Protein AF-A0A2E8Y7S7-F1 (afdb_monomer)

Secondary structure (DSSP, 8-state):
---------SSHHHHHHHHHHHH---PPPTT--S-S-S-SSSS-B-----STT-EEEEEETTEEEEE-SEEEEEESSS-HHHHTTHHHHHHTTPPEEEE-SSSS--HHHHHHHHHTT--EEEEES-TTTS-HHHHHHHHHHH--EEEEE--SSHHHHHHHHHHHHH-----S-GGGGTT-EEEEEEE--SSSTTTTHHHHHHHHHHHHHHHHHGGGS-PPP-BPSPTT-SS--BPP--SS-SB---PEEEEETT-SS--HHHHHHHHHHS-TTS-B--SS---TTPBPPPEEEEES-TTTS-HHHHHHHHHHTTTT---TT-SPPP---S-EEE-S--TTTSEEEESSSEEEEE-TTSSTT-SEEEEEETT-SSEEEEEETTTTTTTT--TTS---STTS---EEEEEPPPTT--EEEEEE-TTS-BPPEEEE--SGGG-EEESS-EEEES-SEEEES-TTTTTTSSEEEEEEEEESS-S-EEEETTEEEE-SEEEEEEEEEE---TT--S-EEEEEEEEEEETTEEEEEEEEEEEEEETTEEEEEEEEEEEETTS----EEEEEEEEEE--STTSTT-EEEEEEEEE-EEEE-

Nearest PDB structures (foldseek):
  5j72-assembly1_A  TM=7.716E-01  e=2.969E-08  Clostridioides difficile 630
  6le0-assembly2_C  TM=4.510E-01  e=4.842E-02  Streptomyces koyangensis
  5g26-assembly1_A  TM=2.553E-01  e=3.089E-01  Escherichia coli O157
  7lhh-assembly1_C  TM=8.705E-02  e=1.028E-01  Escherichia coli

pLDDT: mean 89.13, std 9.41, range [45.38, 98.5]

Mean predicted aligned error: 8.01 Å

Solvent-accessible surface area (backbone atoms only — not comparable to full-atom values): 29574 Å² total; per-residue (Å²): 137,95,79,88,83,86,79,66,46,98,44,74,41,35,21,27,27,44,45,32,64,73,68,45,61,30,62,64,55,91,92,57,92,67,58,91,46,48,46,34,78,84,40,62,25,56,76,78,86,79,43,47,8,28,38,65,42,31,88,50,40,73,39,58,44,74,40,24,18,29,33,34,42,28,38,58,76,76,36,60,48,52,40,46,40,29,16,54,33,56,56,32,42,32,35,56,34,37,30,71,68,60,94,53,71,41,68,42,35,52,51,36,40,53,72,61,60,28,46,26,35,43,31,41,43,38,57,93,52,52,38,67,70,45,52,54,48,51,27,71,63,35,72,22,51,74,49,76,51,55,38,98,46,56,37,36,26,17,50,50,44,26,25,31,64,45,42,60,54,64,79,70,52,32,66,35,39,16,36,16,42,37,32,38,23,23,29,29,46,96,90,47,61,69,44,53,48,68,34,26,60,61,41,9,57,53,30,20,49,44,24,54,60,29,54,79,30,29,55,80,72,38,78,29,52,32,73,44,29,92,43,62,44,64,47,75,70,39,73,44,27,12,32,25,46,26,39,36,39,45,30,42,44,54,36,68,52,62,44,67,59,46,50,50,49,43,38,40,34,22,25,56,88,48,60,40,43,26,1,69,45,75,56,96,84,38,32,49,39,34,45,76,49,75,38,64,54,60,72,32,47,20,67,54,28,58,41,48,52,55,21,28,35,30,23,56,55,70,39,101,74,47,84,42,76,16,35,70,51,78,65,28,44,25,61,72,80,49,66,65,60,27,32,81,46,79,49,61,63,35,28,47,32,28,53,64,48,17,50,43,46,32,34,29,44,38,32,30,42,66,98,54,96,57,74,77,41,73,48,49,38,35,86,72,31,30,26,52,26,35,53,79,65,48,59,40,51,65,46,44,29,41,28,32,28,48,26,36,67,86,56,89,97,44,38,40,33,40,30,20,25,18,90,87,69,49,62,26,70,38,42,32,38,50,75,51,58,53,53,26,41,34,45,78,45,58,47,66,30,82,39,54,77,44,77,48,75,50,48,68,78,48,31,88,78,35,62,41,42,31,37,43,31,35,69,32,80,64,39,97,30,29,37,28,49,66,60,39,80,40,57,32,50,28,39,40,38,40,40,38,41,41,29,46,47,49,103,75,48,49,47,72,22,34,36,43,33,41,40,38,39,37,32,96,89,44,46,36,37,37,43,34,40,39,43,40,40,80,56,87,59,28,39,41,33,32,32,44,24,45,39,41,42,62,96,68,78,77,54,70,25,34,7,32,30,40,34,41,37,38,42,56,63,94,72,47,61,64,18,29,38,39,33,44,48,26,25,18,41,69,45,80,52,131

Sequence (594 aa):
MTEVFRVAGNNRFETAANIAQAMGLAPVPDSISSCTDPFADDGDATQAFYANSVVEWRDNADQCSLLGATVVLADGVVGADALAASWWTSYWQVPVLLHDGTRRLPTATVNALRRLQVSNIIVLGGESRIPTFVVRSAERLSGAHSQRIAGRDRYETSVLMAKHLGGWFPTGRGDEFRGSTVCLVASGSVEDEVAAWSDALAAGPWCGKASVALQDGGNPTRALLPLNGAAPRLSNLDSRPGHSAVPILLSEAGSERLPESVATFLRNTFQPADLWCSSVAAFASCVNPGFVVAFGEAQHLPDSVISHTASIVSGGVESPYGTGFPQLNQPFLTSLDMSPVFHQSGSGNMKFCLERGGSPASRWLAVGFQGETGVDGSVDLMTDGWYLRDADGSARSGQIGAPGCIQFAPRLQVDPWIKAVGISGRTSDAVGAATRLKDRISMTGSVAVQGISEVSGDDSTLLDETEGEYVGVFLSTRPQTGVIVDGFVSLIDSAGLTLQLESNFQSNRIYPSVFNATWTLNTPRGILYGEAAGEALKQGDYWRLRGRSRVAVGPLNSLEATGGFIADLYVGSLGSGDDSISWQLDAVPTYSQK

Structure (mmCIF, N/CA/C/O backbone):
data_AF-A0A2E8Y7S7-F1
#
_entry.id   AF-A0A2E8Y7S7-F1
#
loop_
_atom_site.group_PDB
_atom_site.id
_atom_site.type_symbol
_atom_site.label_atom_id
_atom_site.label_alt_id
_atom_site.label_comp_id
_atom_site.label_asym_id
_atom_site.label_entity_id
_atom_site.label_seq_id
_atom_site.pdbx_PDB_ins_code
_atom_site.Cartn_x
_atom_site.Cartn_y
_atom_site.Cartn_z
_atom_site.occupancy
_atom_site.B_iso_or_equiv
_atom_site.auth_seq_id
_atom_site.auth_comp_id
_atom_site.auth_asym_id
_atom_site.auth_atom_id
_atom_site.pdbx_PDB_model_num
ATOM 1 N N . MET A 1 1 ? -26.961 -25.750 9.223 1.00 47.06 1 MET A N 1
ATOM 2 C CA . MET A 1 1 ? -28.168 -25.316 9.961 1.00 47.06 1 MET A CA 1
ATOM 3 C C . MET A 1 1 ? -28.965 -24.396 9.045 1.00 47.06 1 MET A C 1
ATOM 5 O O . MET A 1 1 ? -28.349 -23.550 8.412 1.00 47.06 1 MET A O 1
ATOM 9 N N . THR A 1 2 ? -30.275 -24.624 8.894 1.00 57.34 2 THR A N 1
ATOM 10 C CA . THR A 1 2 ? -31.161 -24.027 7.864 1.00 57.34 2 THR A CA 1
ATOM 11 C C . THR A 1 2 ? -32.319 -23.229 8.479 1.00 57.34 2 THR A C 1
ATOM 13 O O . THR A 1 2 ? -33.452 -23.325 8.015 1.00 57.34 2 THR A O 1
ATOM 16 N N . GLU A 1 3 ? -32.073 -22.479 9.550 1.00 83.88 3 GLU A N 1
ATOM 17 C CA . GLU A 1 3 ? -33.115 -21.693 10.222 1.00 83.88 3 GLU A CA 1
ATOM 18 C C . GLU A 1 3 ? -32.824 -20.196 10.096 1.00 83.88 3 GLU A C 1
ATOM 20 O O . GLU A 1 3 ? -31.684 -19.756 10.244 1.00 83.88 3 GLU A O 1
ATOM 25 N N . VAL A 1 4 ? -33.865 -19.419 9.786 1.00 86.25 4 VAL A N 1
ATOM 26 C CA . VAL A 1 4 ? -33.810 -17.959 9.660 1.00 86.25 4 VAL A CA 1
ATOM 27 C C . VAL A 1 4 ? -34.530 -17.353 10.857 1.00 86.25 4 VAL A C 1
ATOM 29 O O . VAL A 1 4 ? -35.737 -17.534 11.014 1.00 86.25 4 VAL A O 1
ATOM 32 N N . PHE A 1 5 ? -33.801 -16.597 11.674 1.00 87.50 5 PHE A N 1
ATOM 33 C CA . PHE A 1 5 ? -34.352 -15.881 12.823 1.00 87.50 5 PHE A CA 1
ATOM 34 C C . PHE A 1 5 ? -34.477 -14.389 12.510 1.00 87.50 5 PHE A C 1
ATOM 36 O O . PHE A 1 5 ? -33.572 -13.783 11.938 1.00 87.50 5 PHE A O 1
ATOM 43 N N . ARG A 1 6 ? -35.599 -13.777 12.907 1.00 90.88 6 ARG A N 1
ATOM 44 C CA . ARG A 1 6 ? -35.795 -12.323 12.857 1.00 90.88 6 ARG A CA 1
ATOM 45 C C . ARG A 1 6 ? -35.773 -11.767 14.274 1.00 90.88 6 ARG A C 1
ATOM 47 O O . ARG A 1 6 ? -36.652 -12.090 15.065 1.00 90.88 6 ARG A O 1
ATOM 54 N N . VAL A 1 7 ? -34.833 -10.868 14.546 1.00 94.12 7 VAL A N 1
ATOM 55 C CA . VAL A 1 7 ? -34.829 -10.031 15.752 1.00 94.12 7 VAL A CA 1
ATOM 56 C C . VAL A 1 7 ? -35.135 -8.600 15.322 1.00 94.12 7 VAL A C 1
ATOM 58 O O . VAL A 1 7 ? -34.340 -7.971 14.630 1.00 94.12 7 VAL A O 1
ATOM 61 N N . ALA A 1 8 ? -36.329 -8.110 15.651 1.00 95.69 8 ALA A N 1
ATOM 62 C CA . ALA A 1 8 ? -36.799 -6.783 15.259 1.00 95.69 8 ALA A CA 1
ATOM 63 C C . ALA A 1 8 ? -37.842 -6.259 16.253 1.00 95.69 8 ALA A C 1
ATOM 65 O O . ALA A 1 8 ? -38.486 -7.042 16.950 1.00 95.69 8 ALA A O 1
ATOM 66 N N . GLY A 1 9 ? -38.017 -4.942 16.294 1.00 96.25 9 GLY A N 1
ATOM 67 C CA . GLY A 1 9 ? -39.119 -4.247 16.954 1.00 96.25 9 GLY A CA 1
ATOM 68 C C . GLY A 1 9 ? -39.757 -3.218 16.018 1.00 96.25 9 GLY A C 1
ATOM 69 O O . GLY A 1 9 ? -39.349 -3.077 14.865 1.00 96.25 9 GLY A O 1
ATOM 70 N N . ASN A 1 10 ? -40.745 -2.469 16.508 1.00 96.56 10 ASN A N 1
ATOM 71 C CA . ASN A 1 10 ? -41.458 -1.467 15.704 1.00 96.56 10 ASN A CA 1
ATOM 72 C C . ASN A 1 10 ? -40.595 -0.241 15.369 1.00 96.56 10 ASN A C 1
ATOM 74 O O . ASN A 1 10 ? -40.929 0.547 14.488 1.00 96.56 10 ASN A O 1
ATOM 78 N N . ASN A 1 11 ? -39.494 -0.048 16.093 1.00 95.69 11 ASN A N 1
ATOM 79 C CA . ASN A 1 11 ? -38.514 1.002 15.858 1.00 95.69 11 ASN A CA 1
ATOM 80 C C . ASN A 1 11 ? -37.121 0.542 16.316 1.00 95.69 11 ASN A C 1
ATOM 82 O O . ASN A 1 11 ? -36.963 -0.527 16.906 1.00 95.69 11 ASN A O 1
ATOM 86 N N . ARG A 1 12 ? -36.103 1.376 16.076 1.00 94.06 12 ARG A N 1
ATOM 87 C CA . ARG A 1 12 ? -34.706 1.081 16.435 1.00 94.06 12 ARG A CA 1
ATOM 88 C C . ARG A 1 12 ? -34.487 0.802 17.928 1.00 94.06 12 ARG A C 1
ATOM 90 O O . ARG A 1 12 ? -33.668 -0.045 18.258 1.00 94.06 12 ARG A O 1
ATOM 97 N N . PHE A 1 13 ? -35.235 1.454 18.822 1.00 96.31 13 PHE A N 1
ATOM 98 C CA . PHE A 1 13 ? -35.108 1.273 20.274 1.00 96.31 13 PHE A CA 1
ATOM 99 C C . PHE A 1 13 ? -35.655 -0.086 20.721 1.00 96.31 13 PHE A C 1
ATOM 101 O O . PHE A 1 13 ? -35.048 -0.763 21.544 1.00 96.31 13 PHE A O 1
ATOM 108 N N . GLU A 1 14 ? -36.788 -0.506 20.154 1.00 97.75 14 GLU A N 1
ATOM 109 C CA . GLU A 1 14 ? -37.369 -1.824 20.412 1.00 97.75 14 GLU A CA 1
ATOM 110 C C . GLU A 1 14 ? -36.549 -2.943 19.762 1.00 97.75 14 GLU A C 1
ATOM 112 O O . GLU A 1 14 ? -36.318 -3.969 20.393 1.00 97.75 14 GLU A O 1
ATOM 117 N N . THR A 1 15 ? -36.022 -2.729 18.553 1.00 97.38 15 THR A N 1
ATOM 118 C CA . THR A 1 15 ? -35.070 -3.664 17.935 1.00 97.38 15 THR A CA 1
ATOM 119 C C . THR A 1 15 ? -33.827 -3.843 18.807 1.00 97.38 15 THR A C 1
ATOM 121 O O . THR A 1 15 ? -33.458 -4.978 19.090 1.00 97.38 15 THR A O 1
ATOM 124 N N . ALA A 1 16 ? -33.218 -2.754 19.290 1.00 96.50 16 ALA A N 1
ATOM 125 C CA . ALA A 1 16 ? -32.064 -2.809 20.189 1.00 96.50 16 ALA A CA 1
ATOM 126 C C . ALA A 1 16 ? -32.382 -3.550 21.502 1.00 96.50 16 ALA A C 1
ATOM 128 O O . ALA A 1 16 ? -31.618 -4.412 21.932 1.00 96.50 16 ALA A O 1
ATOM 129 N N . ALA A 1 17 ? -33.548 -3.285 22.101 1.00 97.38 17 ALA A N 1
ATOM 130 C CA . ALA A 1 17 ? -34.014 -3.999 23.289 1.00 97.38 17 ALA A CA 1
ATOM 131 C C . ALA A 1 17 ? -34.211 -5.507 23.037 1.00 97.38 17 ALA A C 1
ATOM 133 O O . ALA A 1 17 ? -33.825 -6.323 23.873 1.00 97.38 17 ALA A O 1
ATOM 134 N N . ASN A 1 18 ? -34.766 -5.885 21.882 1.00 97.25 18 ASN A N 1
ATOM 135 C CA . ASN A 1 18 ? -34.977 -7.286 21.511 1.00 97.25 18 ASN A CA 1
ATOM 136 C C . ASN A 1 18 ? -33.652 -8.006 21.213 1.00 97.25 18 ASN A C 1
ATOM 138 O O . ASN A 1 18 ? -33.503 -9.167 21.589 1.00 97.25 18 ASN A O 1
ATOM 142 N N . ILE A 1 19 ? -32.673 -7.322 20.606 1.00 95.56 19 ILE A N 1
ATOM 143 C CA . ILE A 1 19 ? -31.300 -7.834 20.452 1.00 95.56 19 ILE A CA 1
ATOM 144 C C . ILE A 1 19 ? -30.680 -8.078 21.829 1.00 95.56 19 ILE A C 1
ATOM 146 O O . ILE A 1 19 ? -30.185 -9.173 22.086 1.00 95.56 19 ILE A O 1
ATOM 150 N N . ALA A 1 20 ? -30.777 -7.109 22.743 1.00 96.12 20 ALA A N 1
ATOM 151 C CA . ALA A 1 20 ? -30.247 -7.252 24.095 1.00 96.12 20 ALA A CA 1
ATOM 152 C C . ALA A 1 20 ? -30.890 -8.415 24.862 1.00 96.12 20 ALA A C 1
ATOM 154 O O . ALA A 1 20 ? -30.199 -9.165 25.547 1.00 96.12 20 ALA A O 1
ATOM 155 N N . GLN A 1 21 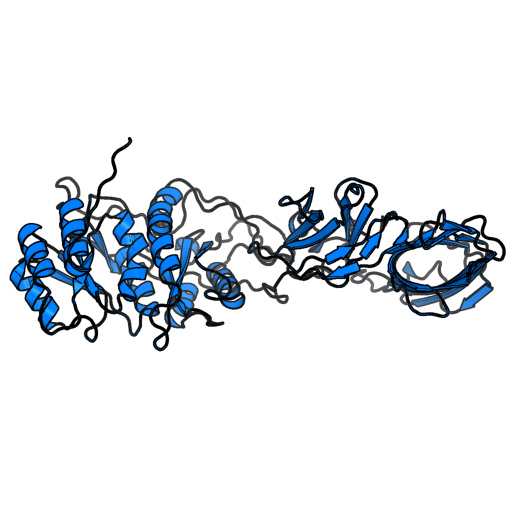? -32.201 -8.612 24.701 1.00 94.50 21 GLN A N 1
ATOM 156 C CA . G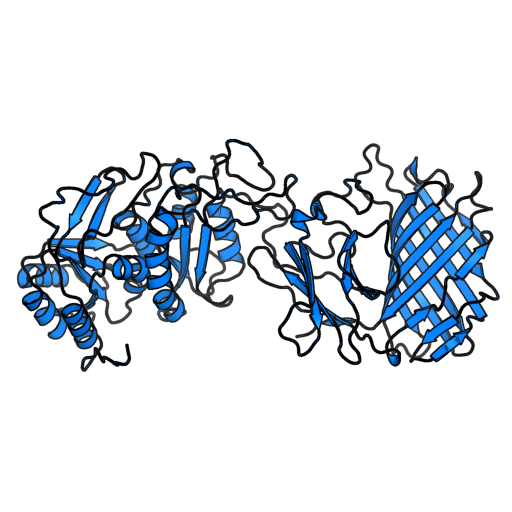LN A 1 21 ? -32.903 -9.752 25.283 1.00 94.50 21 GLN A CA 1
ATOM 157 C C . GLN A 1 21 ? -32.455 -11.092 24.687 1.00 94.50 21 GLN A C 1
ATOM 159 O O . GLN A 1 21 ? -32.341 -12.066 25.425 1.00 94.50 21 GLN A O 1
ATOM 164 N N . ALA A 1 22 ? -32.206 -11.148 23.377 1.00 93.69 22 ALA A N 1
ATOM 165 C CA . ALA A 1 22 ? -31.739 -12.359 22.710 1.00 93.69 22 ALA A CA 1
ATOM 166 C C . ALA A 1 22 ? -30.296 -12.726 23.097 1.00 93.69 22 ALA A C 1
ATOM 168 O O . ALA A 1 22 ? -29.983 -13.907 23.208 1.00 93.69 22 ALA A O 1
ATOM 169 N N . MET A 1 23 ? -29.435 -11.726 23.310 1.00 93.62 23 MET A N 1
ATOM 170 C CA . MET A 1 23 ? -28.045 -11.926 23.734 1.00 93.62 23 MET A CA 1
ATOM 171 C C . MET A 1 23 ? -27.932 -12.319 25.214 1.00 93.62 23 MET A C 1
ATOM 173 O O . MET A 1 23 ? -27.101 -13.154 25.562 1.00 93.62 23 MET A O 1
ATOM 177 N N . GLY A 1 24 ? -28.769 -11.732 26.078 1.00 94.75 24 GLY A N 1
ATOM 178 C CA . GLY A 1 24 ? -28.701 -11.926 27.527 1.00 94.75 24 GLY A CA 1
ATOM 179 C C . GLY A 1 24 ? -27.466 -11.283 28.167 1.00 94.75 24 GLY A C 1
ATOM 180 O O . GLY A 1 24 ? -26.594 -10.750 27.483 1.00 94.75 24 GLY A O 1
ATOM 181 N N . LEU A 1 25 ? -27.404 -11.334 29.500 1.00 96.56 25 LEU A N 1
ATOM 182 C CA . LEU A 1 25 ? -26.297 -10.817 30.305 1.00 96.56 25 LEU A CA 1
ATOM 183 C C . LEU A 1 25 ? -25.757 -11.914 31.232 1.00 96.56 25 LEU A C 1
ATOM 185 O O . LEU A 1 25 ? -26.528 -12.769 31.668 1.00 96.56 25 LEU A O 1
ATOM 189 N N . ALA A 1 26 ? -24.468 -11.869 31.560 1.00 96.50 26 ALA A N 1
ATOM 190 C CA . ALA A 1 26 ? -23.844 -12.762 32.533 1.00 96.50 26 ALA A CA 1
ATOM 191 C C . ALA A 1 26 ? -23.047 -11.982 33.589 1.00 96.50 26 ALA A C 1
ATOM 193 O O . ALA A 1 26 ? -22.436 -10.959 33.269 1.00 96.50 26 ALA A O 1
ATOM 194 N N . PRO A 1 27 ? -23.048 -12.443 34.854 1.00 96.06 27 PRO A N 1
ATOM 195 C CA . PRO A 1 27 ? -22.167 -11.908 35.883 1.00 96.06 27 PRO A CA 1
ATOM 196 C C . PRO A 1 27 ? -20.709 -12.311 35.616 1.00 96.06 27 PRO A C 1
ATOM 198 O O . PRO A 1 27 ? -20.433 -13.184 34.793 1.00 96.06 27 PRO A O 1
ATOM 201 N N . VAL A 1 28 ? -19.777 -11.703 36.353 1.00 96.56 28 VAL A N 1
ATOM 202 C CA . VAL A 1 28 ? -18.392 -12.196 36.401 1.00 96.56 28 VAL A CA 1
ATOM 203 C C . VAL A 1 28 ? -18.417 -13.638 36.934 1.00 96.56 28 VAL A C 1
ATOM 205 O O . VAL A 1 28 ? -19.042 -13.859 37.974 1.00 96.56 28 VAL A O 1
ATOM 208 N N . PRO A 1 29 ? -17.799 -14.621 36.252 1.00 96.12 29 PRO A N 1
ATOM 209 C CA . PRO A 1 29 ? -17.762 -15.995 36.745 1.00 96.12 29 PRO A CA 1
ATOM 210 C C . PRO A 1 29 ? -17.081 -16.092 38.116 1.00 96.12 29 PRO A C 1
ATOM 212 O O . PRO A 1 29 ? -16.012 -15.519 38.302 1.00 96.12 29 PRO A O 1
ATOM 215 N N . ASP A 1 30 ? -17.637 -16.880 39.043 1.00 94.19 30 ASP A N 1
ATOM 216 C CA . ASP A 1 30 ? -17.131 -17.001 40.427 1.00 94.19 30 ASP A CA 1
ATOM 217 C C . ASP A 1 30 ? -15.658 -17.451 40.519 1.00 94.19 30 ASP A C 1
ATOM 219 O O . ASP A 1 30 ? -14.977 -17.189 41.509 1.00 94.19 30 ASP A O 1
ATOM 223 N N . SER A 1 31 ? -15.151 -18.139 39.490 1.00 92.81 31 SER A N 1
ATOM 224 C CA . SER A 1 31 ? -13.754 -18.579 39.401 1.00 92.81 31 SER A CA 1
ATOM 225 C C . SER A 1 31 ? -12.773 -17.475 38.991 1.00 92.81 31 SER A C 1
ATOM 227 O O . SER A 1 31 ? -11.572 -17.731 38.952 1.00 92.81 31 SER A O 1
ATOM 229 N N . ILE A 1 32 ? -13.260 -16.285 38.631 1.00 93.00 32 ILE A N 1
ATOM 230 C CA . ILE A 1 32 ? -12.462 -15.176 38.103 1.00 93.00 32 ILE A CA 1
ATOM 231 C C . ILE A 1 32 ? -12.619 -13.974 39.035 1.00 93.00 32 ILE A C 1
ATOM 233 O O . ILE A 1 32 ? -13.692 -13.391 39.145 1.00 93.00 32 ILE A O 1
ATOM 237 N N . SER A 1 33 ? -11.530 -13.588 39.700 1.00 87.12 33 SER A N 1
ATOM 238 C CA . SER A 1 33 ? -11.522 -12.476 40.662 1.00 87.12 33 SER A CA 1
ATOM 239 C C . SER A 1 33 ? -10.839 -11.205 40.152 1.00 87.12 33 SER A C 1
ATOM 241 O O . SER A 1 33 ? -10.954 -10.158 40.783 1.00 87.12 33 SER A O 1
ATOM 243 N N . SER A 1 34 ? -10.103 -11.287 39.045 1.00 91.31 34 SER A N 1
ATOM 244 C CA . SER A 1 34 ? -9.340 -10.184 38.454 1.00 91.31 34 SER A CA 1
ATOM 245 C C . SER A 1 34 ? -9.239 -10.360 36.944 1.00 91.31 34 SER A C 1
ATOM 247 O O . SER A 1 34 ? -9.540 -11.433 36.419 1.00 91.31 34 SER A O 1
ATOM 249 N N . CYS A 1 35 ? -8.790 -9.318 36.249 1.00 92.69 35 CYS A N 1
ATOM 250 C CA . CYS A 1 35 ? -8.471 -9.432 34.831 1.00 92.69 35 CYS A CA 1
ATOM 251 C C . CYS A 1 35 ? -7.332 -10.431 34.618 1.00 92.69 35 CYS A C 1
ATOM 253 O O . CYS A 1 35 ? -6.510 -10.655 35.512 1.00 92.69 35 CYS A O 1
ATOM 255 N N . THR A 1 36 ? -7.297 -11.014 33.424 1.00 90.38 36 THR A N 1
ATOM 256 C CA . THR A 1 36 ? -6.246 -11.929 32.979 1.00 90.38 36 THR A CA 1
ATOM 257 C C . THR A 1 36 ? -4.877 -11.267 33.014 1.00 90.38 36 THR A C 1
ATOM 259 O O . THR A 1 36 ? -3.912 -11.912 33.412 1.00 90.38 36 THR A O 1
ATOM 262 N N . ASP A 1 37 ? -4.826 -9.988 32.655 1.00 90.31 37 ASP A N 1
ATOM 263 C CA . ASP A 1 37 ? -3.601 -9.214 32.567 1.00 90.31 37 ASP A CA 1
ATOM 264 C C . ASP A 1 37 ? -3.811 -7.828 33.193 1.00 90.31 37 ASP A C 1
ATOM 266 O O . ASP A 1 37 ? -4.454 -6.968 32.588 1.00 90.31 37 ASP A O 1
ATOM 270 N N . PRO A 1 38 ? -3.410 -7.604 34.451 1.00 87.88 38 PRO A N 1
ATOM 271 C CA . PRO A 1 38 ? -3.728 -6.360 35.142 1.00 87.88 38 PRO A CA 1
ATOM 272 C C . PRO A 1 38 ? -2.901 -5.160 34.663 1.00 87.88 38 PRO A C 1
ATOM 274 O O . PRO A 1 38 ? -3.373 -4.033 34.804 1.00 87.88 38 PRO A O 1
ATOM 277 N N . PHE A 1 39 ? -1.728 -5.392 34.071 1.00 90.19 39 PHE A N 1
ATOM 278 C CA . PHE A 1 39 ? -0.814 -4.356 33.593 1.00 90.19 39 PHE A CA 1
ATOM 279 C C . PHE A 1 39 ? -0.817 -4.358 32.061 1.00 90.19 39 PHE A C 1
ATOM 281 O O . PHE A 1 39 ? -0.750 -5.404 31.439 1.00 90.19 39 PHE A O 1
ATOM 288 N N . ALA A 1 40 ? -0.981 -3.198 31.431 1.00 87.81 40 ALA A N 1
ATOM 289 C CA . ALA A 1 40 ? -0.864 -3.050 29.975 1.00 87.81 40 ALA A CA 1
ATOM 290 C C . ALA A 1 40 ? 0.477 -2.427 29.554 1.00 87.81 40 ALA A C 1
ATOM 292 O O . ALA A 1 40 ? 0.704 -2.208 28.368 1.00 87.81 40 ALA A O 1
ATOM 293 N N . ASP A 1 41 ? 1.348 -2.133 30.521 1.00 85.88 41 ASP A N 1
ATOM 294 C CA . ASP A 1 41 ? 2.634 -1.456 30.363 1.00 85.88 41 ASP A CA 1
ATOM 295 C C . ASP A 1 41 ? 3.834 -2.328 30.781 1.00 85.88 41 ASP A C 1
ATOM 297 O O . ASP A 1 41 ? 4.950 -1.831 30.918 1.00 85.88 41 ASP A O 1
ATOM 301 N N . ASP A 1 42 ? 3.655 -3.635 30.989 1.00 85.12 42 ASP A N 1
ATOM 302 C CA . ASP A 1 42 ? 4.729 -4.555 31.398 1.00 85.12 42 ASP A CA 1
ATOM 303 C C . ASP A 1 42 ? 5.292 -5.404 30.240 1.00 85.12 42 ASP A C 1
ATOM 305 O O . ASP A 1 42 ? 6.171 -6.249 30.440 1.00 85.12 42 ASP A O 1
ATOM 309 N N . GLY A 1 43 ? 4.849 -5.126 29.013 1.00 83.50 43 GLY A N 1
ATOM 310 C CA . GLY A 1 43 ? 5.284 -5.798 27.797 1.00 83.50 43 GLY A CA 1
ATOM 311 C C . GLY A 1 43 ? 4.124 -6.029 26.842 1.00 83.50 43 GLY A C 1
ATOM 312 O O . GLY A 1 43 ? 3.853 -5.182 25.999 1.00 83.50 43 GLY A O 1
ATOM 313 N N . ASP A 1 44 ? 3.472 -7.189 26.952 1.00 85.31 44 ASP A N 1
ATOM 314 C CA . ASP A 1 44 ? 2.388 -7.567 26.043 1.00 85.31 44 ASP A CA 1
ATOM 315 C C . ASP A 1 44 ? 1.047 -7.553 26.766 1.00 85.31 44 ASP A C 1
ATOM 317 O O . ASP A 1 44 ? 0.838 -8.389 27.638 1.00 85.31 44 ASP A O 1
ATOM 321 N N . ALA A 1 45 ? 0.125 -6.693 26.336 1.00 89.06 45 ALA A N 1
ATOM 322 C CA . ALA A 1 45 ? -1.206 -6.578 26.913 1.00 89.06 45 ALA A CA 1
ATOM 323 C C . ALA A 1 45 ? -2.184 -7.592 26.295 1.00 89.06 45 ALA A C 1
ATOM 325 O O . ALA A 1 45 ? -2.565 -7.531 25.109 1.00 89.06 45 ALA A O 1
ATOM 326 N N . THR A 1 46 ? -2.641 -8.527 27.123 1.00 88.25 46 THR A N 1
ATOM 327 C CA . THR A 1 46 ? -3.576 -9.587 26.727 1.00 88.25 46 THR A CA 1
ATOM 328 C C . THR A 1 46 ? -4.964 -9.408 27.335 1.00 88.25 46 THR A C 1
ATOM 330 O O . THR A 1 46 ? -5.117 -9.059 28.498 1.00 88.25 46 THR A O 1
ATOM 333 N N . GLN A 1 47 ? -6.011 -9.664 26.545 1.00 86.69 47 GLN A N 1
ATOM 334 C CA . GLN A 1 47 ? -7.393 -9.613 27.025 1.00 86.69 47 GLN A CA 1
ATOM 335 C C . GLN A 1 47 ? -8.131 -10.920 26.756 1.00 86.69 47 GLN A C 1
ATOM 337 O O . GLN A 1 47 ? -8.118 -11.453 25.644 1.00 86.69 47 GLN A O 1
ATOM 342 N N . ALA A 1 48 ? -8.836 -11.410 27.772 1.00 87.81 48 ALA A N 1
ATOM 343 C CA . ALA A 1 48 ? -9.631 -12.624 27.674 1.00 87.81 48 ALA A CA 1
ATOM 344 C C . ALA A 1 48 ? -11.113 -12.335 27.407 1.00 87.81 48 ALA A C 1
ATOM 346 O O . ALA A 1 48 ? -11.660 -11.276 27.735 1.00 87.81 48 ALA A O 1
ATOM 347 N N . PHE A 1 49 ? -11.786 -13.336 26.847 1.00 91.00 49 PHE A N 1
ATOM 348 C CA . PHE A 1 49 ? -13.237 -13.424 26.883 1.00 91.00 49 PHE A CA 1
ATOM 349 C C . PHE A 1 49 ? -13.657 -14.122 28.184 1.00 91.00 49 PHE A C 1
ATOM 351 O O . PHE A 1 49 ? -13.423 -15.318 28.351 1.00 91.00 49 PHE A O 1
ATOM 358 N N . TYR A 1 50 ? -14.268 -13.379 29.110 1.00 92.19 50 TYR A N 1
ATOM 359 C CA . TYR A 1 50 ? -14.650 -13.899 30.431 1.00 92.19 50 TYR A CA 1
ATOM 360 C C . TYR A 1 50 ? -16.025 -14.584 30.416 1.00 92.19 50 TYR A C 1
ATOM 362 O O . TYR A 1 50 ? -16.174 -15.706 30.891 1.00 92.19 50 TYR A O 1
ATOM 370 N N . ALA A 1 51 ? -17.028 -13.893 29.872 1.00 93.94 51 ALA A N 1
ATOM 371 C CA . ALA A 1 51 ? -18.372 -14.373 29.551 1.00 93.94 51 ALA A CA 1
ATOM 372 C C . ALA A 1 51 ? -19.093 -13.282 28.737 1.00 93.94 51 ALA A C 1
ATOM 374 O O . ALA A 1 51 ? -18.600 -12.155 28.622 1.00 93.94 51 ALA A O 1
ATOM 375 N N . ASN A 1 52 ? -20.280 -13.583 28.203 1.00 93.94 52 ASN A N 1
ATOM 376 C CA . ASN A 1 52 ? -21.097 -12.575 27.528 1.00 93.94 52 ASN A CA 1
ATOM 377 C C . ASN A 1 52 ? -21.393 -11.401 28.474 1.00 93.94 52 ASN A C 1
ATOM 379 O O . ASN A 1 52 ? -21.807 -11.604 29.613 1.00 93.94 52 ASN A O 1
ATOM 383 N N . SER A 1 53 ? -21.216 -10.163 28.008 1.00 95.44 53 SER A N 1
ATOM 384 C CA . SER A 1 53 ? -21.426 -8.920 28.773 1.00 95.44 53 SER A CA 1
ATOM 385 C C . SER A 1 53 ? -20.537 -8.711 30.013 1.00 95.44 53 SER A C 1
ATOM 387 O O . SER A 1 53 ? -20.842 -7.844 30.837 1.00 95.44 53 SER A O 1
ATOM 389 N N . VAL A 1 54 ? -19.444 -9.470 30.147 1.00 96.06 54 VAL A N 1
ATOM 390 C CA . VAL A 1 54 ? -18.416 -9.223 31.167 1.00 96.06 54 VAL A CA 1
ATOM 391 C C . VAL A 1 54 ? -17.296 -8.398 30.554 1.00 96.06 54 VAL A C 1
ATOM 393 O O . VAL A 1 54 ? -16.619 -8.845 29.630 1.00 96.06 54 VAL A O 1
ATOM 396 N N . VAL A 1 55 ? -17.126 -7.183 31.070 1.00 93.38 55 VAL A N 1
ATOM 397 C CA . VAL A 1 55 ? -16.235 -6.169 30.509 1.00 93.38 55 VAL A CA 1
ATOM 398 C C . VAL A 1 55 ? -14.997 -5.998 31.348 1.00 93.38 55 VAL A C 1
ATOM 400 O O . VAL A 1 55 ? -15.100 -5.753 32.544 1.00 93.38 55 VAL A O 1
ATOM 403 N N . GLU A 1 56 ? -13.840 -6.057 30.705 1.00 93.50 56 GLU A N 1
ATOM 404 C CA . GLU A 1 56 ? -12.618 -5.525 31.284 1.00 93.50 56 GLU A CA 1
ATOM 405 C C . GLU A 1 56 ? -12.604 -4.007 31.102 1.00 93.50 56 GLU A C 1
ATOM 407 O O . GLU A 1 56 ? -12.493 -3.501 29.987 1.00 93.50 56 GLU A O 1
ATOM 412 N N . TRP A 1 57 ? -12.757 -3.286 32.207 1.00 94.44 57 TRP A N 1
ATOM 413 C CA . TRP A 1 57 ? -12.634 -1.837 32.246 1.00 94.44 57 TRP A CA 1
ATOM 414 C C . TRP A 1 57 ? -11.286 -1.446 32.826 1.00 94.44 57 TRP A C 1
ATOM 416 O O . TRP A 1 57 ? -10.952 -1.868 33.935 1.00 94.44 57 TRP A O 1
ATOM 426 N N . ARG A 1 58 ? -10.548 -0.595 32.117 1.00 94.25 58 ARG A N 1
ATOM 427 C CA . ARG A 1 58 ? -9.254 -0.074 32.559 1.00 94.25 58 ARG A CA 1
ATOM 428 C C . ARG A 1 58 ? -9.337 1.401 32.893 1.00 94.25 58 ARG A C 1
ATOM 430 O O . ARG A 1 58 ? -9.714 2.205 32.044 1.00 94.25 58 ARG A O 1
ATOM 437 N N . ASP A 1 59 ? -8.936 1.770 34.103 1.00 91.94 59 ASP A N 1
ATOM 438 C CA . ASP A 1 59 ? -8.833 3.178 34.504 1.00 91.94 59 ASP A CA 1
ATOM 439 C C . ASP A 1 59 ? -7.518 3.806 34.015 1.00 91.94 59 ASP A C 1
ATOM 441 O O . ASP A 1 59 ? -7.463 4.996 33.700 1.00 91.94 59 ASP A O 1
ATOM 445 N N . ASN A 1 60 ? -6.467 2.993 33.933 1.00 92.81 60 ASN A N 1
ATOM 446 C CA . ASN A 1 60 ? -5.129 3.320 33.444 1.00 92.81 60 ASN A CA 1
ATOM 447 C C . ASN A 1 60 ? -4.418 2.020 33.011 1.00 92.81 60 ASN A C 1
ATOM 449 O O . ASN A 1 60 ? -5.053 0.964 32.960 1.00 92.81 60 ASN A O 1
ATOM 453 N N . ALA A 1 61 ? -3.130 2.094 32.662 1.00 91.44 61 ALA A N 1
ATOM 454 C CA . ALA A 1 61 ? -2.370 0.926 32.217 1.00 91.44 61 ALA A CA 1
ATOM 455 C C . ALA A 1 61 ? -2.261 -0.158 33.307 1.00 91.44 61 ALA A C 1
ATOM 457 O O . ALA A 1 61 ? -2.345 -1.338 32.986 1.00 91.44 61 ALA A O 1
ATOM 458 N N . ASP A 1 62 ? -2.197 0.239 34.578 1.00 91.38 62 ASP A N 1
ATOM 459 C CA . ASP A 1 62 ? -1.838 -0.628 35.708 1.00 91.38 62 ASP A CA 1
ATOM 460 C C . ASP A 1 62 ? -3.062 -1.135 36.493 1.00 91.38 62 ASP A C 1
ATOM 462 O O . ASP A 1 62 ? -2.935 -1.840 37.501 1.00 91.38 62 ASP A O 1
ATOM 466 N N . GLN A 1 63 ? -4.262 -0.684 36.117 1.00 91.31 63 GLN A N 1
ATOM 467 C CA . GLN A 1 63 ? -5.491 -0.932 36.864 1.00 91.31 63 GLN A CA 1
ATOM 468 C C . GLN A 1 63 ? -6.641 -1.298 35.942 1.00 91.31 63 GLN A C 1
ATOM 470 O O . GLN A 1 63 ? -7.065 -0.523 35.080 1.00 91.31 63 GLN A O 1
ATOM 475 N N . CYS A 1 64 ? -7.214 -2.463 36.219 1.00 94.12 64 CYS A N 1
ATOM 476 C CA . CYS A 1 64 ? -8.367 -2.987 35.518 1.00 94.12 64 CYS A CA 1
ATOM 477 C C . CYS A 1 64 ? -9.391 -3.576 36.504 1.00 94.12 64 CYS A C 1
ATOM 479 O O . CYS A 1 64 ? -9.068 -3.975 37.626 1.00 94.12 64 CYS A O 1
ATOM 481 N N . SER A 1 65 ? -10.645 -3.647 36.071 1.00 94.69 65 SER A N 1
ATOM 482 C CA . SER A 1 65 ? -11.756 -4.237 36.815 1.00 94.69 65 SER A CA 1
ATOM 483 C C . SER A 1 65 ? -12.686 -5.001 35.878 1.00 94.69 65 SER A C 1
ATOM 485 O O . SER A 1 65 ? -12.769 -4.695 34.689 1.00 94.69 65 SER A O 1
ATOM 487 N N . LEU A 1 66 ? -13.390 -6.002 36.413 1.00 96.00 66 LEU A N 1
ATOM 488 C CA . LEU A 1 66 ? -14.370 -6.779 35.656 1.00 96.00 66 LEU A CA 1
ATOM 489 C C . LEU A 1 66 ? -15.790 -6.312 35.978 1.00 96.00 66 LEU A C 1
ATOM 491 O O . LEU A 1 66 ? -16.248 -6.402 37.118 1.00 96.00 66 LEU A O 1
ATOM 495 N N . LEU A 1 67 ? -16.502 -5.850 34.956 1.00 95.94 67 LEU A N 1
ATOM 496 C CA . LEU A 1 67 ? -17.881 -5.388 35.046 1.00 95.94 67 LEU A CA 1
ATOM 497 C C . LEU A 1 67 ? -18.807 -6.447 34.450 1.00 95.94 67 LEU A C 1
ATOM 499 O O . LEU A 1 67 ? -18.930 -6.579 33.231 1.00 95.94 67 LEU A O 1
ATOM 503 N N . GLY A 1 68 ? -19.458 -7.223 35.315 1.00 96.31 68 GLY A N 1
ATOM 504 C CA . GLY A 1 68 ? -20.472 -8.198 34.911 1.00 96.31 68 GLY A CA 1
ATOM 505 C C . GLY A 1 68 ? -21.829 -7.559 34.618 1.00 96.31 68 GLY A C 1
ATOM 506 O O . GLY A 1 68 ? -22.139 -6.468 35.098 1.00 96.31 68 GLY A O 1
ATOM 507 N N . ALA A 1 69 ? -22.660 -8.267 33.858 1.00 97.12 69 ALA A N 1
ATOM 508 C CA . ALA A 1 69 ? -24.008 -7.866 33.474 1.00 97.12 69 ALA A CA 1
ATOM 509 C C . ALA A 1 69 ? -24.073 -6.434 32.917 1.00 97.12 69 ALA A C 1
ATOM 511 O O . ALA A 1 69 ? -24.868 -5.598 33.370 1.00 97.12 69 ALA A O 1
ATOM 512 N N . THR A 1 70 ? -23.189 -6.159 31.956 1.00 97.75 70 THR A N 1
ATOM 513 C CA . THR A 1 70 ? -22.980 -4.823 31.399 1.00 97.75 70 THR A CA 1
ATOM 514 C C . THR A 1 70 ? -23.801 -4.587 30.137 1.00 97.75 70 THR A C 1
ATOM 516 O O . THR A 1 70 ? -23.905 -5.448 29.267 1.00 97.75 70 THR A O 1
ATOM 519 N N . VAL A 1 71 ? -24.338 -3.377 29.996 1.00 97.56 71 VAL A N 1
ATOM 520 C CA . VAL A 1 71 ? -24.918 -2.880 28.738 1.00 97.56 71 VAL A CA 1
ATOM 521 C C . VAL A 1 71 ? -24.240 -1.587 28.316 1.00 97.56 71 VAL A C 1
ATOM 523 O O . VAL A 1 71 ? -23.776 -0.813 29.151 1.00 97.56 71 VAL A O 1
ATOM 526 N N . VAL A 1 72 ? -24.248 -1.313 27.017 1.00 96.94 72 VAL A N 1
ATOM 527 C CA . VAL A 1 72 ? -23.928 0.010 26.482 1.00 96.94 72 VAL A CA 1
ATOM 528 C C . VAL A 1 72 ? -25.210 0.833 26.370 1.00 96.94 72 VAL A C 1
ATOM 530 O O . VAL A 1 72 ? -26.222 0.339 25.878 1.00 96.94 72 VAL A O 1
ATOM 533 N N . LEU A 1 73 ? -25.172 2.099 26.782 1.00 96.62 73 LEU A N 1
ATOM 534 C CA . LEU A 1 73 ? -26.189 3.099 26.464 1.00 96.62 73 LEU A CA 1
ATOM 535 C C . LEU A 1 73 ? -25.592 4.115 25.487 1.00 96.62 73 LEU A C 1
ATOM 537 O O . LEU A 1 73 ? -24.674 4.849 25.849 1.00 96.62 73 LEU A O 1
ATOM 541 N N . ALA A 1 74 ? -26.129 4.166 24.270 1.00 94.50 74 ALA A N 1
ATOM 542 C CA . ALA A 1 74 ? -25.659 5.041 23.198 1.00 94.50 74 ALA A CA 1
ATOM 543 C C . ALA A 1 74 ? -26.783 5.932 22.641 1.00 94.50 74 ALA A C 1
ATOM 545 O O . ALA A 1 74 ? -27.972 5.666 22.845 1.00 94.50 74 ALA A O 1
ATOM 546 N N . ASP A 1 75 ? -26.413 6.988 21.914 1.00 90.62 75 ASP A N 1
ATOM 547 C CA . ASP A 1 75 ? -27.368 7.789 21.146 1.00 90.62 75 ASP A CA 1
ATOM 548 C C . ASP A 1 75 ? -27.929 6.971 19.974 1.00 90.62 75 ASP A C 1
ATOM 550 O O . ASP A 1 75 ? -27.194 6.464 19.134 1.00 90.62 75 ASP A O 1
ATOM 554 N N . GLY A 1 76 ? -29.248 6.835 19.918 1.00 86.25 76 GLY A N 1
ATOM 555 C CA . GLY A 1 76 ? -29.963 6.147 18.854 1.00 86.25 76 GLY A CA 1
ATOM 556 C C . GLY A 1 76 ? -30.373 7.048 17.698 1.00 86.25 76 GLY A C 1
ATOM 557 O O . GLY A 1 76 ? -30.953 6.537 16.741 1.00 86.25 76 GLY A O 1
ATOM 558 N N . VAL A 1 77 ? -30.131 8.359 17.771 1.00 82.81 77 VAL A N 1
ATOM 559 C CA . VAL A 1 77 ? -30.453 9.305 16.697 1.00 82.81 77 VAL A CA 1
ATOM 560 C C . VAL A 1 77 ? -29.286 9.403 15.723 1.00 82.81 77 VAL A C 1
ATOM 562 O O . VAL A 1 77 ? -29.456 9.021 14.564 1.00 82.81 77 VAL A O 1
ATOM 565 N N . VAL A 1 78 ? -28.119 9.847 16.205 1.00 77.88 78 VAL A N 1
ATOM 566 C CA . VAL A 1 78 ? -26.906 10.012 15.389 1.00 77.88 78 VAL A CA 1
ATOM 567 C C . VAL A 1 78 ? -25.958 8.831 15.546 1.00 77.88 78 VAL A C 1
ATOM 569 O O . VAL A 1 78 ? -25.402 8.372 14.564 1.00 77.88 78 VAL A O 1
ATOM 572 N N . GLY A 1 79 ? -25.769 8.300 16.754 1.00 74.19 79 GLY A N 1
ATOM 573 C CA . GLY A 1 79 ? -25.086 7.012 16.960 1.00 74.19 79 GLY A CA 1
ATOM 574 C C . GLY A 1 79 ? -23.632 6.901 16.480 1.00 74.19 79 GLY A C 1
ATOM 575 O O . GLY A 1 79 ? -23.112 5.792 16.418 1.00 74.19 79 GLY A O 1
ATOM 576 N N . ALA A 1 80 ? -22.956 8.014 16.183 1.00 74.69 80 ALA A N 1
ATOM 577 C CA . ALA A 1 80 ? -21.581 8.016 15.682 1.00 74.69 80 ALA A CA 1
ATOM 578 C C . ALA A 1 80 ? -20.587 7.325 16.632 1.00 74.69 80 ALA A C 1
ATOM 580 O O . ALA A 1 80 ? -19.766 6.520 16.199 1.00 74.69 80 ALA A O 1
ATOM 581 N N . ASP A 1 81 ? -20.710 7.582 17.936 1.00 76.75 81 ASP A N 1
ATOM 582 C CA . ASP A 1 81 ? -19.841 6.992 18.961 1.00 76.75 81 ASP A CA 1
ATOM 583 C C . ASP A 1 81 ? -20.063 5.476 19.107 1.00 76.75 81 ASP A C 1
ATOM 585 O O . ASP A 1 81 ? -19.149 4.733 19.459 1.00 76.75 81 ASP A O 1
ATOM 589 N N . ALA A 1 82 ? -21.266 4.986 18.782 1.00 80.06 82 ALA A N 1
ATOM 590 C CA . ALA A 1 82 ? -21.575 3.559 18.821 1.00 80.06 82 ALA A CA 1
ATOM 591 C C . ALA A 1 82 ? -20.871 2.773 17.701 1.00 80.06 82 ALA A C 1
ATOM 593 O O . ALA A 1 82 ? -20.653 1.571 17.848 1.00 80.06 82 ALA A O 1
ATOM 594 N N . LEU A 1 83 ? -20.477 3.428 16.603 1.00 79.50 83 LEU A N 1
ATOM 595 C CA . LEU A 1 83 ? -19.787 2.777 15.484 1.00 79.50 83 LEU A CA 1
ATOM 596 C C . LEU A 1 83 ? -18.410 2.251 15.905 1.00 79.50 83 LEU A C 1
ATOM 598 O O . LEU A 1 83 ? -18.069 1.099 15.623 1.00 79.50 83 LEU A O 1
ATOM 602 N N . ALA A 1 84 ? -17.661 3.062 16.658 1.00 82.00 84 ALA A N 1
ATOM 603 C CA . ALA A 1 84 ? -16.363 2.686 17.215 1.00 82.00 84 ALA A CA 1
ATOM 604 C C . ALA A 1 84 ? -16.471 1.643 18.340 1.00 82.00 84 ALA A C 1
ATOM 606 O O . ALA A 1 84 ? -15.467 1.059 18.728 1.00 82.00 84 ALA A O 1
ATOM 607 N N . ALA A 1 85 ? -17.675 1.364 18.849 1.00 86.00 85 ALA A N 1
ATOM 608 C CA . ALA A 1 85 ? -17.902 0.360 19.885 1.00 86.00 85 ALA A CA 1
ATOM 609 C C . ALA A 1 85 ? -17.993 -1.068 19.365 1.00 86.00 85 ALA A C 1
ATOM 611 O O . ALA A 1 85 ? -17.954 -2.014 20.151 1.00 86.00 85 ALA A O 1
ATOM 612 N N . SER A 1 86 ? -18.172 -1.237 18.060 1.00 88.25 86 SER A N 1
ATOM 613 C CA . SER A 1 86 ? -18.538 -2.514 17.452 1.00 88.25 86 SER A CA 1
ATOM 614 C C . SER A 1 86 ? -17.453 -3.591 17.588 1.00 88.25 86 SER A C 1
ATOM 616 O O . SER A 1 86 ? -17.787 -4.742 17.867 1.00 88.25 86 SER A O 1
ATOM 618 N N . TRP A 1 87 ? -16.164 -3.239 17.480 1.00 90.56 87 TRP A N 1
ATOM 619 C CA . TRP A 1 87 ? -15.050 -4.187 17.676 1.00 90.56 87 TRP A CA 1
ATOM 620 C C . TRP A 1 87 ? -15.071 -4.820 19.064 1.00 90.56 87 TRP A C 1
ATOM 622 O O . TRP A 1 87 ? -14.889 -6.023 19.219 1.00 90.56 87 TRP A O 1
ATOM 632 N N . TRP A 1 88 ? -15.393 -4.007 20.061 1.00 90.25 88 TRP A N 1
ATOM 633 C CA . TRP A 1 88 ? -15.452 -4.410 21.451 1.00 90.25 88 TRP A CA 1
ATOM 634 C C . TRP A 1 88 ? -16.790 -5.123 21.750 1.00 90.25 88 TRP A C 1
ATOM 636 O O . TRP A 1 88 ? -16.826 -6.286 22.143 1.00 90.25 88 TRP A O 1
ATOM 646 N N . THR A 1 89 ? -17.931 -4.498 21.459 1.00 92.38 89 THR A N 1
ATOM 647 C CA . THR A 1 89 ? -19.256 -5.067 21.775 1.00 92.38 89 THR A CA 1
ATOM 648 C C . THR A 1 89 ? -19.526 -6.400 21.076 1.00 92.38 89 THR A C 1
ATOM 650 O O . THR A 1 89 ? -20.238 -7.234 21.634 1.00 92.38 89 THR A O 1
ATOM 653 N N . SER A 1 90 ? -18.944 -6.632 19.894 1.00 89.69 90 SER A N 1
ATOM 654 C CA . SER A 1 90 ? -19.034 -7.921 19.201 1.00 89.69 90 SER A CA 1
ATOM 655 C C . SER A 1 90 ? -18.188 -9.014 19.857 1.00 89.69 90 SER A C 1
ATOM 657 O O . SER A 1 90 ? -18.661 -10.146 19.949 1.00 89.69 90 SER A O 1
ATOM 659 N N . TYR A 1 91 ? -16.989 -8.686 20.351 1.00 87.75 91 TYR A N 1
ATOM 660 C CA . TYR A 1 91 ? -16.104 -9.649 21.006 1.00 87.75 91 TYR A CA 1
ATOM 661 C C . TYR A 1 91 ? -16.638 -10.070 22.378 1.00 87.75 91 TYR A C 1
ATOM 663 O O . TYR A 1 91 ? -16.875 -11.253 22.607 1.00 87.75 91 TYR A O 1
ATOM 671 N N . TRP A 1 92 ? -16.933 -9.110 23.259 1.00 90.50 92 TRP A N 1
ATOM 672 C CA . TRP A 1 92 ? -17.462 -9.393 24.603 1.00 90.50 92 TRP A CA 1
ATOM 673 C C . TRP A 1 92 ? -18.979 -9.614 24.637 1.00 90.50 92 TRP A C 1
ATOM 675 O O . TRP A 1 92 ? -19.558 -9.823 25.703 1.00 90.50 92 TRP A O 1
ATOM 685 N N . GLN A 1 93 ? -19.640 -9.588 23.476 1.00 93.81 93 GLN A N 1
ATOM 686 C CA . GLN A 1 93 ? -21.082 -9.805 23.332 1.00 93.81 93 GLN A CA 1
ATOM 687 C C . GLN A 1 93 ? -21.900 -8.883 24.251 1.00 93.81 93 GLN A C 1
ATOM 689 O O . GLN A 1 93 ? -22.784 -9.326 24.985 1.00 93.81 93 GLN A O 1
ATOM 694 N N . VAL A 1 94 ? -21.581 -7.589 24.234 1.00 95.62 94 VAL A N 1
ATOM 695 C CA . VAL A 1 94 ? -22.187 -6.583 25.117 1.00 95.62 94 VAL A CA 1
ATOM 696 C C . VAL A 1 94 ? -23.345 -5.902 24.388 1.00 95.62 94 VAL A C 1
ATOM 698 O O . VAL A 1 94 ? -23.115 -5.256 23.362 1.00 95.62 94 VAL A O 1
ATOM 701 N N . PRO A 1 95 ? -24.589 -6.003 24.889 1.00 95.81 95 PRO A N 1
ATOM 702 C CA . PRO A 1 95 ? -25.725 -5.387 24.220 1.00 95.81 95 PRO A CA 1
ATOM 703 C C . PRO A 1 95 ? -25.668 -3.859 24.202 1.00 95.81 95 PRO A C 1
ATOM 705 O O . PRO A 1 95 ? -25.327 -3.227 25.203 1.00 95.81 95 PRO A O 1
ATOM 708 N N . VAL A 1 96 ? -26.101 -3.265 23.088 1.00 95.44 96 VAL A N 1
ATOM 709 C CA . VAL A 1 96 ? -26.254 -1.813 22.935 1.00 95.44 96 VAL A CA 1
ATOM 710 C C . VAL A 1 96 ? -27.728 -1.438 23.044 1.00 95.44 96 VAL A C 1
ATOM 712 O O . VAL A 1 96 ? -28.553 -1.852 22.232 1.00 95.44 96 VAL A O 1
ATOM 715 N N . LEU A 1 97 ? -28.058 -0.626 24.043 1.00 96.50 97 LEU A N 1
ATOM 716 C CA . LEU A 1 97 ? -29.350 0.023 24.208 1.00 96.50 97 LEU A CA 1
ATOM 717 C C . LEU A 1 97 ? -29.275 1.473 23.731 1.00 96.50 97 LEU A C 1
ATOM 719 O O . LEU A 1 97 ? -28.246 2.140 23.842 1.00 96.50 97 LEU A O 1
ATOM 723 N N . LEU A 1 98 ? -30.396 1.973 23.219 1.00 95.94 98 LEU A N 1
ATOM 724 C CA . LEU A 1 98 ? -30.448 3.267 22.548 1.00 95.94 98 LEU A CA 1
ATOM 725 C C . LEU A 1 98 ? -31.256 4.297 23.344 1.00 95.94 98 LEU A C 1
ATOM 727 O O . LEU A 1 98 ? -32.324 4.002 23.892 1.00 95.94 98 LEU A O 1
ATOM 731 N N . HIS A 1 99 ? -30.754 5.526 23.363 1.00 94.75 99 HIS A N 1
ATOM 732 C CA . HIS A 1 99 ? -31.449 6.726 23.810 1.00 94.75 99 HIS A CA 1
ATOM 733 C C . HIS A 1 99 ? -31.967 7.519 22.599 1.00 94.75 99 HIS A C 1
ATOM 735 O O . HIS A 1 99 ? -31.345 7.516 21.548 1.00 94.75 99 HIS A O 1
ATOM 741 N N . ASP A 1 100 ? -33.113 8.187 22.710 1.00 93.06 100 ASP A N 1
ATOM 742 C CA . ASP A 1 100 ? -33.761 8.905 21.601 1.00 93.06 100 ASP A CA 1
ATOM 743 C C . ASP A 1 100 ? -33.441 10.410 21.555 1.00 93.06 100 ASP A C 1
ATOM 745 O O . ASP A 1 100 ? -34.112 11.161 20.850 1.00 93.06 100 ASP A O 1
ATOM 749 N N . GLY A 1 101 ? -32.451 10.865 22.328 1.00 88.50 101 GLY A N 1
ATOM 750 C CA . GLY A 1 101 ? -32.067 12.276 22.436 1.00 88.50 101 GLY A CA 1
ATOM 751 C C . GLY A 1 101 ? -33.063 13.139 23.220 1.00 88.50 101 GLY A C 1
ATOM 752 O O . GLY A 1 101 ? -32.911 14.360 23.291 1.00 88.50 101 GLY A O 1
ATOM 753 N N . THR A 1 102 ? -34.108 12.544 23.805 1.00 90.50 102 THR A N 1
ATOM 754 C CA . THR A 1 102 ? -35.097 13.283 24.594 1.00 90.50 102 THR A CA 1
ATOM 755 C C . THR A 1 102 ? -34.664 13.440 26.056 1.00 90.50 102 THR A C 1
ATOM 757 O O . THR A 1 102 ? -33.599 13.023 26.494 1.00 90.50 102 THR A O 1
ATOM 760 N N . ARG A 1 103 ? -35.518 14.039 26.894 1.00 91.06 103 ARG A N 1
ATOM 761 C CA . ARG A 1 103 ? -35.261 14.109 28.343 1.00 91.06 103 ARG A CA 1
ATOM 762 C C . ARG A 1 103 ? -35.532 12.795 29.088 1.00 91.06 103 ARG A C 1
ATOM 764 O O . ARG A 1 103 ? -35.432 12.766 30.314 1.00 91.06 103 ARG A O 1
ATOM 771 N N . ARG A 1 104 ? -35.957 11.731 28.405 1.00 92.06 104 ARG A N 1
ATOM 772 C CA . ARG A 1 104 ? -36.346 10.459 29.027 1.00 92.06 104 ARG A CA 1
ATOM 773 C C . ARG A 1 104 ? -35.768 9.290 28.239 1.00 92.06 104 ARG A C 1
ATOM 775 O O . ARG A 1 104 ? -35.423 9.420 27.076 1.00 92.06 104 ARG A O 1
ATOM 782 N N . LEU A 1 105 ? -35.661 8.135 28.887 1.00 95.25 105 LEU A N 1
ATOM 783 C CA . LEU A 1 105 ? -35.349 6.901 28.174 1.00 95.25 105 LEU A CA 1
ATOM 784 C C . LEU A 1 105 ? -36.587 6.418 27.402 1.00 95.25 105 LEU A C 1
ATOM 786 O O . LEU A 1 105 ? -37.692 6.474 27.958 1.00 95.25 105 LEU A O 1
ATOM 790 N N . PRO A 1 106 ? -36.415 5.876 26.183 1.00 96.31 106 PRO A N 1
ATOM 791 C CA . PRO A 1 106 ? -37.480 5.174 25.481 1.00 96.31 106 PRO A CA 1
ATOM 792 C C . PRO A 1 106 ? -38.063 4.051 26.340 1.00 96.31 106 PRO A C 1
ATOM 794 O O . PRO A 1 106 ? -37.335 3.358 27.055 1.00 96.31 106 PRO A O 1
ATOM 797 N N . THR A 1 107 ? -39.372 3.810 26.237 1.00 96.75 107 THR A N 1
ATOM 798 C CA . THR A 1 107 ? -40.046 2.745 27.000 1.00 96.75 107 THR A CA 1
ATOM 799 C C . THR A 1 107 ? -39.408 1.373 26.768 1.00 96.75 107 THR A C 1
ATOM 801 O O . THR A 1 107 ? -39.258 0.605 27.716 1.00 96.75 107 THR A O 1
ATOM 804 N N . ALA A 1 108 ? -38.977 1.081 25.536 1.00 97.19 108 ALA A N 1
ATOM 805 C CA . ALA A 1 108 ? -38.263 -0.151 25.206 1.00 97.19 108 ALA A CA 1
ATOM 806 C C . ALA A 1 108 ? -36.952 -0.290 26.002 1.00 97.19 108 ALA A C 1
ATOM 808 O O . ALA A 1 108 ? -36.721 -1.321 26.630 1.00 97.19 108 ALA A O 1
ATOM 809 N N . THR A 1 109 ? -36.149 0.775 26.060 1.00 97.44 109 THR A N 1
ATOM 810 C CA . THR A 1 109 ? -34.894 0.823 26.821 1.00 97.44 109 THR A CA 1
ATOM 811 C C . THR A 1 109 ? -35.135 0.668 28.323 1.00 97.44 109 THR A C 1
ATOM 813 O O . THR A 1 109 ? -34.461 -0.125 28.973 1.00 97.44 109 THR A O 1
ATOM 816 N N . VAL A 1 110 ? -36.148 1.344 28.879 1.00 97.12 110 VAL A N 1
ATOM 817 C CA . VAL A 1 110 ? -36.544 1.181 30.293 1.00 97.12 110 VAL A CA 1
ATOM 818 C C . VAL A 1 110 ? -36.915 -0.270 30.603 1.00 97.12 110 VAL A C 1
ATOM 820 O O . VAL A 1 110 ? -36.496 -0.819 31.624 1.00 97.12 110 VAL A O 1
ATOM 823 N N . ASN A 1 111 ? -37.701 -0.897 29.729 1.00 96.25 111 ASN A N 1
ATOM 824 C CA . ASN A 1 111 ? -38.122 -2.281 29.907 1.00 96.25 111 ASN A CA 1
ATOM 825 C C . ASN A 1 111 ? -36.936 -3.247 29.821 1.00 96.25 111 ASN A C 1
ATOM 827 O O . ASN A 1 111 ? -36.857 -4.158 30.642 1.00 96.25 111 ASN A O 1
ATOM 831 N N . ALA A 1 112 ? -36.013 -3.033 28.881 1.00 97.06 112 ALA A N 1
ATOM 832 C CA . ALA A 1 112 ? -34.799 -3.834 28.756 1.00 97.06 112 ALA A CA 1
ATOM 833 C C . ALA A 1 112 ? -33.925 -3.740 30.015 1.00 97.06 112 ALA A C 1
ATOM 835 O O . ALA A 1 112 ? -33.587 -4.774 30.587 1.00 97.06 112 ALA A O 1
ATOM 836 N N . LEU A 1 113 ? -33.653 -2.525 30.513 1.00 96.69 113 LEU A N 1
ATOM 837 C CA . LEU A 1 113 ? -32.860 -2.304 31.732 1.00 96.69 113 LEU A CA 1
ATOM 838 C C . LEU A 1 113 ? -33.429 -3.049 32.949 1.00 96.69 113 LEU A C 1
ATOM 840 O O . LEU A 1 113 ? -32.679 -3.637 33.723 1.00 96.69 113 LEU A O 1
ATOM 844 N N . ARG A 1 114 ? -34.760 -3.059 33.106 1.00 93.12 114 ARG A N 1
ATOM 845 C CA . ARG A 1 114 ? -35.431 -3.769 34.207 1.00 93.12 114 ARG A CA 1
ATOM 846 C C . ARG A 1 114 ? -35.409 -5.285 34.040 1.00 93.12 114 ARG A C 1
ATOM 848 O O . ARG A 1 114 ? -35.247 -6.000 35.021 1.00 93.12 114 ARG A O 1
ATOM 855 N N . ARG A 1 115 ? -35.625 -5.777 32.816 1.00 94.69 115 ARG A N 1
ATOM 856 C CA . ARG A 1 115 ? -35.728 -7.217 32.532 1.00 94.69 115 ARG A CA 1
ATOM 857 C C . ARG A 1 115 ? -34.381 -7.922 32.581 1.00 94.69 115 ARG A C 1
ATOM 859 O O . ARG A 1 115 ? -34.327 -9.054 33.037 1.00 94.69 115 ARG A O 1
ATOM 866 N N . LEU A 1 116 ? -33.327 -7.261 32.109 1.00 95.25 116 LEU A N 1
ATOM 867 C CA . LEU A 1 116 ? -31.991 -7.844 32.006 1.00 95.25 116 LEU A CA 1
ATOM 868 C C . LEU A 1 116 ? -31.213 -7.833 33.330 1.00 95.25 116 LEU A C 1
ATOM 870 O O . LEU A 1 116 ? -30.136 -8.410 33.379 1.00 95.25 116 LEU A O 1
ATOM 874 N N . GLN A 1 117 ? -31.741 -7.198 34.386 1.00 92.31 117 GLN A N 1
ATOM 875 C CA . GLN A 1 117 ? -31.072 -7.076 35.692 1.00 92.31 117 GLN A CA 1
ATOM 876 C C . GLN A 1 117 ? -29.638 -6.525 35.569 1.00 92.31 117 GLN A C 1
ATOM 878 O O . GLN A 1 117 ? -28.683 -7.052 36.133 1.00 92.31 117 GLN A O 1
ATOM 883 N N . VAL A 1 118 ? -29.505 -5.454 34.785 1.00 97.19 118 VAL A N 1
ATOM 884 C CA . VAL A 1 118 ? -28.232 -4.787 34.489 1.00 97.19 118 VAL A CA 1
ATOM 885 C C . VAL A 1 118 ? -27.534 -4.350 35.776 1.00 97.19 118 VAL A C 1
ATOM 887 O O . VAL A 1 118 ? -28.148 -3.671 36.596 1.00 97.19 118 VAL A O 1
ATOM 890 N N . SER A 1 119 ? -26.244 -4.668 35.909 1.00 97.56 119 SER A N 1
ATOM 891 C CA . SER A 1 119 ? -25.410 -4.208 37.034 1.00 97.56 119 SER A CA 1
ATOM 892 C C . SER A 1 119 ? -24.465 -3.071 36.650 1.00 97.56 119 SER A C 1
ATOM 894 O O . SER A 1 119 ? -24.107 -2.263 37.506 1.00 97.56 119 SER A O 1
ATOM 896 N N . ASN A 1 120 ? -24.114 -2.956 35.366 1.00 98.25 120 ASN A N 1
ATOM 897 C CA . ASN A 1 120 ? -23.205 -1.925 34.870 1.00 98.25 120 ASN A CA 1
ATOM 898 C C . ASN A 1 120 ? -23.697 -1.314 33.549 1.00 98.25 120 ASN A C 1
ATOM 900 O O . ASN A 1 120 ? -24.247 -2.002 32.688 1.00 98.25 120 ASN A O 1
ATOM 904 N N . ILE A 1 121 ? -23.502 -0.006 33.385 1.00 98.12 121 ILE A N 1
ATOM 905 C CA . ILE A 1 121 ? -23.877 0.752 32.187 1.00 98.12 121 ILE A CA 1
ATOM 906 C C . ILE A 1 121 ? -22.655 1.508 31.669 1.00 98.12 121 ILE A C 1
ATOM 908 O O . ILE A 1 121 ? -22.179 2.443 32.310 1.00 98.12 121 ILE A O 1
ATOM 912 N N . ILE A 1 122 ? -22.201 1.170 30.466 1.00 97.38 122 ILE A N 1
ATOM 913 C CA . ILE A 1 122 ? -21.212 1.968 29.740 1.00 97.38 122 ILE A CA 1
ATOM 914 C C . ILE A 1 122 ? -21.962 2.976 28.876 1.00 97.38 122 ILE A C 1
ATOM 916 O O . ILE A 1 122 ? -22.660 2.621 27.930 1.00 97.38 122 ILE A O 1
ATOM 920 N N . VAL A 1 123 ? -21.840 4.253 29.203 1.00 96.50 123 VAL A N 1
ATOM 921 C CA . VAL A 1 123 ? -22.443 5.350 28.450 1.00 96.50 123 VAL A CA 1
ATOM 922 C C . VAL A 1 123 ? -21.468 5.790 27.364 1.00 96.50 123 VAL A C 1
ATOM 924 O O . VAL A 1 123 ? -20.386 6.286 27.677 1.00 96.50 123 VAL A O 1
ATOM 927 N N . LEU A 1 124 ? -21.856 5.634 26.099 1.00 93.81 124 LEU A N 1
ATOM 928 C CA . LEU A 1 124 ? -21.066 6.081 24.951 1.00 93.81 124 LEU A CA 1
ATOM 929 C C . LEU A 1 124 ? -21.651 7.368 24.376 1.00 93.81 124 LEU A C 1
ATOM 931 O O . LEU A 1 124 ? -22.765 7.382 23.848 1.00 93.81 124 LEU A O 1
ATOM 935 N N . GLY A 1 125 ? -20.875 8.440 24.501 1.00 88.88 125 GLY A N 1
ATOM 936 C CA . GLY A 1 125 ? -21.207 9.771 24.011 1.00 88.88 125 GLY A CA 1
ATOM 937 C C . GLY A 1 125 ? -21.325 10.816 25.114 1.00 88.88 125 GLY A C 1
ATOM 938 O O . GLY A 1 125 ? -21.562 10.517 26.290 1.00 88.88 125 GLY A O 1
ATOM 939 N N . GLY A 1 126 ? -21.106 12.075 24.733 1.00 91.00 126 GLY A N 1
ATOM 940 C CA . GLY A 1 126 ? -21.060 13.214 25.652 1.00 91.00 126 GLY A CA 1
ATOM 941 C C . GLY A 1 126 ? -22.413 13.587 26.264 1.00 91.00 126 GLY A C 1
ATOM 942 O O . GLY A 1 126 ? -23.469 13.087 25.872 1.00 91.00 126 GLY A O 1
ATOM 943 N N . GLU A 1 127 ? -22.400 14.520 27.221 1.00 92.38 127 GLU A N 1
ATOM 944 C CA . GLU A 1 127 ? -23.628 14.996 27.881 1.00 92.38 127 GLU A CA 1
ATOM 945 C C . GLU A 1 127 ? -24.621 15.667 26.921 1.00 92.38 127 GLU A C 1
ATOM 947 O O . GLU A 1 127 ? -25.823 15.656 27.182 1.00 92.38 127 GLU A O 1
ATOM 952 N N . SER A 1 128 ? -24.140 16.218 25.802 1.00 88.25 128 SER A N 1
ATOM 953 C CA . SER A 1 128 ? -24.982 16.797 24.748 1.00 88.25 128 SER A CA 1
ATOM 954 C C . SER A 1 128 ? -25.842 15.756 24.028 1.00 88.25 128 SER A C 1
ATOM 956 O O . SER A 1 128 ? -26.910 16.097 23.525 1.00 88.25 128 SER A O 1
ATOM 958 N N . ARG A 1 129 ? -25.392 14.496 23.987 1.00 88.75 129 ARG A N 1
ATOM 959 C CA . ARG A 1 129 ? -26.098 13.372 23.356 1.00 88.75 129 ARG A CA 1
ATOM 960 C C . ARG A 1 129 ? -26.860 12.544 24.384 1.00 88.75 129 ARG A C 1
ATOM 962 O O . ARG A 1 129 ? -28.007 12.179 24.153 1.00 88.75 129 ARG A O 1
ATOM 969 N N . ILE A 1 130 ? -26.241 12.278 25.536 1.00 93.50 130 ILE A N 1
ATOM 970 C CA . ILE A 1 130 ? -26.842 11.517 26.638 1.00 93.50 130 ILE A CA 1
ATOM 971 C C . ILE A 1 130 ? -26.653 12.303 27.940 1.00 93.50 130 ILE A C 1
ATOM 973 O O . ILE A 1 130 ? -25.636 12.131 28.628 1.00 93.50 130 ILE A O 1
ATOM 977 N N . PRO A 1 131 ? -27.618 13.161 28.309 1.00 95.12 131 PRO A N 1
ATOM 978 C CA . PRO A 1 131 ? -27.495 14.009 29.485 1.00 95.12 131 PRO A CA 1
ATOM 979 C C . PRO A 1 131 ? -27.339 13.216 30.783 1.00 95.12 131 PRO A C 1
ATOM 981 O O . PRO A 1 131 ? -27.957 12.169 30.978 1.00 95.12 131 PRO A O 1
ATOM 984 N N . THR A 1 132 ? -26.584 13.756 31.737 1.00 95.94 132 THR A N 1
ATOM 985 C CA . THR A 1 132 ? -26.303 13.085 33.019 1.00 95.94 132 THR A CA 1
ATOM 986 C C . THR A 1 132 ? -27.566 12.748 33.824 1.00 95.94 132 THR A C 1
ATOM 988 O O . THR A 1 132 ? -27.608 11.736 34.519 1.00 95.94 132 THR A O 1
ATOM 991 N N . PHE A 1 133 ? -28.657 13.511 33.686 1.00 95.44 133 PHE A N 1
ATOM 992 C CA . PHE A 1 133 ? -29.933 13.150 34.319 1.00 95.44 133 PHE A CA 1
ATOM 993 C C . PHE A 1 133 ? -30.610 11.918 33.681 1.00 95.44 133 PHE A C 1
ATOM 995 O O . PHE A 1 133 ? -31.335 11.205 34.378 1.00 95.44 133 PHE A O 1
ATOM 1002 N N . VAL A 1 134 ? -30.380 11.643 32.388 1.00 96.94 134 VAL A N 1
ATOM 1003 C CA . VAL A 1 134 ? -30.845 10.416 31.714 1.00 96.94 134 VAL A CA 1
ATOM 1004 C C . VAL A 1 134 ? -30.068 9.221 32.254 1.00 96.94 134 VAL A C 1
ATOM 1006 O O . VAL A 1 134 ? -30.683 8.228 32.637 1.00 96.94 134 VAL A O 1
ATOM 1009 N N . VAL A 1 135 ? -28.746 9.354 32.390 1.00 97.44 135 VAL A N 1
ATOM 1010 C CA . VAL A 1 135 ? -27.880 8.321 32.983 1.00 97.44 135 VAL A CA 1
ATOM 1011 C C . VAL A 1 135 ? -28.307 8.003 34.416 1.00 97.44 135 VAL A C 1
ATOM 1013 O O . VAL A 1 135 ? -28.622 6.857 34.713 1.00 97.44 135 VAL A O 1
ATOM 1016 N N . ARG A 1 136 ? -28.486 9.020 35.271 1.00 97.25 136 ARG A N 1
ATOM 1017 C CA . ARG A 1 136 ? -29.000 8.833 36.645 1.00 97.25 136 ARG A CA 1
ATOM 1018 C C . ARG A 1 136 ? -30.384 8.192 36.699 1.00 97.25 136 ARG A C 1
ATOM 1020 O O . ARG A 1 136 ? -30.745 7.556 37.689 1.00 97.25 136 ARG A O 1
ATOM 1027 N N . SER A 1 137 ? -31.202 8.406 35.668 1.00 96.31 137 SER A N 1
ATOM 1028 C CA . SER A 1 137 ? -32.498 7.737 35.553 1.00 96.31 137 SER A CA 1
ATOM 1029 C C . SER A 1 137 ? -32.317 6.259 35.208 1.00 96.31 137 SER A C 1
ATOM 1031 O O . SER A 1 137 ? -33.014 5.435 35.791 1.00 96.31 137 SER A O 1
ATOM 1033 N N . ALA A 1 138 ? -31.374 5.921 34.322 1.00 97.06 138 ALA A N 1
ATOM 1034 C CA . ALA A 1 138 ? -31.007 4.542 34.007 1.00 97.06 138 ALA A CA 1
ATOM 1035 C C . ALA A 1 138 ? -30.493 3.803 35.255 1.00 97.06 138 ALA A C 1
ATOM 1037 O O . ALA A 1 138 ? -31.054 2.770 35.606 1.00 97.06 138 ALA A O 1
ATOM 1038 N N . GLU A 1 139 ? -29.531 4.391 35.977 1.00 97.62 139 GLU A N 1
ATOM 1039 C CA . GLU A 1 139 ? -28.969 3.847 37.226 1.00 97.62 139 GLU A CA 1
ATOM 1040 C C . GLU A 1 139 ? -30.058 3.581 38.270 1.00 97.62 139 GLU A C 1
ATOM 1042 O O . GLU A 1 139 ? -30.134 2.502 38.844 1.00 97.62 139 GLU A O 1
ATOM 1047 N N . ARG A 1 140 ? -30.976 4.533 38.483 1.00 96.50 140 ARG A N 1
ATOM 1048 C CA . ARG A 1 140 ? -32.080 4.360 39.442 1.00 96.50 140 ARG A CA 1
ATOM 1049 C C . ARG A 1 140 ? -33.063 3.263 39.032 1.00 96.50 140 ARG A C 1
ATOM 1051 O O . ARG A 1 140 ? -33.710 2.676 39.893 1.00 96.50 140 ARG A O 1
ATOM 1058 N N . LEU A 1 141 ? -33.241 3.041 37.730 1.00 95.19 141 LEU A N 1
ATOM 1059 C CA . LEU A 1 141 ? -34.177 2.047 37.207 1.00 95.19 141 LEU A CA 1
ATOM 1060 C C . LEU A 1 141 ? -33.636 0.619 37.304 1.00 95.19 141 LEU A C 1
ATOM 1062 O O . LEU A 1 141 ? -34.444 -0.287 37.502 1.00 95.19 141 LEU A O 1
ATOM 1066 N N . SER A 1 142 ? -32.327 0.425 37.133 1.00 95.06 142 SER A N 1
ATOM 1067 C CA . SER A 1 142 ? -31.681 -0.893 37.170 1.00 95.06 142 SER A CA 1
ATOM 1068 C C . SER A 1 142 ? -30.970 -1.204 38.488 1.00 95.06 142 SER A C 1
ATOM 1070 O O . SER A 1 142 ? -30.789 -2.373 38.804 1.00 95.06 142 SER A O 1
ATOM 1072 N N . GLY A 1 143 ? -30.576 -0.188 39.259 1.00 95.25 143 GLY A N 1
ATOM 1073 C CA . GLY A 1 143 ? -29.623 -0.327 40.365 1.00 95.25 143 GLY A CA 1
ATOM 1074 C C . GLY A 1 143 ? -28.162 -0.418 39.907 1.00 95.25 143 GLY A C 1
ATOM 1075 O O . GLY A 1 143 ? -27.297 -0.708 40.725 1.00 95.25 143 GLY A O 1
ATOM 1076 N N . ALA A 1 144 ? -27.893 -0.189 38.618 1.00 96.88 144 ALA A N 1
ATOM 1077 C CA . ALA A 1 144 ? -26.564 -0.313 38.030 1.00 96.88 144 ALA A CA 1
ATOM 1078 C C . ALA A 1 144 ? -25.652 0.879 38.344 1.00 96.88 144 ALA A C 1
ATOM 1080 O O . ALA A 1 144 ? -26.124 2.002 38.535 1.00 96.88 144 ALA A O 1
ATOM 1081 N N . HIS A 1 145 ? -24.344 0.642 38.273 1.00 97.38 145 HIS A N 1
ATOM 1082 C CA . HIS A 1 145 ? -23.332 1.694 38.206 1.00 97.38 145 HIS A CA 1
ATOM 1083 C C . HIS A 1 145 ? -23.083 2.104 36.756 1.00 97.38 145 HIS A C 1
ATOM 1085 O O . HIS A 1 145 ? -23.200 1.275 35.851 1.00 97.38 145 HIS A O 1
ATOM 1091 N N . SER A 1 146 ? -22.742 3.372 36.517 1.00 97.12 146 SER A N 1
ATOM 1092 C CA . SER A 1 146 ? -22.395 3.838 35.176 1.00 97.12 146 SER A CA 1
ATOM 1093 C C . SER A 1 146 ? -20.974 4.378 35.067 1.00 97.12 146 SER A C 1
ATOM 1095 O O . SER A 1 146 ? -20.445 5.002 35.985 1.00 97.12 146 SER A O 1
ATOM 1097 N N . GLN A 1 147 ? -20.379 4.157 33.899 1.00 96.69 147 GLN A N 1
ATOM 1098 C CA . GLN A 1 147 ? -19.133 4.771 33.454 1.00 96.69 147 GLN A CA 1
ATOM 1099 C C . GLN A 1 147 ? -19.378 5.405 32.091 1.00 96.69 147 GLN A C 1
ATOM 1101 O O . GLN A 1 147 ? -20.140 4.872 31.286 1.00 96.69 147 GLN A O 1
ATOM 1106 N N . ARG A 1 148 ? -18.761 6.554 31.816 1.00 96.62 148 ARG A N 1
ATOM 1107 C CA . ARG A 1 148 ? -18.936 7.264 30.545 1.00 96.62 148 ARG A CA 1
ATOM 1108 C C . ARG A 1 148 ? -17.629 7.293 29.769 1.00 96.62 148 ARG A C 1
ATOM 1110 O O . ARG A 1 148 ? -16.618 7.723 30.310 1.00 96.62 148 ARG A O 1
ATOM 1117 N N . ILE A 1 149 ? -17.696 6.948 28.486 1.00 96.25 149 ILE A N 1
ATOM 1118 C CA . ILE A 1 149 ? -16.638 7.221 27.513 1.00 96.25 149 ILE A CA 1
ATOM 1119 C C . ILE A 1 149 ? -17.160 8.285 26.544 1.00 96.25 149 ILE A C 1
ATOM 1121 O O . ILE A 1 149 ? -18.139 8.064 25.826 1.00 96.25 149 ILE A O 1
ATOM 1125 N N . ALA A 1 150 ? -16.531 9.459 26.556 1.00 94.25 150 ALA A N 1
ATOM 1126 C CA . ALA A 1 150 ? -16.883 10.568 25.678 1.00 94.25 150 ALA A CA 1
ATOM 1127 C C . ALA A 1 150 ? -15.689 11.507 25.481 1.00 94.25 150 ALA A C 1
ATOM 1129 O O . ALA A 1 150 ? -15.181 12.077 26.447 1.00 94.25 150 ALA A O 1
ATOM 1130 N N . GLY A 1 151 ? -15.269 11.676 24.230 1.00 93.56 151 GLY A N 1
ATOM 1131 C CA . GLY A 1 151 ? -14.336 12.718 23.812 1.00 93.56 151 GLY A CA 1
ATOM 1132 C C . GLY A 1 151 ? -15.058 14.013 23.433 1.00 93.56 151 GLY A C 1
ATOM 1133 O O . GLY A 1 151 ? -16.282 14.123 23.539 1.00 93.56 151 GLY A O 1
ATOM 1134 N N . ARG A 1 152 ? -14.300 15.002 22.953 1.00 92.62 152 ARG A N 1
ATOM 1135 C CA . ARG A 1 152 ? -14.846 16.235 22.358 1.00 92.62 152 ARG A CA 1
ATOM 1136 C C . ARG A 1 152 ? -15.631 15.952 21.079 1.00 92.62 152 ARG A C 1
ATOM 1138 O O . ARG A 1 152 ? -16.576 16.671 20.768 1.00 92.62 152 ARG A O 1
ATOM 1145 N N . ASP A 1 153 ? -15.236 14.906 20.363 1.00 91.00 153 ASP A N 1
ATOM 1146 C CA . ASP A 1 153 ? -15.856 14.418 19.138 1.00 91.00 153 ASP A CA 1
ATOM 1147 C C . ASP A 1 153 ? -15.802 12.877 19.065 1.00 91.00 153 ASP A C 1
ATOM 1149 O O . ASP A 1 153 ? -15.302 12.195 19.970 1.00 91.00 153 ASP A O 1
ATOM 1153 N N . ARG A 1 154 ? -16.339 12.318 17.976 1.00 89.88 154 ARG A N 1
ATOM 1154 C CA . ARG A 1 154 ? -16.375 10.867 17.730 1.00 89.88 154 ARG A CA 1
ATOM 1155 C C . ARG A 1 154 ? -14.981 10.251 17.569 1.00 89.88 154 ARG A C 1
ATOM 1157 O O . ARG A 1 154 ? -14.765 9.099 17.941 1.00 89.88 154 ARG A O 1
ATOM 1164 N N . TYR A 1 155 ? -14.021 11.020 17.056 1.00 93.69 155 TYR A N 1
ATOM 1165 C CA . TYR A 1 155 ? -12.656 10.557 16.815 1.00 93.69 155 TYR A CA 1
ATOM 1166 C C . TYR A 1 155 ? -11.909 10.397 18.140 1.00 93.69 155 TYR A C 1
ATOM 1168 O O . TYR A 1 155 ? -11.342 9.341 18.414 1.00 93.69 155 TYR A O 1
ATOM 1176 N N . GLU A 1 156 ? -11.991 11.392 19.024 1.00 95.75 156 GLU A N 1
ATOM 1177 C CA . GLU A 1 156 ? -11.448 11.296 20.380 1.00 95.75 156 GLU A CA 1
ATOM 1178 C C . GLU A 1 156 ? -12.183 10.247 21.221 1.00 95.75 156 GLU A C 1
ATOM 1180 O O . GLU A 1 156 ? -11.545 9.527 21.988 1.00 95.75 156 GLU A O 1
ATOM 1185 N N . THR A 1 157 ? -13.498 10.084 21.039 1.00 94.94 157 THR A N 1
ATOM 1186 C CA . THR A 1 157 ? -14.239 8.989 21.685 1.00 94.94 157 THR A CA 1
ATOM 1187 C C . THR A 1 157 ? -13.670 7.628 21.277 1.00 94.94 157 THR A C 1
ATOM 1189 O O . THR A 1 157 ? -13.405 6.813 22.157 1.00 94.94 157 THR A O 1
ATOM 1192 N N . SER A 1 158 ? -13.370 7.401 19.991 1.00 95.75 158 SER A N 1
ATOM 1193 C CA . SER A 1 158 ? -12.746 6.147 19.527 1.00 95.75 158 SER A CA 1
ATOM 1194 C C . SER A 1 158 ? -11.375 5.872 20.172 1.00 95.75 158 SER A C 1
ATOM 1196 O O . SER A 1 158 ? -11.086 4.740 20.559 1.00 95.75 158 SER A O 1
ATOM 1198 N N . VAL A 1 159 ? -10.573 6.917 20.408 1.00 97.50 159 VAL A N 1
ATOM 1199 C CA . VAL A 1 159 ? -9.294 6.821 21.136 1.00 97.50 159 VAL A CA 1
ATOM 1200 C C . VAL A 1 159 ? -9.504 6.444 22.605 1.00 97.50 159 VAL A C 1
ATOM 1202 O O . VAL A 1 159 ? -8.792 5.594 23.139 1.00 97.50 159 VAL A O 1
ATOM 1205 N N . LEU A 1 160 ? -10.478 7.057 23.281 1.00 97.31 160 LEU A N 1
ATOM 1206 C CA . LEU A 1 160 ? -10.782 6.731 24.677 1.00 97.31 160 LEU A CA 1
ATOM 1207 C C . LEU A 1 160 ? -11.304 5.298 24.826 1.00 97.31 160 LEU A C 1
ATOM 1209 O O . LEU A 1 160 ? -11.003 4.639 25.818 1.00 97.31 160 LEU A O 1
ATOM 1213 N N . MET A 1 161 ? -12.030 4.790 23.829 1.00 95.81 161 MET A N 1
ATOM 1214 C CA . MET A 1 161 ? -12.433 3.385 23.791 1.00 95.81 161 MET A CA 1
ATOM 1215 C C . MET A 1 161 ? -11.226 2.452 23.667 1.00 95.81 161 MET A C 1
ATOM 1217 O O . MET A 1 161 ? -11.141 1.491 24.426 1.00 95.81 161 MET A O 1
ATOM 1221 N N . ALA A 1 162 ? -10.269 2.749 22.780 1.00 96.38 162 ALA A N 1
ATOM 1222 C CA . ALA A 1 162 ? -9.034 1.966 22.662 1.00 96.38 162 ALA A CA 1
ATOM 1223 C C . ALA A 1 162 ? -8.273 1.876 23.999 1.00 96.38 162 ALA A C 1
ATOM 1225 O O . ALA A 1 162 ? -7.797 0.805 24.370 1.00 96.38 162 ALA A O 1
ATOM 1226 N N . LYS A 1 163 ? -8.231 2.978 24.760 1.00 96.06 163 LYS A N 1
ATOM 1227 C CA . LYS A 1 163 ? -7.635 3.038 26.103 1.00 96.06 163 LYS A CA 1
ATOM 1228 C C . LYS A 1 163 ? -8.401 2.198 27.126 1.00 96.06 163 LYS A C 1
ATOM 1230 O O . LYS A 1 163 ? -7.879 1.212 27.633 1.00 96.06 163 LYS A O 1
ATOM 1235 N N . HIS A 1 164 ? -9.648 2.569 27.411 1.00 95.81 164 HIS A N 1
ATOM 1236 C CA . HIS A 1 164 ? -10.404 1.999 28.531 1.00 95.81 164 HIS A CA 1
ATOM 1237 C C . HIS A 1 164 ? -10.850 0.553 28.304 1.00 95.81 164 HIS A C 1
ATOM 1239 O O . HIS A 1 164 ? -11.026 -0.182 29.272 1.00 95.81 164 HIS A O 1
ATOM 1245 N N . LEU A 1 165 ? -11.041 0.152 27.045 1.00 94.38 165 LEU A N 1
ATOM 1246 C CA . LEU A 1 165 ? -11.573 -1.166 26.688 1.00 94.38 165 LEU A CA 1
ATOM 1247 C C . LEU A 1 165 ? -10.526 -2.078 26.046 1.00 94.38 165 LEU A C 1
ATOM 1249 O O . LEU A 1 165 ? -10.707 -3.288 26.061 1.00 94.38 165 LEU A O 1
ATOM 1253 N N . GLY A 1 166 ? -9.455 -1.516 25.478 1.00 92.75 166 GLY A N 1
ATOM 1254 C CA . GLY A 1 166 ? -8.384 -2.275 24.823 1.00 92.75 166 GLY A CA 1
ATOM 1255 C C . GLY A 1 166 ? -7.026 -2.198 25.519 1.00 92.75 166 GLY A C 1
ATOM 1256 O O . GLY A 1 166 ? -6.091 -2.843 25.061 1.00 92.75 166 GLY A O 1
ATOM 1257 N N . GLY A 1 167 ? -6.886 -1.386 26.572 1.00 93.75 167 GLY A N 1
ATOM 1258 C CA . GLY A 1 167 ? -5.624 -1.215 27.298 1.00 93.75 167 GLY A CA 1
ATOM 1259 C C . GLY A 1 167 ? -4.568 -0.384 26.579 1.00 93.75 167 GLY A C 1
ATOM 1260 O O . GLY A 1 167 ? -3.455 -0.298 27.072 1.00 93.75 167 GLY A O 1
ATOM 1261 N N . TRP A 1 168 ? -4.906 0.281 25.470 1.00 94.88 168 TRP A N 1
ATOM 1262 C CA . TRP A 1 168 ? -3.944 1.049 24.678 1.00 94.88 168 TRP A CA 1
ATOM 1263 C C . TRP A 1 168 ? -3.572 2.379 25.343 1.00 94.88 168 TRP A C 1
ATOM 1265 O O . TRP A 1 168 ? -3.960 3.454 24.881 1.00 94.88 168 TRP A O 1
ATOM 1275 N N . PHE A 1 169 ? -2.842 2.334 26.450 1.00 94.31 169 PHE A N 1
ATOM 1276 C CA . PHE A 1 169 ? -2.316 3.513 27.125 1.00 94.31 169 PHE A CA 1
ATOM 1277 C C . PHE A 1 169 ? -0.890 3.777 26.640 1.00 94.31 169 PHE A C 1
ATOM 1279 O O . PHE A 1 169 ? -0.008 2.980 26.926 1.00 94.31 169 PHE A O 1
ATOM 1286 N N . PRO A 1 170 ? -0.626 4.881 25.918 1.00 92.38 170 PRO A N 1
ATOM 1287 C CA . PRO A 1 170 ? 0.723 5.167 25.454 1.00 92.38 170 PRO A CA 1
ATOM 1288 C C . PRO A 1 170 ? 1.698 5.337 26.625 1.00 92.38 170 PRO A C 1
ATOM 1290 O O . PRO A 1 170 ? 1.520 6.235 27.449 1.00 92.38 170 PRO A O 1
ATOM 1293 N N . THR A 1 171 ? 2.738 4.512 26.659 1.00 88.00 171 THR A N 1
ATOM 1294 C CA . THR A 1 171 ? 3.773 4.494 27.709 1.00 88.00 171 THR A CA 1
ATOM 1295 C C . THR A 1 171 ? 5.038 5.248 27.311 1.00 88.00 171 THR A C 1
ATOM 1297 O O . THR A 1 171 ? 5.879 5.565 28.149 1.00 88.00 171 THR A O 1
ATOM 1300 N N . GLY A 1 172 ? 5.172 5.562 26.019 1.00 83.88 172 GLY A N 1
ATOM 1301 C CA . GLY A 1 172 ? 6.408 6.080 25.443 1.00 83.88 172 GLY A CA 1
ATOM 1302 C C . GLY A 1 172 ? 7.398 4.988 25.024 1.00 83.88 172 GLY A C 1
ATOM 1303 O O . GLY A 1 172 ? 8.510 5.336 24.641 1.00 83.88 172 GLY A O 1
ATOM 1304 N N . ARG A 1 173 ? 7.006 3.706 25.091 1.00 86.44 173 ARG A N 1
ATOM 1305 C CA . ARG A 1 173 ? 7.809 2.550 24.676 1.00 86.44 173 ARG A CA 1
ATOM 1306 C C . ARG A 1 173 ? 7.133 1.788 23.535 1.00 86.44 173 ARG A C 1
ATOM 1308 O O . ARG A 1 173 ? 6.120 1.122 23.725 1.00 86.44 173 ARG A O 1
ATOM 1315 N N . GLY A 1 174 ? 7.683 1.881 22.332 1.00 83.06 174 GLY A N 1
ATOM 1316 C CA . GLY A 1 174 ? 7.127 1.272 21.126 1.00 83.06 174 GLY A CA 1
ATOM 1317 C C . GLY A 1 174 ? 7.172 -0.256 21.108 1.00 83.06 174 GLY A C 1
ATOM 1318 O O . GLY A 1 174 ? 6.368 -0.882 20.418 1.00 83.06 174 GLY A O 1
ATOM 1319 N N . ASP A 1 175 ? 8.070 -0.883 21.872 1.00 87.69 175 ASP A N 1
ATOM 1320 C CA . ASP A 1 175 ? 8.189 -2.342 21.964 1.00 87.69 175 ASP A CA 1
ATOM 1321 C C . ASP A 1 175 ? 6.971 -3.024 22.609 1.00 87.69 175 ASP A C 1
ATOM 1323 O O . ASP A 1 175 ? 6.668 -4.170 22.257 1.00 87.69 175 ASP A O 1
ATOM 1327 N N . GLU A 1 176 ? 6.216 -2.305 23.444 1.00 90.81 176 GLU A N 1
ATOM 1328 C CA . GLU A 1 176 ? 4.922 -2.746 23.998 1.00 90.81 176 GLU A CA 1
ATOM 1329 C C . GLU A 1 176 ? 3.792 -2.766 22.958 1.00 90.81 176 GLU A C 1
ATOM 1331 O O . GLU A 1 176 ? 2.769 -3.433 23.115 1.00 90.81 176 GLU A O 1
ATOM 1336 N N . PHE A 1 177 ? 3.969 -2.037 21.856 1.00 92.06 177 PHE A N 1
ATOM 1337 C CA . PHE A 1 177 ? 3.011 -1.961 20.753 1.00 92.06 177 PHE A CA 1
ATOM 1338 C C . PHE A 1 177 ? 3.535 -2.636 19.485 1.00 92.06 177 PHE A C 1
ATOM 1340 O O . PHE A 1 177 ? 2.970 -2.474 18.397 1.00 92.06 177 PHE A O 1
ATOM 1347 N N . ARG A 1 178 ? 4.622 -3.409 19.604 1.00 91.19 178 ARG A N 1
ATOM 1348 C CA . ARG A 1 178 ? 5.246 -4.087 18.468 1.00 91.19 178 ARG A CA 1
ATOM 1349 C C . ARG A 1 178 ? 4.244 -4.999 17.777 1.00 91.19 178 ARG A C 1
ATOM 1351 O O . ARG A 1 178 ? 3.548 -5.786 18.419 1.00 91.19 178 ARG A O 1
ATOM 1358 N N . GLY A 1 179 ? 4.153 -4.878 16.459 1.00 90.19 179 GLY A N 1
ATOM 1359 C CA . GLY A 1 179 ? 3.230 -5.689 15.677 1.00 90.19 179 GLY A CA 1
ATOM 1360 C C . GLY A 1 179 ? 1.765 -5.576 16.116 1.00 90.19 179 GLY A C 1
ATOM 1361 O O . GLY A 1 179 ? 0.987 -6.442 15.740 1.00 90.19 179 GLY A O 1
ATOM 1362 N N . SER A 1 180 ? 1.365 -4.560 16.889 1.00 92.88 180 SER A N 1
ATOM 1363 C CA . SER A 1 180 ? -0.030 -4.367 17.293 1.00 92.88 180 SER A CA 1
ATOM 1364 C C . SER A 1 180 ? -0.865 -3.830 16.137 1.00 92.88 180 SER A C 1
ATOM 1366 O O . SER A 1 180 ? -0.362 -3.114 15.265 1.00 92.88 180 SER A O 1
ATOM 1368 N N . THR A 1 181 ? -2.153 -4.169 16.127 1.00 93.81 181 THR A N 1
ATOM 1369 C CA . THR A 1 181 ? -3.049 -3.874 15.002 1.00 93.81 181 THR A CA 1
ATOM 1370 C C . THR A 1 181 ? -4.130 -2.889 15.392 1.00 93.81 181 THR A C 1
ATOM 1372 O O . THR A 1 181 ? -4.748 -3.022 16.442 1.00 93.81 181 THR A O 1
ATOM 1375 N N . VAL A 1 182 ? -4.408 -1.935 14.506 1.00 95.56 182 VAL A N 1
ATOM 1376 C CA . VAL A 1 182 ? -5.560 -1.036 14.611 1.00 95.56 182 VAL A CA 1
ATOM 1377 C C . VAL A 1 182 ? -6.422 -1.134 13.360 1.00 95.56 182 VAL A C 1
ATOM 1379 O O . VAL A 1 182 ? -5.927 -1.304 12.243 1.00 95.56 182 VAL A O 1
ATOM 1382 N N . CYS A 1 183 ? -7.728 -0.996 13.539 1.00 95.94 183 CYS A N 1
ATOM 1383 C CA . CYS A 1 183 ? -8.653 -0.789 12.440 1.00 95.94 183 CYS A CA 1
ATOM 1384 C C . CYS A 1 183 ? -8.854 0.710 12.231 1.00 95.94 183 CYS A C 1
ATOM 1386 O O . CYS A 1 183 ? -9.203 1.422 13.170 1.00 95.94 183 CYS A O 1
ATOM 1388 N N . LEU A 1 184 ? -8.669 1.189 11.006 1.00 95.44 184 LEU A N 1
ATOM 1389 C CA . LEU A 1 184 ? -8.972 2.566 10.632 1.00 95.44 184 LEU A CA 1
ATOM 1390 C C . LEU A 1 184 ? -10.260 2.585 9.821 1.00 95.44 184 LEU A C 1
ATOM 1392 O O . LEU A 1 184 ? -10.363 1.886 8.813 1.00 95.44 184 LEU A O 1
ATOM 1396 N N . VAL A 1 185 ? -11.237 3.382 10.241 1.00 93.62 185 VAL A N 1
ATOM 1397 C CA . VAL A 1 185 ? -12.529 3.439 9.551 1.00 93.62 185 VAL A CA 1
ATOM 1398 C C . VAL A 1 185 ? -12.982 4.876 9.369 1.00 93.62 185 VAL A C 1
ATOM 1400 O O . VAL A 1 185 ? -12.878 5.681 10.292 1.00 93.62 185 VAL A O 1
ATOM 1403 N N . ALA A 1 186 ? -13.497 5.208 8.187 1.00 90.44 186 ALA A N 1
ATOM 1404 C CA . ALA A 1 186 ? -14.101 6.514 7.971 1.00 90.44 186 ALA A CA 1
ATOM 1405 C C . ALA A 1 186 ? -15.410 6.655 8.756 1.00 90.44 186 ALA A C 1
ATOM 1407 O O . ALA A 1 186 ? -16.198 5.720 8.898 1.00 90.44 186 ALA A O 1
ATOM 1408 N N . SER A 1 187 ? -15.656 7.863 9.240 1.00 86.38 187 SER A N 1
ATOM 1409 C CA . SER A 1 187 ? -16.920 8.286 9.815 1.00 86.38 187 SER A CA 1
ATOM 1410 C C . SER A 1 187 ? -17.228 9.698 9.350 1.00 86.38 187 SER A C 1
ATOM 1412 O O . SER A 1 187 ? -16.326 10.519 9.184 1.00 86.38 187 SER A O 1
ATOM 1414 N N . GLY A 1 188 ? -18.513 9.965 9.143 1.00 79.56 188 GLY A N 1
ATOM 1415 C CA . GLY A 1 188 ? -19.013 11.279 8.777 1.00 79.56 188 GLY A CA 1
ATOM 1416 C C . GLY A 1 188 ? -18.534 12.417 9.683 1.00 79.56 188 GLY A C 1
ATOM 1417 O O . GLY A 1 188 ? -18.254 12.220 10.870 1.00 79.56 188 GLY A O 1
ATOM 1418 N N . SER A 1 189 ? -18.463 13.618 9.112 1.00 72.38 189 SER A N 1
ATOM 1419 C CA . SER A 1 189 ? -18.093 14.842 9.820 1.00 72.38 189 SER A CA 1
ATOM 1420 C C . SER A 1 189 ? -19.246 15.355 10.696 1.00 72.38 189 SER A C 1
ATOM 1422 O O . SER A 1 189 ? -20.262 14.688 10.903 1.00 72.38 189 SER A O 1
ATOM 1424 N N . VAL A 1 190 ? -19.096 16.560 11.248 1.00 63.12 190 VAL A N 1
ATOM 1425 C CA . VAL A 1 190 ? -20.213 17.268 11.898 1.00 63.12 190 VAL A CA 1
ATOM 1426 C C . VAL A 1 190 ? -21.266 17.714 10.868 1.00 63.12 190 VAL A C 1
ATOM 1428 O O . VAL A 1 190 ? -22.436 17.842 11.215 1.00 63.12 190 VAL A O 1
ATOM 1431 N N . GLU A 1 191 ? -20.867 17.934 9.611 1.00 60.50 191 GLU A N 1
ATOM 1432 C CA . GLU A 1 191 ? -21.731 18.454 8.540 1.00 60.50 191 GLU A CA 1
ATOM 1433 C C . GLU A 1 191 ? -22.428 17.342 7.739 1.00 60.50 191 GLU A C 1
ATOM 1435 O O . GLU A 1 191 ? -23.565 17.523 7.306 1.00 60.50 191 GLU A O 1
ATOM 1440 N N . ASP A 1 192 ? -21.786 16.178 7.600 1.00 69.38 192 ASP A N 1
ATOM 1441 C CA . ASP A 1 192 ? -22.376 14.957 7.039 1.00 69.38 192 ASP A CA 1
ATOM 1442 C C . ASP A 1 192 ? -22.202 13.806 8.032 1.00 69.38 192 ASP A C 1
ATOM 1444 O O . ASP A 1 192 ? -21.250 13.032 7.962 1.00 69.38 192 ASP A O 1
ATOM 1448 N N . GLU A 1 193 ? -23.112 13.714 9.004 1.00 65.31 193 GLU A N 1
ATOM 1449 C CA . GLU A 1 193 ? -22.949 12.802 10.137 1.00 65.31 193 GLU A CA 1
ATOM 1450 C C . GLU A 1 193 ? -22.988 11.311 9.748 1.00 65.31 193 GLU A C 1
ATOM 1452 O O . GLU A 1 193 ? -22.496 10.501 10.544 1.00 65.31 193 GLU A O 1
ATOM 1457 N N . VAL A 1 194 ? -23.529 10.954 8.566 1.00 70.69 194 VAL A N 1
ATOM 1458 C CA . VAL A 1 194 ? -23.913 9.578 8.165 1.00 70.69 194 VAL A CA 1
ATOM 1459 C C . VAL A 1 194 ? -22.955 8.922 7.154 1.00 70.69 194 VAL A C 1
ATOM 1461 O O . VAL A 1 194 ? -23.045 7.716 6.907 1.00 70.69 194 VAL A O 1
ATOM 1464 N N . ALA A 1 195 ? -21.997 9.663 6.593 1.00 74.81 195 ALA A N 1
ATOM 1465 C CA . ALA A 1 195 ? -21.045 9.102 5.633 1.00 74.81 195 ALA A CA 1
ATOM 1466 C C . ALA A 1 195 ? -20.241 7.909 6.207 1.00 74.81 195 ALA A C 1
ATOM 1468 O O . ALA A 1 195 ? -19.829 7.910 7.371 1.00 74.81 195 ALA A O 1
ATOM 1469 N N . ALA A 1 196 ? -20.021 6.892 5.363 1.00 78.06 196 ALA A N 1
ATOM 1470 C CA . ALA A 1 196 ? -19.209 5.690 5.619 1.00 78.06 196 ALA A CA 1
ATOM 1471 C C . ALA A 1 196 ? -19.635 4.768 6.790 1.00 78.06 196 ALA A C 1
ATOM 1473 O O . ALA A 1 196 ? -18.881 3.887 7.202 1.00 78.06 196 ALA A O 1
ATOM 1474 N N . TRP A 1 197 ? -20.857 4.889 7.324 1.00 83.56 197 TRP A N 1
ATOM 1475 C CA . TRP A 1 197 ? -21.297 4.058 8.461 1.00 83.56 197 TRP A CA 1
ATOM 1476 C C . TRP A 1 197 ? -21.319 2.554 8.184 1.00 83.56 197 TRP A C 1
ATOM 1478 O O . TRP A 1 197 ? -21.080 1.762 9.097 1.00 83.56 197 TRP A O 1
ATOM 1488 N N . SER A 1 198 ? -21.619 2.147 6.949 1.00 86.56 198 SER A N 1
ATOM 1489 C CA . SER A 1 198 ? -21.625 0.732 6.562 1.00 86.56 198 SER A CA 1
ATOM 1490 C C . SER A 1 198 ? -20.261 0.084 6.770 1.00 86.56 198 SER A C 1
ATOM 1492 O O . SER A 1 198 ? -20.198 -1.047 7.250 1.00 86.56 198 SER A O 1
ATOM 1494 N N . ASP A 1 199 ? -19.189 0.820 6.477 1.00 87.94 199 ASP A N 1
ATOM 1495 C CA . ASP A 1 199 ? -17.817 0.335 6.597 1.00 87.94 199 ASP A CA 1
ATOM 1496 C C . ASP A 1 199 ? -17.462 0.146 8.075 1.00 87.94 199 ASP A C 1
ATOM 1498 O O . ASP A 1 199 ? -16.955 -0.906 8.459 1.00 87.94 199 ASP A O 1
ATOM 1502 N N . ALA A 1 200 ? -17.839 1.103 8.931 1.00 84.06 200 ALA A N 1
ATOM 1503 C CA . ALA A 1 200 ? -17.651 1.010 10.381 1.00 84.06 200 ALA A CA 1
ATOM 1504 C C . ALA A 1 200 ? -18.416 -0.162 11.009 1.00 84.06 200 ALA A C 1
ATOM 1506 O O . ALA A 1 200 ? -17.866 -0.905 11.825 1.00 84.06 200 ALA A O 1
ATOM 1507 N N . LEU A 1 201 ? -19.674 -0.363 10.609 1.00 86.31 201 LEU A N 1
ATOM 1508 C CA . LEU A 1 201 ? -20.500 -1.465 11.108 1.00 86.31 201 LEU A CA 1
ATOM 1509 C C . LEU A 1 201 ? -19.976 -2.834 10.653 1.00 86.31 201 LEU A C 1
ATOM 1511 O O . LEU A 1 201 ? -20.036 -3.792 11.424 1.00 86.31 201 LEU A O 1
ATOM 1515 N N . ALA A 1 202 ? -19.455 -2.932 9.427 1.00 90.38 202 ALA A N 1
ATOM 1516 C CA . ALA A 1 202 ? -18.861 -4.159 8.904 1.00 90.38 202 ALA A CA 1
ATOM 1517 C C . ALA A 1 202 ? -17.476 -4.451 9.511 1.00 90.38 202 ALA A C 1
ATOM 1519 O O . ALA A 1 202 ? -17.144 -5.617 9.737 1.00 90.38 202 ALA A O 1
ATOM 1520 N N . ALA A 1 203 ? -16.692 -3.411 9.814 1.00 92.88 203 ALA A N 1
ATOM 1521 C CA . ALA A 1 203 ? -15.373 -3.530 10.431 1.00 92.88 203 ALA A CA 1
ATOM 1522 C C . ALA A 1 203 ? -15.442 -4.143 11.834 1.00 92.88 203 ALA A C 1
ATOM 1524 O O . ALA A 1 203 ? -14.617 -4.987 12.174 1.00 92.88 203 ALA A O 1
ATOM 1525 N N . GLY A 1 204 ? -16.449 -3.771 12.632 1.00 92.38 204 GLY A N 1
ATOM 1526 C CA . GLY A 1 204 ? -16.610 -4.193 14.026 1.00 92.38 204 GLY A CA 1
ATOM 1527 C C . GLY A 1 204 ? -16.355 -5.677 14.285 1.00 92.38 204 GLY A C 1
ATOM 1528 O O . GLY A 1 204 ? -15.363 -6.010 14.932 1.00 92.38 204 GLY A O 1
ATOM 1529 N N . PRO A 1 205 ? -17.192 -6.591 13.762 1.00 92.38 205 PRO A N 1
ATOM 1530 C CA . PRO A 1 205 ? -17.003 -8.026 13.962 1.00 92.38 205 PRO A CA 1
ATOM 1531 C C . PRO A 1 205 ? -15.649 -8.555 13.469 1.00 92.38 205 PRO A C 1
ATOM 1533 O O . PRO A 1 205 ? -15.122 -9.505 14.049 1.00 92.38 205 PRO A O 1
ATOM 1536 N N . TRP A 1 206 ? -15.073 -7.958 12.418 1.00 93.69 206 TRP A N 1
ATOM 1537 C CA . TRP A 1 206 ? -13.746 -8.340 11.936 1.00 93.69 206 TRP A CA 1
ATOM 1538 C C . TRP A 1 206 ? -12.663 -7.951 12.946 1.00 93.69 206 TRP A C 1
ATOM 1540 O O . TRP A 1 206 ? -11.885 -8.811 13.348 1.00 93.69 206 TRP A O 1
ATOM 1550 N N . CYS A 1 207 ? -12.660 -6.701 13.413 1.00 93.75 207 CYS A N 1
ATOM 1551 C CA . CYS A 1 207 ? -11.691 -6.193 14.388 1.00 93.75 207 CYS A CA 1
ATOM 1552 C C . CYS A 1 207 ? -11.835 -6.916 15.736 1.00 93.75 207 CYS A C 1
ATOM 1554 O O . CYS A 1 207 ? -10.846 -7.349 16.318 1.00 93.75 207 CYS A O 1
ATOM 1556 N N . GLY A 1 208 ? -13.069 -7.166 16.186 1.00 91.94 208 GLY A N 1
ATOM 1557 C CA . GLY A 1 208 ? -13.339 -7.954 17.391 1.00 91.94 208 GLY A CA 1
ATOM 1558 C C . GLY A 1 208 ? -12.798 -9.382 17.298 1.00 91.94 208 GLY A C 1
ATOM 1559 O O . GLY A 1 208 ? -12.159 -9.865 18.229 1.00 91.94 208 GLY A O 1
ATOM 1560 N N . LYS A 1 209 ? -12.976 -10.050 16.151 1.00 90.62 209 LYS A N 1
ATOM 1561 C CA . LYS A 1 209 ? -12.413 -11.388 15.917 1.00 90.62 209 LYS A CA 1
ATOM 1562 C C . LYS A 1 209 ? -10.889 -11.368 15.766 1.00 90.62 209 LYS A C 1
ATOM 1564 O O . LYS A 1 209 ? -10.229 -12.303 16.218 1.00 90.62 209 LYS A O 1
ATOM 1569 N N . ALA A 1 210 ? -10.330 -10.326 15.149 1.00 90.44 210 ALA A N 1
ATOM 1570 C CA . ALA A 1 210 ? -8.887 -10.137 15.032 1.00 90.44 210 ALA A CA 1
ATOM 1571 C C . ALA A 1 210 ? -8.222 -10.039 16.413 1.00 90.44 210 ALA A C 1
ATOM 1573 O O . ALA A 1 210 ? -7.155 -10.621 16.594 1.00 90.44 210 ALA A O 1
ATOM 1574 N N . SER A 1 211 ? -8.899 -9.436 17.401 1.00 88.88 211 SER A N 1
ATOM 1575 C CA . SER A 1 211 ? -8.407 -9.364 18.786 1.00 88.88 211 SER A CA 1
ATOM 1576 C C . SER A 1 211 ? -8.141 -10.723 19.445 1.00 88.88 211 SER A C 1
ATOM 1578 O O . SER A 1 211 ? -7.372 -10.809 20.399 1.00 88.88 211 SER A O 1
ATOM 1580 N N . VAL A 1 212 ? -8.773 -11.789 18.941 1.00 82.31 212 VAL A N 1
ATOM 1581 C CA . VAL A 1 212 ? -8.558 -13.176 19.385 1.00 82.31 212 VAL A CA 1
ATOM 1582 C C . VAL A 1 212 ? -7.567 -13.882 18.480 1.00 82.31 212 VAL A C 1
ATOM 1584 O O . VAL A 1 212 ? -6.630 -14.511 18.951 1.00 82.31 212 VAL A O 1
ATOM 1587 N N . ALA A 1 213 ? -7.778 -13.783 17.165 1.00 80.00 213 ALA A N 1
ATOM 1588 C CA . ALA A 1 213 ? -6.986 -14.516 16.185 1.00 80.00 213 ALA A CA 1
ATOM 1589 C C . ALA A 1 213 ? -5.497 -14.157 16.255 1.00 80.00 213 ALA A C 1
ATOM 1591 O O . ALA A 1 213 ? -4.660 -15.010 15.979 1.00 80.00 213 ALA A O 1
ATOM 1592 N N . LEU A 1 214 ? -5.184 -12.915 16.637 1.00 77.00 214 LEU A N 1
ATOM 1593 C CA . LEU A 1 214 ? -3.808 -12.453 16.751 1.00 77.00 214 LEU A CA 1
ATOM 1594 C C . LEU A 1 214 ? -3.115 -12.876 18.059 1.00 77.00 214 LEU A C 1
ATOM 1596 O O . LEU A 1 214 ? -1.900 -12.746 18.167 1.00 77.00 214 LEU A O 1
ATOM 1600 N N . GLN A 1 215 ? -3.846 -13.406 19.048 1.00 72.19 215 GLN A N 1
ATOM 1601 C CA . GLN A 1 215 ? -3.246 -13.875 20.308 1.00 72.19 215 GLN A CA 1
ATOM 1602 C C . GLN A 1 215 ? -2.338 -15.093 20.093 1.00 72.19 215 GLN A C 1
ATOM 1604 O O . GLN A 1 215 ? -1.320 -15.216 20.771 1.00 72.19 215 GLN A O 1
ATOM 1609 N N . ASP A 1 216 ? -2.673 -15.931 19.105 1.00 66.62 216 ASP A N 1
ATOM 1610 C CA . ASP A 1 216 ? -1.957 -17.164 18.749 1.00 66.62 216 ASP A CA 1
ATOM 1611 C C . ASP A 1 216 ? -1.219 -17.058 17.395 1.00 66.62 216 ASP A C 1
ATOM 1613 O O . ASP A 1 216 ? -0.902 -18.064 16.753 1.00 66.62 216 ASP A O 1
ATOM 1617 N N . GLY A 1 217 ? -0.953 -15.834 16.930 1.00 66.88 217 GLY A N 1
ATOM 1618 C CA . GLY A 1 217 ? -0.203 -15.580 15.704 1.00 66.88 217 GLY A CA 1
ATOM 1619 C C . GLY A 1 217 ? -0.141 -14.097 15.363 1.00 66.88 217 GLY A C 1
ATOM 1620 O O . GLY A 1 217 ? -1.159 -13.423 15.306 1.00 66.88 217 GLY A O 1
ATOM 1621 N N . GLY A 1 218 ? 1.056 -13.566 15.126 1.00 70.69 218 GLY A N 1
ATOM 1622 C CA . GLY A 1 218 ? 1.227 -12.165 14.752 1.00 70.69 218 GLY A CA 1
ATOM 1623 C C . GLY A 1 218 ? 0.598 -11.799 13.403 1.00 70.69 218 GLY A C 1
ATOM 1624 O O . GLY A 1 218 ? 0.044 -12.620 12.669 1.00 70.69 218 GLY A O 1
ATOM 1625 N N . ASN A 1 219 ? 0.721 -10.522 13.052 1.00 80.12 219 ASN A N 1
ATOM 1626 C CA . ASN A 1 219 ? 0.235 -10.009 11.775 1.00 80.12 219 ASN A CA 1
ATOM 1627 C C . ASN A 1 219 ? 0.835 -10.734 10.566 1.00 80.12 219 ASN A C 1
ATOM 1629 O O . ASN A 1 219 ? 1.984 -11.172 10.634 1.00 80.12 219 ASN A O 1
ATOM 1633 N N . PRO A 1 220 ? 0.123 -10.768 9.422 1.00 80.00 220 PRO A N 1
ATOM 1634 C CA . PRO A 1 220 ? 0.680 -11.273 8.178 1.00 80.00 220 PRO A CA 1
ATOM 1635 C C . PRO A 1 220 ? 2.031 -10.632 7.853 1.00 80.00 220 PRO A C 1
ATOM 1637 O O . PRO A 1 220 ? 2.227 -9.421 8.007 1.00 80.00 220 PRO A O 1
ATOM 1640 N N . THR A 1 221 ? 2.950 -11.450 7.344 1.00 84.81 221 THR A N 1
ATOM 1641 C CA . THR A 1 221 ? 4.222 -10.982 6.799 1.00 84.81 221 THR A CA 1
ATOM 1642 C C . THR A 1 221 ? 3.967 -9.944 5.705 1.00 84.81 221 THR A C 1
ATOM 1644 O O . THR A 1 221 ? 3.271 -10.218 4.727 1.00 84.81 221 THR A O 1
ATOM 1647 N N . ARG A 1 222 ? 4.553 -8.753 5.843 1.00 84.56 222 ARG A N 1
ATOM 1648 C CA . ARG A 1 222 ? 4.421 -7.653 4.875 1.00 84.56 222 ARG A CA 1
ATOM 1649 C C . ARG A 1 222 ? 5.771 -7.037 4.554 1.00 84.56 222 ARG A C 1
ATOM 1651 O O . ARG A 1 222 ? 6.677 -7.097 5.374 1.00 84.56 222 ARG A O 1
ATOM 1658 N N . ALA A 1 223 ? 5.904 -6.409 3.392 1.00 87.06 223 ALA A N 1
ATOM 1659 C CA . ALA A 1 223 ? 7.076 -5.585 3.113 1.00 87.06 223 ALA A CA 1
ATOM 1660 C C . ALA A 1 223 ? 7.136 -4.395 4.079 1.00 87.06 223 ALA A C 1
ATOM 1662 O O . ALA A 1 223 ? 6.105 -3.803 4.403 1.00 87.06 223 ALA A O 1
ATOM 1663 N N . LEU A 1 224 ? 8.337 -4.063 4.548 1.00 86.75 224 LEU A N 1
ATOM 1664 C CA . LEU A 1 224 ? 8.545 -2.895 5.395 1.00 86.75 224 LEU A CA 1
ATOM 1665 C C . LEU A 1 224 ? 8.844 -1.667 4.544 1.00 86.75 224 LEU A C 1
ATOM 1667 O O . LEU A 1 224 ? 9.664 -1.714 3.630 1.00 86.75 224 LEU A O 1
ATOM 1671 N N . LEU A 1 225 ? 8.186 -0.558 4.868 1.00 82.38 225 LEU A N 1
ATOM 1672 C CA . LEU A 1 225 ? 8.456 0.723 4.232 1.00 82.38 225 LEU A CA 1
ATOM 1673 C C . LEU A 1 225 ? 9.872 1.222 4.562 1.00 82.38 225 LEU A C 1
ATOM 1675 O O . LEU A 1 225 ? 10.434 0.835 5.589 1.00 82.38 225 LEU A O 1
ATOM 1679 N N . PRO A 1 226 ? 10.429 2.112 3.726 1.00 82.81 226 PRO A N 1
ATOM 1680 C CA . PRO A 1 226 ? 9.965 2.466 2.378 1.00 82.81 226 PRO A CA 1
ATOM 1681 C C . PRO A 1 226 ? 10.212 1.367 1.320 1.00 82.81 226 PRO A C 1
ATOM 1683 O O . PRO A 1 226 ? 11.030 0.478 1.513 1.00 82.81 226 PRO A O 1
ATOM 1686 N N . LEU A 1 227 ? 9.544 1.406 0.163 1.00 84.19 227 LEU A N 1
ATOM 1687 C CA . LEU A 1 227 ? 9.757 0.390 -0.894 1.00 84.19 227 LEU A CA 1
ATOM 1688 C C . LEU A 1 227 ? 11.182 0.378 -1.471 1.00 84.19 227 LEU A C 1
ATOM 1690 O O . LEU A 1 227 ? 11.665 -0.653 -1.927 1.00 84.19 227 LEU A O 1
ATOM 1694 N N . ASN A 1 228 ? 11.856 1.521 -1.420 1.00 84.50 228 ASN A N 1
ATOM 1695 C CA . ASN A 1 228 ? 13.171 1.760 -1.999 1.00 84.50 228 ASN A CA 1
ATOM 1696 C C . ASN A 1 228 ? 14.267 1.963 -0.938 1.00 84.50 228 ASN A C 1
ATOM 1698 O O . ASN A 1 228 ? 15.266 2.631 -1.198 1.00 84.50 228 ASN A O 1
ATOM 1702 N N . GLY A 1 229 ? 14.086 1.427 0.272 1.00 86.12 229 GLY A N 1
ATOM 1703 C CA . GLY A 1 229 ? 15.136 1.462 1.291 1.00 86.12 229 GLY A CA 1
ATOM 1704 C C . GLY A 1 229 ? 16.332 0.583 0.927 1.00 86.12 229 GLY A C 1
ATOM 1705 O O . GLY A 1 229 ? 16.228 -0.337 0.119 1.00 86.12 229 GLY A O 1
ATOM 1706 N N . ALA A 1 230 ? 17.484 0.864 1.538 1.00 85.19 230 ALA A N 1
ATOM 1707 C CA . ALA A 1 230 ? 18.748 0.187 1.232 1.00 85.19 230 ALA A CA 1
ATOM 1708 C C . ALA A 1 230 ? 18.790 -1.303 1.642 1.00 85.19 230 ALA A C 1
ATOM 1710 O O . ALA A 1 230 ? 19.683 -2.032 1.217 1.00 85.19 230 ALA A O 1
ATOM 1711 N N . ALA A 1 231 ? 17.843 -1.753 2.465 1.00 87.06 231 ALA A N 1
ATOM 1712 C CA . ALA A 1 231 ? 17.733 -3.104 3.001 1.00 87.06 231 ALA A CA 1
ATOM 1713 C C . ALA A 1 231 ? 16.271 -3.602 2.922 1.00 87.06 231 ALA A C 1
ATOM 1715 O O . ALA A 1 231 ? 15.601 -3.720 3.953 1.00 87.06 231 ALA A O 1
ATOM 1716 N N . PRO A 1 232 ? 15.738 -3.879 1.714 1.00 88.31 232 PRO A N 1
ATOM 1717 C CA . PRO A 1 232 ? 14.379 -4.373 1.538 1.00 88.31 232 PRO A CA 1
ATOM 1718 C C . PRO A 1 232 ? 14.181 -5.660 2.337 1.00 88.31 232 PRO A C 1
ATOM 1720 O O . PRO A 1 232 ? 14.976 -6.597 2.261 1.00 88.31 232 PRO A O 1
ATOM 1723 N N . ARG A 1 233 ? 13.114 -5.698 3.134 1.00 86.50 233 ARG A N 1
ATOM 1724 C CA . ARG A 1 233 ? 12.809 -6.830 4.006 1.00 86.50 233 ARG A CA 1
ATOM 1725 C C . ARG A 1 233 ? 11.320 -6.940 4.268 1.00 86.50 233 ARG A C 1
ATOM 1727 O O . ARG A 1 233 ? 10.566 -5.973 4.134 1.00 86.50 233 ARG A O 1
ATOM 1734 N N . LEU A 1 234 ? 10.932 -8.130 4.696 1.00 88.19 234 LEU A N 1
ATOM 1735 C CA . LEU A 1 234 ? 9.603 -8.393 5.210 1.00 88.19 234 LEU A CA 1
ATOM 1736 C C . LEU A 1 234 ? 9.590 -8.250 6.741 1.00 88.19 234 LEU A C 1
ATOM 1738 O O . LEU A 1 234 ? 10.627 -8.387 7.398 1.00 88.19 234 LEU A O 1
ATOM 1742 N N . SER A 1 235 ? 8.421 -7.954 7.302 1.00 86.75 235 SER A N 1
ATOM 1743 C CA . SER A 1 235 ? 8.176 -7.986 8.739 1.00 86.75 235 SER A CA 1
ATOM 1744 C C . SER A 1 235 ? 8.353 -9.408 9.258 1.00 86.75 235 SER A C 1
ATOM 1746 O O . SER A 1 235 ? 7.951 -10.372 8.603 1.00 86.75 235 SER A O 1
ATOM 1748 N N . ASN A 1 236 ? 8.911 -9.545 10.457 1.00 82.50 236 ASN A N 1
ATOM 1749 C CA . ASN A 1 236 ? 8.935 -10.843 11.117 1.00 82.50 236 ASN A CA 1
ATOM 1750 C C . ASN A 1 236 ? 7.515 -11.202 11.583 1.00 82.50 236 ASN A C 1
ATOM 1752 O O . ASN A 1 236 ? 6.726 -10.315 11.909 1.00 82.50 236 ASN A O 1
ATOM 1756 N N . LEU A 1 237 ? 7.191 -12.495 11.600 1.00 78.69 237 LEU A N 1
ATOM 1757 C CA . LEU A 1 237 ? 5.987 -12.976 12.274 1.00 78.69 237 LEU A CA 1
ATOM 1758 C C . LEU A 1 237 ? 6.278 -13.017 13.771 1.00 78.69 237 LEU A C 1
ATOM 1760 O O . LEU A 1 237 ? 7.110 -13.810 14.213 1.00 78.69 237 LEU A O 1
ATOM 1764 N N . ASP A 1 238 ? 5.618 -12.155 14.535 1.00 75.06 238 ASP A N 1
ATOM 1765 C CA . ASP A 1 238 ? 5.666 -12.231 15.990 1.00 75.06 238 ASP A CA 1
ATOM 1766 C C . ASP A 1 238 ? 4.891 -13.457 16.481 1.00 75.06 238 ASP A C 1
ATOM 1768 O O . ASP A 1 238 ? 3.868 -13.835 15.905 1.00 75.06 238 ASP A O 1
ATOM 1772 N N . SER A 1 239 ? 5.356 -14.070 17.572 1.00 76.56 239 SER A N 1
ATOM 1773 C CA . SER A 1 239 ? 4.591 -15.124 18.248 1.00 76.56 239 SER A CA 1
ATOM 1774 C C . SER A 1 239 ? 3.284 -14.586 18.834 1.00 76.56 239 SER A C 1
ATOM 1776 O O . SER A 1 239 ? 2.308 -15.321 18.898 1.00 76.56 239 SER A O 1
ATOM 1778 N N . ARG A 1 240 ? 3.279 -13.308 19.243 1.00 82.75 240 ARG A N 1
ATOM 1779 C CA . ARG A 1 240 ? 2.105 -12.522 19.640 1.00 82.75 240 ARG A CA 1
ATOM 1780 C C . ARG A 1 240 ? 2.383 -11.021 19.458 1.00 82.75 240 ARG A C 1
ATOM 1782 O O . ARG A 1 240 ? 3.538 -10.620 19.641 1.00 82.75 240 ARG A O 1
ATOM 1789 N N . PRO A 1 241 ? 1.378 -10.201 19.109 1.00 88.25 241 PRO A N 1
ATOM 1790 C CA . PRO A 1 241 ? 1.514 -8.750 19.096 1.00 88.25 241 PRO A CA 1
ATOM 1791 C C . PRO A 1 241 ? 1.675 -8.204 20.520 1.00 88.25 241 PRO A C 1
ATOM 1793 O O . PRO A 1 241 ? 1.277 -8.853 21.488 1.00 88.25 241 PRO A O 1
ATOM 1796 N N . GLY A 1 242 ? 2.209 -6.989 20.629 1.00 90.50 242 GLY A N 1
ATOM 1797 C CA . GLY A 1 242 ? 2.329 -6.283 21.903 1.00 90.50 242 GLY A CA 1
ATOM 1798 C C . GLY A 1 242 ? 0.976 -5.948 22.539 1.00 90.50 242 GLY A C 1
ATOM 1799 O O . GLY A 1 242 ? 0.846 -5.918 23.751 1.00 90.50 242 GLY A O 1
ATOM 1800 N N . HIS A 1 243 ? -0.074 -5.764 21.741 1.00 91.69 243 HIS A N 1
ATOM 1801 C CA . HIS A 1 243 ? -1.444 -5.619 22.222 1.00 91.69 243 HIS A CA 1
ATOM 1802 C C . HIS A 1 243 ? -2.373 -6.537 21.437 1.00 91.69 243 HIS A C 1
ATOM 1804 O O . HIS A 1 243 ? -2.429 -6.492 20.206 1.00 91.69 243 HIS A O 1
ATOM 1810 N N . SER A 1 244 ? -3.124 -7.356 22.170 1.00 89.81 244 SER A N 1
ATOM 1811 C CA . SER A 1 244 ? -4.105 -8.274 21.585 1.00 89.81 244 SER A CA 1
ATOM 1812 C C . SER A 1 244 ? -5.353 -7.558 21.074 1.00 89.81 244 SER A C 1
ATOM 1814 O O . SER A 1 244 ? -5.882 -7.938 20.038 1.00 89.81 244 SER A O 1
ATOM 1816 N N . ALA A 1 245 ? -5.820 -6.511 21.756 1.00 92.12 245 ALA A N 1
ATOM 1817 C CA . ALA A 1 245 ? -7.004 -5.766 21.346 1.00 92.12 245 ALA A CA 1
ATOM 1818 C C . ALA A 1 245 ? -6.768 -5.015 20.030 1.00 92.12 245 ALA A C 1
ATOM 1820 O O . ALA A 1 245 ? -5.812 -4.249 19.928 1.00 92.12 245 ALA A O 1
ATOM 1821 N N . VAL A 1 246 ? -7.678 -5.165 19.063 1.00 94.69 246 VAL A N 1
ATOM 1822 C CA . VAL A 1 246 ? -7.660 -4.452 17.776 1.00 94.69 246 VAL A CA 1
ATOM 1823 C C . VAL A 1 246 ? -8.763 -3.387 17.759 1.00 94.69 246 VAL A C 1
ATOM 1825 O O . VAL A 1 246 ? -9.895 -3.670 17.345 1.00 94.69 246 VAL A O 1
ATOM 1828 N N . PRO A 1 247 ? -8.482 -2.157 18.228 1.00 95.38 247 PRO A N 1
ATOM 1829 C CA . PRO A 1 247 ? -9.488 -1.113 18.315 1.00 95.38 247 PRO A CA 1
ATOM 1830 C C . PRO A 1 247 ? -9.833 -0.529 16.945 1.00 95.38 247 PRO A C 1
ATOM 1832 O O . PRO A 1 247 ? -8.992 -0.453 16.047 1.00 95.38 247 PRO A O 1
ATOM 1835 N N . ILE A 1 248 ? -11.069 -0.043 16.811 1.00 95.69 248 ILE A N 1
ATOM 1836 C CA . ILE A 1 248 ? -11.454 0.861 15.722 1.00 95.69 248 ILE A CA 1
ATOM 1837 C C . ILE A 1 248 ? -11.098 2.291 16.115 1.00 95.69 248 ILE A C 1
ATOM 1839 O O . ILE A 1 248 ? -11.610 2.818 17.103 1.00 95.69 248 ILE A O 1
ATOM 1843 N N . LEU A 1 249 ? -10.274 2.927 15.289 1.00 96.50 249 LEU A N 1
ATOM 1844 C CA . LEU A 1 249 ? -10.008 4.356 15.301 1.00 96.50 249 LEU A CA 1
ATOM 1845 C C . LEU A 1 249 ? -10.761 5.001 14.138 1.00 96.50 249 LEU A C 1
ATOM 1847 O O . LEU A 1 249 ? -10.678 4.546 12.994 1.00 96.50 249 LEU A O 1
ATOM 1851 N N . LEU A 1 250 ? -11.514 6.056 14.437 1.00 93.69 250 LEU A N 1
ATOM 1852 C CA . LEU A 1 250 ? -12.300 6.754 13.426 1.00 93.69 250 LEU A CA 1
ATOM 1853 C C . LEU A 1 250 ? -11.468 7.832 12.728 1.00 93.69 250 LEU A C 1
ATOM 1855 O O . LEU A 1 250 ? -10.755 8.594 13.374 1.00 93.69 250 LEU A O 1
ATOM 1859 N N . SER A 1 251 ? -11.622 7.935 11.414 1.00 92.75 251 SER A N 1
ATOM 1860 C CA . SER A 1 251 ? -11.110 9.033 10.594 1.00 92.75 251 SER A CA 1
ATOM 1861 C C . SER A 1 251 ? -12.264 9.820 9.989 1.00 92.75 251 SER A C 1
ATOM 1863 O O . SER A 1 251 ? -13.352 9.279 9.807 1.00 92.75 251 SER A O 1
ATOM 1865 N N . GLU A 1 252 ? -12.042 11.083 9.650 1.00 91.81 252 GLU A N 1
ATOM 1866 C CA . GLU A 1 252 ? -13.059 11.894 8.986 1.00 91.81 252 GLU A CA 1
ATOM 1867 C C . GLU A 1 252 ? -13.220 11.491 7.517 1.00 91.81 252 GLU A C 1
ATOM 1869 O O . GLU A 1 252 ? -12.245 11.460 6.762 1.00 91.81 252 GLU A O 1
ATOM 1874 N N . ALA A 1 253 ? -14.454 11.180 7.113 1.00 90.38 253 ALA A N 1
ATOM 1875 C CA . ALA A 1 253 ? -14.769 10.740 5.761 1.00 90.38 253 ALA A CA 1
ATOM 1876 C C . ALA A 1 253 ? -14.381 11.808 4.723 1.00 90.38 253 ALA A C 1
ATOM 1878 O O . ALA A 1 253 ? -14.861 12.938 4.771 1.00 90.38 253 ALA A O 1
ATOM 1879 N N . GLY A 1 254 ? -13.512 11.442 3.778 1.00 88.62 254 GLY A N 1
ATOM 1880 C CA . GLY A 1 254 ? -13.051 12.318 2.695 1.00 88.62 254 GLY A CA 1
ATOM 1881 C C . GLY A 1 254 ? -12.006 13.360 3.103 1.00 88.62 254 GLY A C 1
ATOM 1882 O O . GLY A 1 254 ? -11.516 14.088 2.242 1.00 88.62 254 GLY A O 1
ATOM 1883 N N . SER A 1 255 ? -11.623 13.425 4.382 1.00 90.56 255 SER A N 1
ATOM 1884 C CA . SER A 1 255 ? -10.535 14.296 4.826 1.00 90.56 255 SER A CA 1
ATOM 1885 C C . SER A 1 255 ? -9.186 13.751 4.372 1.00 90.56 255 SER A C 1
ATOM 1887 O O . SER A 1 255 ? -8.914 12.559 4.484 1.00 90.56 255 SER A O 1
ATOM 1889 N N . GLU A 1 256 ? -8.292 14.628 3.917 1.00 90.19 256 GLU A N 1
ATOM 1890 C CA . GLU A 1 256 ? -6.916 14.251 3.567 1.00 90.19 256 GLU A CA 1
ATOM 1891 C C . GLU A 1 256 ? -6.009 14.068 4.794 1.00 90.19 256 GLU A C 1
ATOM 1893 O O . GLU A 1 256 ? -4.840 13.696 4.647 1.00 90.19 256 GLU A O 1
ATOM 1898 N N . ARG A 1 257 ? -6.513 14.347 6.004 1.00 91.50 257 ARG A N 1
ATOM 1899 C CA . ARG A 1 257 ? -5.747 14.304 7.254 1.00 91.50 257 ARG A CA 1
ATOM 1900 C C . ARG A 1 257 ? -6.459 13.478 8.314 1.00 91.50 257 ARG A C 1
ATOM 1902 O O . ARG A 1 257 ? -7.676 13.541 8.461 1.00 91.50 257 ARG A O 1
ATOM 1909 N N . LEU A 1 258 ? -5.665 12.762 9.107 1.00 93.19 258 LEU A N 1
ATOM 1910 C CA . LEU A 1 258 ? -6.157 12.125 10.325 1.00 93.19 258 LEU A CA 1
ATOM 1911 C C . LEU A 1 258 ? -6.652 13.188 11.319 1.00 93.19 258 LEU A C 1
ATOM 1913 O O . LEU A 1 258 ? -5.999 14.227 11.458 1.00 93.19 258 LEU A O 1
ATOM 1917 N N . PRO A 1 259 ? -7.734 12.912 12.067 1.00 95.38 259 PRO A N 1
ATOM 1918 C CA . PRO A 1 259 ? -8.111 13.724 13.216 1.00 95.38 259 PRO A CA 1
ATOM 1919 C C . PRO A 1 259 ? -6.950 13.851 14.209 1.00 95.38 259 PRO A C 1
ATOM 1921 O O . PRO A 1 259 ? -6.275 12.866 14.518 1.00 95.38 259 PRO A O 1
ATOM 1924 N N . GLU A 1 260 ? -6.734 15.052 14.751 1.00 96.25 260 GLU A N 1
ATOM 1925 C CA . GLU A 1 260 ? -5.572 15.342 15.609 1.00 96.25 260 GLU A CA 1
ATOM 1926 C C . GLU A 1 260 ? -5.516 14.445 16.857 1.00 96.25 260 GLU A C 1
ATOM 1928 O O . GLU A 1 260 ? -4.435 14.042 17.289 1.00 96.25 260 GLU A O 1
ATOM 1933 N N . SER A 1 261 ? -6.676 14.087 17.422 1.00 96.94 261 SER A N 1
ATOM 1934 C CA . SER A 1 261 ? -6.783 13.167 18.561 1.00 96.94 261 SER A CA 1
ATOM 1935 C C . SER A 1 261 ? -6.241 11.774 18.225 1.00 96.94 261 SER A C 1
ATOM 1937 O O . SER A 1 261 ? -5.486 11.205 19.013 1.00 96.94 261 SER A O 1
ATOM 1939 N N . VAL A 1 262 ? -6.564 11.258 17.038 1.00 97.50 262 VAL A N 1
ATOM 1940 C CA . VAL A 1 262 ? -6.117 9.950 16.540 1.00 97.50 262 VAL A CA 1
ATOM 1941 C C . VAL A 1 262 ? -4.644 9.991 16.146 1.00 97.50 262 VAL A C 1
ATOM 1943 O O . VAL A 1 262 ? -3.879 9.118 16.549 1.00 97.50 262 VAL A O 1
ATOM 1946 N N . ALA A 1 263 ? -4.215 11.027 15.422 1.00 96.62 263 ALA A N 1
ATOM 1947 C CA . ALA A 1 263 ? -2.819 11.193 15.024 1.00 96.62 263 ALA A CA 1
ATOM 1948 C C . ALA A 1 263 ? -1.888 11.327 16.240 1.00 96.62 263 ALA A C 1
ATOM 1950 O O . ALA A 1 263 ? -0.826 10.710 16.291 1.00 96.62 263 ALA A O 1
ATOM 1951 N N . THR A 1 264 ? -2.281 12.110 17.248 1.00 96.56 264 THR A N 1
ATOM 1952 C CA . THR A 1 264 ? -1.521 12.247 18.500 1.00 96.56 264 THR A CA 1
ATOM 1953 C C . THR A 1 264 ? -1.507 10.954 19.299 1.00 96.56 264 THR A C 1
ATOM 1955 O O . THR A 1 264 ? -0.455 10.555 19.792 1.00 96.56 264 THR A O 1
ATOM 1958 N N . PHE A 1 265 ? -2.643 10.265 19.396 1.00 97.06 265 PHE A N 1
ATOM 1959 C CA . PHE A 1 265 ? -2.715 8.966 20.053 1.00 97.06 265 PHE A CA 1
ATOM 1960 C C . PHE A 1 265 ? -1.758 7.946 19.424 1.00 97.06 265 PHE A C 1
ATOM 1962 O O . PHE A 1 265 ? -0.946 7.354 20.135 1.00 97.06 265 PHE A O 1
ATOM 1969 N N . LEU A 1 266 ? -1.797 7.794 18.099 1.00 96.38 266 LEU A N 1
ATOM 1970 C CA . LEU A 1 266 ? -0.931 6.861 17.385 1.00 96.38 266 LEU A CA 1
ATOM 1971 C C . LEU A 1 266 ? 0.546 7.252 17.493 1.00 96.38 266 LEU A C 1
ATOM 1973 O O . LEU A 1 266 ? 1.359 6.383 17.771 1.00 96.38 266 LEU A O 1
ATOM 1977 N N . ARG A 1 267 ? 0.907 8.537 17.362 1.00 94.31 267 ARG A N 1
ATOM 1978 C CA . ARG A 1 267 ? 2.302 8.990 17.547 1.00 94.31 267 ARG A CA 1
ATOM 1979 C C . ARG A 1 267 ? 2.822 8.719 18.954 1.00 94.31 267 ARG A C 1
ATOM 1981 O O . ARG A 1 267 ? 3.985 8.376 19.116 1.00 94.31 267 ARG A O 1
ATOM 1988 N N . ASN A 1 268 ? 1.962 8.861 19.961 1.00 93.88 268 ASN A N 1
ATOM 1989 C CA . ASN A 1 268 ? 2.354 8.581 21.335 1.00 93.88 268 ASN A CA 1
ATOM 1990 C C . ASN A 1 268 ? 2.523 7.078 21.599 1.00 93.88 268 ASN A C 1
ATOM 1992 O O . ASN A 1 268 ? 3.323 6.699 22.451 1.00 93.88 268 ASN A O 1
ATOM 1996 N N . THR A 1 269 ? 1.749 6.253 20.892 1.00 94.00 269 THR A N 1
ATOM 1997 C CA . THR A 1 269 ? 1.772 4.786 20.971 1.00 94.00 269 THR A CA 1
ATOM 1998 C C . THR A 1 269 ? 2.987 4.214 20.234 1.00 94.00 269 THR A C 1
ATOM 2000 O O . THR A 1 269 ? 3.725 3.397 20.769 1.00 94.00 269 THR A O 1
ATOM 2003 N N . PHE A 1 270 ? 3.224 4.692 19.013 1.00 93.38 270 PHE A N 1
ATOM 2004 C CA . PHE A 1 270 ? 4.307 4.280 18.126 1.00 93.38 270 PHE A CA 1
ATOM 2005 C C . PHE A 1 270 ? 5.370 5.385 18.068 1.00 93.38 270 PHE A C 1
ATOM 2007 O O . PHE A 1 270 ? 5.495 6.100 17.071 1.00 93.38 270 PHE A O 1
ATOM 2014 N N . GLN A 1 271 ? 6.091 5.578 19.176 1.00 90.50 271 GLN A N 1
ATOM 2015 C CA . GLN A 1 271 ? 7.019 6.700 19.343 1.00 90.50 271 GLN A CA 1
ATOM 2016 C C . GLN A 1 271 ? 8.115 6.709 18.268 1.00 90.50 271 GLN A C 1
ATOM 2018 O O . GLN A 1 271 ? 8.857 5.734 18.146 1.00 90.50 271 GLN A O 1
ATOM 2023 N N . PRO A 1 272 ? 8.319 7.822 17.541 1.00 87.38 272 PRO A N 1
ATOM 2024 C CA . PRO A 1 272 ? 9.358 7.898 16.511 1.00 87.38 272 PRO A CA 1
ATOM 2025 C C . PRO A 1 272 ? 10.797 7.760 17.020 1.00 87.38 272 PRO A C 1
ATOM 2027 O O . PRO A 1 272 ? 11.711 7.526 16.235 1.00 87.38 272 PRO A O 1
ATOM 2030 N N . ALA A 1 273 ? 11.015 7.950 18.325 1.00 86.94 273 ALA A N 1
ATOM 2031 C CA . ALA A 1 273 ? 12.331 7.831 18.943 1.00 86.94 273 ALA A CA 1
ATOM 2032 C C . ALA A 1 273 ? 12.804 6.372 19.088 1.00 86.94 273 ALA A C 1
ATOM 2034 O O . ALA A 1 273 ? 14.002 6.145 19.267 1.00 86.94 273 ALA A O 1
ATOM 2035 N N . ASP A 1 274 ? 11.893 5.398 19.009 1.00 88.81 274 ASP A N 1
ATOM 2036 C CA . ASP A 1 274 ? 12.241 3.983 19.097 1.00 88.81 274 ASP A CA 1
ATOM 2037 C C . ASP A 1 274 ? 12.846 3.448 17.794 1.00 88.81 274 ASP A C 1
ATOM 2039 O O . ASP A 1 274 ? 12.677 3.991 16.700 1.00 88.81 274 ASP A O 1
ATOM 2043 N N . LEU A 1 275 ? 13.568 2.334 17.905 1.00 88.94 275 LEU A N 1
ATOM 2044 C CA . LEU A 1 275 ? 14.240 1.700 16.774 1.00 88.94 275 LEU A CA 1
ATOM 2045 C C . LEU A 1 275 ? 13.277 0.797 15.996 1.00 88.94 275 LEU A C 1
ATOM 2047 O O . LEU A 1 275 ? 13.302 -0.419 16.156 1.00 88.94 275 LEU A O 1
ATOM 2051 N N . TRP A 1 276 ? 12.448 1.369 15.127 1.00 90.31 276 TRP A N 1
ATOM 2052 C CA . TRP A 1 276 ? 11.491 0.609 14.316 1.00 90.31 276 TRP A CA 1
ATOM 2053 C C . TRP A 1 276 ? 12.135 -0.116 13.134 1.00 90.31 276 TRP A C 1
ATOM 2055 O O . TRP A 1 276 ? 12.971 0.435 12.411 1.00 90.31 276 TRP A O 1
ATOM 2065 N N . CYS A 1 277 ? 11.716 -1.361 12.900 1.00 89.94 277 CYS A N 1
ATOM 2066 C CA . CYS A 1 277 ? 12.139 -2.107 11.725 1.00 89.94 277 CYS A CA 1
ATOM 2067 C C . CYS A 1 277 ? 11.600 -1.438 10.462 1.00 89.94 277 CYS A C 1
ATOM 2069 O O . CYS A 1 277 ? 10.396 -1.234 10.309 1.00 89.94 277 CYS A O 1
ATOM 2071 N N . SER A 1 278 ? 12.493 -1.172 9.517 1.00 88.75 278 SER A N 1
ATOM 2072 C CA . SER A 1 278 ? 12.149 -0.639 8.202 1.00 88.75 278 SER A CA 1
ATOM 2073 C C . SER A 1 278 ? 13.086 -1.201 7.142 1.00 88.75 278 SER A C 1
ATOM 2075 O O . SER A 1 278 ? 14.028 -1.936 7.450 1.00 88.75 278 SER A O 1
ATOM 2077 N N . SER A 1 279 ? 12.852 -0.857 5.879 1.00 86.75 279 SER A N 1
ATOM 2078 C CA . SER A 1 279 ? 13.809 -1.172 4.815 1.00 86.75 279 SER A CA 1
ATOM 2079 C C . SER A 1 279 ? 15.040 -0.254 4.811 1.00 86.75 279 SER A C 1
ATOM 2081 O O . SER A 1 279 ? 15.954 -0.451 4.015 1.00 86.75 279 SER A O 1
ATOM 2083 N N . VAL A 1 280 ? 15.084 0.765 5.675 1.00 83.00 280 VAL A N 1
ATOM 2084 C CA . VAL A 1 280 ? 16.256 1.637 5.868 1.00 83.00 280 VAL A CA 1
ATOM 2085 C C . VAL A 1 280 ? 16.998 1.257 7.152 1.00 83.00 280 VAL A C 1
ATOM 2087 O O . VAL A 1 280 ? 18.222 1.164 7.152 1.00 83.00 280 VAL A O 1
ATOM 2090 N N . ALA A 1 281 ? 16.265 0.977 8.230 1.00 74.00 281 ALA A N 1
ATOM 2091 C CA . ALA A 1 281 ? 16.788 0.546 9.523 1.00 74.00 281 ALA A CA 1
ATOM 2092 C C . ALA A 1 281 ? 16.609 -0.972 9.697 1.00 74.00 281 ALA A C 1
ATOM 2094 O O . ALA A 1 281 ? 15.604 -1.458 10.224 1.00 74.00 281 ALA A O 1
ATOM 2095 N N . ALA A 1 282 ? 17.608 -1.733 9.249 1.00 65.50 282 ALA A N 1
ATOM 2096 C CA . ALA A 1 282 ? 17.633 -3.191 9.341 1.00 65.50 282 ALA A CA 1
ATOM 2097 C C . ALA A 1 282 ? 18.564 -3.677 10.464 1.00 65.50 282 ALA A C 1
ATOM 2099 O O . ALA A 1 282 ? 19.596 -4.297 10.218 1.00 65.50 282 ALA A O 1
ATOM 2100 N N . PHE A 1 283 ? 18.194 -3.395 11.713 1.00 72.06 283 PHE A N 1
ATOM 2101 C CA . PHE A 1 283 ? 18.899 -3.925 12.884 1.00 72.06 283 PHE A CA 1
ATOM 2102 C C . PHE A 1 283 ? 18.278 -5.251 13.337 1.00 72.06 283 PHE A C 1
ATOM 2104 O O . PHE A 1 283 ? 17.089 -5.490 13.133 1.00 72.06 283 PHE A O 1
ATOM 2111 N N . ALA A 1 284 ? 19.067 -6.122 13.970 1.00 73.69 284 ALA A N 1
ATOM 2112 C CA . ALA A 1 284 ? 18.535 -7.348 14.574 1.00 73.69 284 ALA A CA 1
ATOM 2113 C C . ALA A 1 284 ? 17.610 -7.053 15.772 1.00 73.69 284 ALA A C 1
ATOM 2115 O O . ALA A 1 284 ? 16.720 -7.840 16.065 1.00 73.69 284 ALA A O 1
ATOM 2116 N N . SER A 1 285 ? 17.815 -5.914 16.439 1.00 83.56 285 SER A N 1
ATOM 2117 C CA . SER A 1 285 ? 17.098 -5.482 17.643 1.00 83.56 285 SER A CA 1
ATOM 2118 C C . SER A 1 285 ? 15.992 -4.456 17.376 1.00 83.56 285 SER A C 1
ATOM 2120 O O . SER A 1 285 ? 15.569 -3.779 18.307 1.00 83.56 285 SER A O 1
ATOM 2122 N N . CYS A 1 286 ? 15.588 -4.256 16.119 1.00 88.69 286 CYS A N 1
ATOM 2123 C CA . CYS A 1 286 ? 14.519 -3.310 15.817 1.00 88.69 286 CYS A CA 1
ATOM 2124 C C . CYS A 1 286 ? 13.147 -3.850 16.255 1.00 88.69 286 CYS A C 1
ATOM 2126 O O . CYS A 1 286 ? 12.920 -5.060 16.293 1.00 88.69 286 CYS A O 1
ATOM 2128 N N . VAL A 1 287 ? 12.231 -2.937 16.560 1.00 89.81 287 VAL A N 1
ATOM 2129 C CA . VAL A 1 287 ? 10.853 -3.214 16.958 1.00 89.81 287 VAL A CA 1
ATOM 2130 C C . VAL A 1 287 ? 9.988 -3.406 15.717 1.00 89.81 287 VAL A C 1
ATOM 2132 O O . VAL A 1 287 ? 10.024 -2.592 14.791 1.00 89.81 287 VAL A O 1
ATOM 2135 N N . ASN A 1 288 ? 9.193 -4.476 15.682 1.00 90.12 288 ASN A N 1
ATOM 2136 C CA . ASN A 1 288 ? 8.274 -4.709 14.573 1.00 90.12 288 ASN A CA 1
ATOM 2137 C C . ASN A 1 288 ? 7.204 -3.603 14.514 1.00 90.12 288 ASN A C 1
ATOM 2139 O O . ASN A 1 288 ? 6.493 -3.404 15.498 1.00 90.12 288 ASN A O 1
ATOM 2143 N N . PRO A 1 289 ? 7.032 -2.919 13.370 1.00 91.25 289 PRO A N 1
ATOM 2144 C CA . PRO A 1 289 ? 6.036 -1.863 13.233 1.00 91.25 289 PRO A CA 1
ATOM 2145 C C . PRO A 1 289 ? 4.607 -2.390 13.385 1.00 91.25 289 PRO A C 1
ATOM 2147 O O . PRO A 1 289 ? 4.322 -3.557 13.083 1.00 91.25 289 PRO A O 1
ATOM 2150 N N . GLY A 1 290 ? 3.697 -1.509 13.795 1.00 91.25 290 GLY A N 1
ATOM 2151 C CA . GLY A 1 290 ? 2.270 -1.791 13.896 1.00 91.25 290 GLY A CA 1
ATOM 2152 C C . GLY A 1 290 ? 1.605 -2.018 12.538 1.00 91.25 290 GLY A C 1
ATOM 2153 O O . GLY A 1 290 ? 2.179 -1.761 11.473 1.00 91.25 290 GLY A O 1
ATOM 2154 N N . PHE A 1 291 ? 0.379 -2.527 12.565 1.00 90.31 291 PHE A N 1
ATOM 2155 C CA . PHE A 1 291 ? -0.397 -2.866 11.375 1.00 90.31 291 PHE A CA 1
ATOM 2156 C C . PHE A 1 291 ? -1.735 -2.133 11.366 1.00 90.31 291 PHE A C 1
ATOM 2158 O O . PHE A 1 291 ? -2.380 -1.963 12.398 1.00 90.31 291 PHE A O 1
ATOM 2165 N N . VAL A 1 292 ? -2.156 -1.691 10.184 1.00 91.00 292 VAL A N 1
ATOM 2166 C CA . VAL A 1 292 ? -3.410 -0.957 10.001 1.00 91.00 292 VAL A CA 1
ATOM 2167 C C . VAL A 1 292 ? -4.258 -1.707 8.996 1.00 91.00 292 VAL A C 1
ATOM 2169 O O . VAL A 1 292 ? -3.795 -2.014 7.898 1.00 91.00 292 VAL A O 1
ATOM 2172 N N . VAL A 1 293 ? -5.512 -1.958 9.358 1.00 92.19 293 VAL A N 1
ATOM 2173 C CA . VAL A 1 293 ? -6.527 -2.460 8.431 1.00 92.19 293 VAL A CA 1
ATOM 2174 C C . VAL A 1 293 ? -7.524 -1.336 8.197 1.00 92.19 293 VAL A C 1
ATOM 2176 O O . VAL A 1 293 ? -8.232 -0.929 9.116 1.00 92.19 293 VAL A O 1
ATOM 2179 N N . ALA A 1 294 ? -7.542 -0.799 6.980 1.00 91.50 294 ALA A N 1
ATOM 2180 C CA . ALA A 1 294 ? -8.448 0.277 6.600 1.00 91.50 294 ALA A CA 1
ATOM 2181 C C . ALA A 1 294 ? -9.757 -0.295 6.037 1.00 91.50 294 ALA A C 1
ATOM 2183 O O . ALA A 1 294 ? -9.728 -1.149 5.151 1.00 91.50 294 ALA A O 1
ATOM 2184 N N . PHE A 1 295 ? -10.895 0.192 6.533 1.00 91.44 295 PHE A N 1
ATOM 2185 C CA . PHE A 1 295 ? -12.222 -0.156 6.028 1.00 91.44 295 PHE A CA 1
ATOM 2186 C C . PHE A 1 295 ? -12.869 1.060 5.376 1.00 91.44 295 PHE A C 1
ATOM 2188 O O . PHE A 1 295 ? -13.123 2.070 6.034 1.00 91.44 295 PHE A O 1
ATOM 2195 N N . GLY A 1 296 ? -13.152 0.925 4.087 1.00 86.25 296 GLY A N 1
ATOM 2196 C CA . GLY A 1 296 ? -13.824 1.932 3.281 1.00 86.25 296 GLY A CA 1
ATOM 2197 C C . GLY A 1 296 ? -13.074 2.245 1.998 1.00 86.25 296 GLY A C 1
ATOM 2198 O O . GLY A 1 296 ? -11.896 1.926 1.833 1.00 86.25 296 GLY A O 1
ATOM 2199 N N . GLU A 1 297 ? -13.793 2.841 1.057 1.00 83.62 297 GLU A N 1
ATOM 2200 C CA . GLU A 1 297 ? -13.246 3.204 -0.245 1.00 83.62 297 GLU A CA 1
ATOM 2201 C C . GLU A 1 297 ? -12.348 4.442 -0.166 1.00 83.62 297 GLU A C 1
ATOM 2203 O O . GLU A 1 297 ? -12.432 5.250 0.761 1.00 83.62 297 GLU A O 1
ATOM 2208 N N . ALA A 1 298 ? -11.541 4.638 -1.211 1.00 81.50 298 ALA A N 1
ATOM 2209 C CA . ALA A 1 298 ? -10.633 5.773 -1.353 1.00 81.50 298 ALA A CA 1
ATOM 2210 C C . ALA A 1 298 ? -11.306 7.148 -1.206 1.00 81.50 298 ALA A C 1
ATOM 2212 O O . ALA A 1 298 ? -10.642 8.110 -0.832 1.00 81.50 298 ALA A O 1
ATOM 2213 N N . GLN A 1 299 ? -12.599 7.245 -1.525 1.00 84.38 299 GLN A N 1
ATOM 2214 C CA . GLN A 1 299 ? -13.374 8.474 -1.370 1.00 84.38 299 GLN A CA 1
ATOM 2215 C C . GLN A 1 299 ? -13.615 8.826 0.106 1.00 84.38 299 GLN A C 1
ATOM 2217 O O . GLN A 1 299 ? -13.670 10.004 0.444 1.00 84.38 299 GLN A O 1
ATOM 2222 N N . HIS A 1 300 ? -13.754 7.829 0.983 1.00 87.81 300 HIS A N 1
ATOM 2223 C CA . HIS A 1 300 ? -13.997 8.035 2.412 1.00 87.81 300 HIS A CA 1
ATOM 2224 C C . HIS A 1 300 ? -12.707 7.972 3.234 1.00 87.81 300 HIS A C 1
ATOM 2226 O O . HIS A 1 300 ? -12.555 8.744 4.177 1.00 87.81 300 HIS A O 1
ATOM 2232 N N . LEU A 1 301 ? -11.771 7.095 2.869 1.00 88.06 301 LEU A N 1
ATOM 2233 C CA . LEU A 1 301 ? -10.423 7.026 3.432 1.00 88.06 301 LEU A CA 1
ATOM 2234 C C . LEU A 1 301 ? -9.395 7.309 2.330 1.00 88.06 301 LEU A C 1
ATOM 2236 O O . LEU A 1 301 ? -8.954 6.384 1.639 1.00 88.06 301 LEU A O 1
ATOM 2240 N N . PRO A 1 302 ? -9.012 8.583 2.136 1.00 85.69 302 PRO A N 1
ATOM 2241 C CA . PRO A 1 302 ? -8.050 8.941 1.111 1.00 85.69 302 PRO A CA 1
ATOM 2242 C C . PRO A 1 302 ? -6.675 8.297 1.297 1.00 85.69 302 PRO A C 1
ATOM 2244 O O . PRO A 1 302 ? -6.192 8.103 2.413 1.00 85.69 302 PRO A O 1
ATOM 2247 N N . ASP A 1 303 ? -6.021 8.125 0.147 1.00 78.00 303 ASP A N 1
ATOM 2248 C CA . ASP A 1 303 ? -4.568 8.127 -0.064 1.00 78.00 303 ASP A CA 1
ATOM 2249 C C . ASP A 1 303 ? -3.675 8.441 1.131 1.00 78.00 303 ASP A C 1
ATOM 2251 O O . ASP A 1 303 ? -3.035 7.617 1.785 1.00 78.00 303 ASP A O 1
ATOM 2255 N N . SER A 1 304 ? -3.654 9.751 1.350 1.00 80.81 304 SER A N 1
ATOM 2256 C CA . SER A 1 304 ? -2.818 10.453 2.300 1.00 80.81 304 SER A CA 1
ATOM 2257 C C . SER A 1 304 ? -3.081 10.003 3.726 1.00 80.81 304 SER A C 1
ATOM 2259 O O . SER A 1 304 ? -2.141 9.936 4.509 1.00 80.81 304 SER A O 1
ATOM 2261 N N . VAL A 1 305 ? -4.325 9.658 4.064 1.00 88.44 305 VAL A N 1
ATOM 2262 C CA . VAL A 1 305 ? -4.692 9.189 5.398 1.00 88.44 305 VAL A CA 1
ATOM 2263 C C . VAL A 1 305 ? -4.093 7.812 5.637 1.00 88.44 305 VAL A C 1
ATOM 2265 O O . VAL A 1 305 ? -3.365 7.656 6.610 1.00 88.44 305 VAL A O 1
ATOM 2268 N N . ILE A 1 306 ? -4.313 6.847 4.736 1.00 86.00 306 ILE A N 1
ATOM 2269 C CA . ILE A 1 306 ? -3.765 5.484 4.871 1.00 86.00 306 ILE A CA 1
ATOM 2270 C C . ILE A 1 306 ? -2.236 5.531 4.942 1.00 86.00 306 ILE A C 1
ATOM 2272 O O . ILE A 1 306 ? -1.629 4.951 5.844 1.00 86.00 306 ILE A O 1
ATOM 2276 N N . SER A 1 307 ? -1.623 6.276 4.026 1.00 80.19 307 SER A N 1
ATOM 2277 C CA . SER A 1 307 ? -0.183 6.509 3.961 1.00 80.19 307 SER A CA 1
ATOM 2278 C C . SER A 1 307 ? 0.388 7.127 5.239 1.00 80.19 307 SER A C 1
ATOM 2280 O O . SER A 1 307 ? 1.401 6.655 5.759 1.00 80.19 307 SER A O 1
ATOM 2282 N N . HIS A 1 308 ? -0.265 8.159 5.772 1.00 85.69 308 HIS A N 1
ATOM 2283 C CA . HIS A 1 308 ? 0.163 8.827 6.996 1.00 85.69 308 HIS A CA 1
ATOM 2284 C C . HIS A 1 308 ? -0.029 7.924 8.221 1.00 85.69 308 HIS A C 1
ATOM 2286 O O . HIS A 1 308 ? 0.876 7.832 9.047 1.00 85.69 308 HIS A O 1
ATOM 2292 N N . THR A 1 309 ? -1.143 7.189 8.325 1.00 90.25 309 THR A N 1
ATOM 2293 C CA . THR A 1 309 ? -1.345 6.211 9.406 1.00 90.25 309 THR A CA 1
ATOM 2294 C C . THR A 1 309 ? -0.281 5.118 9.360 1.00 90.25 309 THR A C 1
ATOM 2296 O O . THR A 1 309 ? 0.307 4.816 10.394 1.00 90.25 309 THR A O 1
ATOM 2299 N N . ALA A 1 310 ? 0.008 4.563 8.177 1.00 86.44 310 ALA A N 1
ATOM 2300 C CA . ALA A 1 310 ? 1.038 3.543 7.987 1.00 86.44 310 ALA A CA 1
ATOM 2301 C C . ALA A 1 310 ? 2.432 4.035 8.416 1.00 86.44 310 ALA A C 1
ATOM 2303 O O . ALA A 1 310 ? 3.175 3.285 9.053 1.00 86.44 310 ALA A O 1
ATOM 2304 N N . SER A 1 311 ? 2.762 5.296 8.111 1.00 85.81 311 SER A N 1
ATOM 2305 C CA . SER A 1 311 ? 3.990 5.946 8.584 1.00 85.81 311 SER A CA 1
ATOM 2306 C C . SER A 1 311 ? 4.017 6.040 10.111 1.00 85.81 311 SER A C 1
ATOM 2308 O O . SER A 1 311 ? 4.964 5.561 10.734 1.00 85.81 311 SER A O 1
ATOM 2310 N N . ILE A 1 312 ? 2.952 6.559 10.740 1.00 91.38 312 ILE A N 1
ATOM 2311 C CA . ILE A 1 312 ? 2.895 6.720 12.201 1.00 91.38 312 ILE A CA 1
ATOM 2312 C C . ILE A 1 312 ? 3.046 5.372 12.915 1.00 91.38 312 ILE A C 1
ATOM 2314 O O . ILE A 1 312 ? 3.880 5.264 13.808 1.00 91.38 312 ILE A O 1
ATOM 2318 N N . VAL A 1 313 ? 2.308 4.330 12.508 1.00 91.31 313 VAL A N 1
ATOM 2319 C CA . VAL A 1 313 ? 2.418 3.001 13.152 1.00 91.31 313 VAL A CA 1
ATOM 2320 C C . VAL A 1 313 ? 3.762 2.312 12.896 1.00 91.31 313 VAL A C 1
ATOM 2322 O O . VAL A 1 313 ? 4.056 1.278 13.491 1.00 91.31 313 VAL A O 1
ATOM 2325 N N . SER A 1 314 ? 4.579 2.878 12.008 1.00 87.19 314 SER A N 1
ATOM 2326 C CA . SER A 1 314 ? 5.948 2.448 11.736 1.00 87.19 314 SER A CA 1
ATOM 2327 C C . SER A 1 314 ? 6.991 3.380 12.361 1.00 87.19 314 SER A C 1
ATOM 2329 O O . SER A 1 314 ? 8.128 3.408 11.898 1.00 87.19 314 SER A O 1
ATOM 2331 N N . GLY A 1 315 ? 6.612 4.173 13.369 1.00 87.06 315 GLY A N 1
ATOM 2332 C CA . GLY A 1 315 ? 7.518 5.100 14.048 1.00 87.06 315 GLY A CA 1
ATOM 2333 C C . GLY A 1 315 ? 7.856 6.353 13.253 1.00 87.06 315 GLY A C 1
ATOM 2334 O O . GLY A 1 315 ? 8.915 6.939 13.446 1.00 87.06 315 GLY A O 1
ATOM 2335 N N . GLY A 1 316 ? 7.007 6.748 12.305 1.00 83.06 316 GLY A N 1
ATOM 2336 C CA . GLY A 1 316 ? 7.275 7.893 11.436 1.00 83.06 316 GLY A CA 1
ATOM 2337 C C . GLY A 1 316 ? 8.398 7.648 10.428 1.00 83.06 316 GLY A C 1
ATOM 2338 O O . GLY A 1 316 ? 8.982 8.608 9.929 1.00 83.06 316 GLY A O 1
ATOM 2339 N N . VAL A 1 317 ? 8.730 6.384 10.129 1.00 74.50 317 VAL A N 1
ATOM 2340 C CA . VAL A 1 317 ? 9.664 6.065 9.045 1.00 74.50 317 VAL A CA 1
ATOM 2341 C C . VAL A 1 317 ? 9.025 6.450 7.710 1.00 74.50 317 VAL A C 1
ATOM 2343 O O . VAL A 1 317 ? 8.237 5.707 7.125 1.00 74.50 317 VAL A O 1
ATOM 2346 N N . GLU A 1 318 ? 9.385 7.633 7.225 1.00 63.12 318 GLU A N 1
ATOM 2347 C CA . GLU A 1 318 ? 9.011 8.132 5.907 1.00 63.12 318 GLU A CA 1
ATOM 2348 C C . GLU A 1 318 ? 10.045 7.727 4.843 1.00 63.12 318 GLU A C 1
ATOM 2350 O O . GLU A 1 318 ? 11.240 7.594 5.112 1.00 63.12 318 GLU A O 1
ATOM 2355 N N . SER A 1 319 ? 9.591 7.564 3.595 1.00 52.34 319 SER A N 1
ATOM 2356 C CA . SER A 1 319 ? 10.493 7.669 2.441 1.00 52.34 319 SER A CA 1
ATOM 2357 C C . SER A 1 319 ? 10.642 9.148 2.081 1.00 52.34 319 SER A C 1
ATOM 2359 O O . SER A 1 319 ? 9.609 9.813 1.972 1.00 52.34 319 SER A O 1
ATOM 2361 N N . PRO A 1 320 ? 11.842 9.656 1.737 1.00 45.91 320 PRO A N 1
ATOM 2362 C CA . PRO A 1 320 ? 11.965 10.945 1.047 1.00 45.91 320 PRO A CA 1
ATOM 2363 C C . PRO A 1 320 ? 11.211 10.983 -0.300 1.00 45.91 320 PRO A C 1
ATOM 2365 O O . PRO A 1 320 ? 10.981 12.057 -0.843 1.00 45.91 320 PRO A O 1
ATOM 2368 N N . TYR A 1 321 ? 10.782 9.824 -0.816 1.00 48.00 321 TYR A N 1
ATOM 2369 C CA . TYR A 1 321 ? 9.988 9.676 -2.039 1.00 48.00 321 TYR A CA 1
ATOM 2370 C C . TYR A 1 321 ? 8.498 9.385 -1.785 1.00 48.00 321 TYR A C 1
ATOM 2372 O O . TYR A 1 321 ? 7.763 9.079 -2.722 1.00 48.00 321 TYR A O 1
ATOM 2380 N N . GLY A 1 322 ? 8.051 9.511 -0.529 1.00 45.97 322 GLY A N 1
ATOM 2381 C CA . GLY A 1 322 ? 6.670 9.324 -0.095 1.00 45.97 322 GLY A CA 1
ATOM 2382 C C . GLY A 1 322 ? 6.128 7.901 -0.273 1.00 45.97 322 GLY A C 1
ATOM 2383 O O . GLY A 1 322 ? 6.575 7.100 -1.091 1.00 45.97 322 GLY A O 1
ATOM 2384 N N . THR A 1 323 ? 5.086 7.577 0.479 1.00 53.34 323 THR A N 1
ATOM 2385 C CA . THR A 1 323 ? 4.101 6.555 0.104 1.00 53.34 323 THR A CA 1
ATOM 2386 C C . THR A 1 323 ? 3.217 7.136 -1.004 1.00 53.34 323 THR A C 1
ATOM 2388 O O . THR A 1 323 ? 2.038 7.435 -0.814 1.00 53.34 323 THR A O 1
ATOM 2391 N N . GLY A 1 324 ? 3.844 7.416 -2.149 1.00 60.62 324 GLY A N 1
ATOM 2392 C CA . GLY A 1 324 ? 3.172 7.949 -3.325 1.00 60.62 324 GLY A CA 1
ATOM 2393 C C . GLY A 1 324 ? 2.229 6.922 -3.945 1.00 60.62 324 GLY A C 1
ATOM 2394 O O . GLY A 1 324 ? 2.342 5.717 -3.717 1.00 60.62 324 GLY A O 1
ATOM 2395 N N . PHE A 1 325 ? 1.299 7.403 -4.764 1.00 74.38 325 PHE A N 1
ATOM 2396 C CA . PHE A 1 325 ? 0.529 6.520 -5.627 1.00 74.38 325 PHE A CA 1
ATOM 2397 C C . PHE A 1 325 ? 1.470 5.852 -6.634 1.00 74.38 325 PHE A C 1
ATOM 2399 O O . PHE A 1 325 ? 2.298 6.553 -7.221 1.00 74.38 325 PHE A O 1
ATOM 2406 N N . PRO A 1 326 ? 1.355 4.533 -6.864 1.00 87.88 326 PRO A N 1
ATOM 2407 C CA . PRO A 1 326 ? 2.113 3.880 -7.920 1.00 87.88 326 PRO A CA 1
ATOM 2408 C C . PRO A 1 326 ? 1.765 4.523 -9.264 1.00 87.88 326 PRO A C 1
ATOM 2410 O O . PRO A 1 326 ? 0.592 4.715 -9.594 1.00 87.88 326 PRO A O 1
ATOM 2413 N N . GLN A 1 327 ? 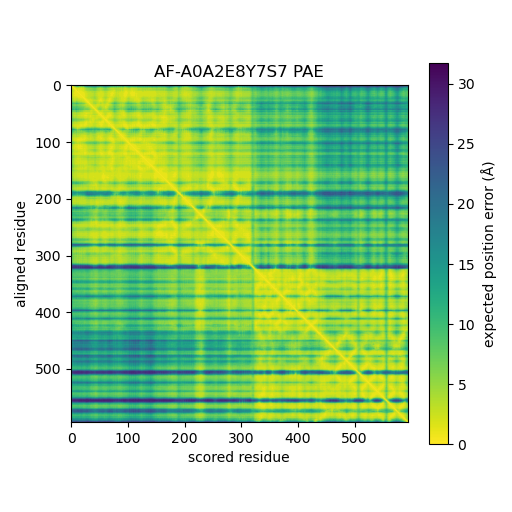2.788 4.858 -10.041 1.00 88.94 327 GLN A N 1
ATOM 2414 C CA . GLN A 1 327 ? 2.640 5.464 -11.363 1.00 88.94 327 GLN A CA 1
ATOM 2415 C C . GLN A 1 327 ? 3.407 4.655 -12.400 1.00 88.94 327 GLN A C 1
ATOM 2417 O O . GLN A 1 327 ? 4.380 3.976 -12.083 1.00 88.94 327 GLN A O 1
ATOM 2422 N N . LEU A 1 328 ? 2.961 4.758 -13.649 1.00 93.50 328 LEU A N 1
ATOM 2423 C CA . LEU A 1 328 ? 3.679 4.252 -14.809 1.00 93.50 328 LEU A CA 1
ATOM 2424 C C . LEU A 1 328 ? 4.079 5.433 -15.683 1.00 93.50 328 LEU A C 1
ATOM 2426 O O . LEU A 1 328 ? 3.254 6.018 -16.386 1.00 93.50 328 LEU A O 1
ATOM 2430 N N . ASN A 1 329 ? 5.361 5.769 -15.654 1.00 93.19 329 ASN A N 1
ATOM 2431 C CA . ASN A 1 329 ? 5.915 6.858 -16.435 1.00 93.19 329 ASN A CA 1
ATOM 2432 C C . ASN A 1 329 ? 6.393 6.311 -17.776 1.00 93.19 329 ASN A C 1
ATOM 2434 O O . ASN A 1 329 ? 7.478 5.752 -17.896 1.00 93.19 329 ASN A O 1
ATOM 2438 N N . GLN A 1 330 ? 5.546 6.499 -18.788 1.00 92.38 330 GLN A N 1
ATOM 2439 C CA . GLN A 1 330 ? 5.852 6.227 -20.192 1.00 92.38 330 GLN A CA 1
ATOM 2440 C C . GLN A 1 330 ? 6.347 4.789 -20.486 1.00 92.38 330 GLN A C 1
ATOM 2442 O O . GLN A 1 330 ? 7.381 4.628 -21.143 1.00 92.38 330 GLN A O 1
ATOM 2447 N N . PRO A 1 331 ? 5.616 3.739 -20.053 1.00 95.88 331 PRO A N 1
ATOM 2448 C CA . PRO A 1 331 ? 5.959 2.368 -20.414 1.00 95.88 331 PRO A CA 1
ATOM 2449 C C . PRO A 1 331 ? 5.917 2.185 -21.931 1.00 95.88 331 PRO A C 1
ATOM 2451 O O . PRO A 1 331 ? 5.091 2.783 -22.624 1.00 95.88 331 PRO A O 1
ATOM 2454 N N . PHE A 1 332 ? 6.776 1.313 -22.442 1.00 95.69 332 PHE A N 1
ATOM 2455 C CA . PHE A 1 332 ? 6.812 0.968 -23.859 1.00 95.69 332 PHE A CA 1
ATOM 2456 C C . PHE A 1 332 ? 6.820 -0.544 -24.047 1.00 95.69 332 PHE A C 1
ATOM 2458 O O . PHE A 1 332 ? 7.306 -1.290 -23.198 1.00 95.69 332 PHE A O 1
ATOM 2465 N N . LEU A 1 333 ? 6.257 -1.003 -25.162 1.00 95.75 333 LEU A N 1
ATOM 2466 C CA . LEU A 1 333 ? 6.205 -2.418 -25.504 1.00 95.75 333 LEU A CA 1
ATOM 2467 C C . LEU A 1 333 ? 7.260 -2.735 -26.565 1.00 95.75 333 LEU A C 1
ATOM 2469 O O . LEU A 1 333 ? 7.419 -1.994 -27.532 1.00 95.75 333 LEU A O 1
ATOM 2473 N N . THR A 1 334 ? 7.963 -3.851 -26.401 1.00 96.06 334 THR A N 1
ATOM 2474 C CA . THR A 1 334 ? 8.952 -4.324 -27.373 1.00 96.06 334 THR A CA 1
ATOM 2475 C C . THR A 1 334 ? 9.062 -5.848 -27.352 1.00 96.06 334 THR A C 1
ATOM 2477 O O . THR A 1 334 ? 8.617 -6.512 -26.417 1.00 96.06 334 THR A O 1
ATOM 2480 N N . SER A 1 335 ? 9.653 -6.417 -28.393 1.00 95.06 335 SER A N 1
ATOM 2481 C CA . SER A 1 335 ? 10.140 -7.798 -28.441 1.00 95.06 335 SER A CA 1
ATOM 2482 C C . SER A 1 335 ? 11.665 -7.893 -28.392 1.00 95.06 335 SER A C 1
ATOM 2484 O O . SER A 1 335 ? 12.212 -8.989 -28.270 1.00 95.06 335 SER A O 1
ATOM 2486 N N . LEU A 1 336 ? 12.358 -6.752 -28.469 1.00 97.00 336 LEU A N 1
ATOM 2487 C CA . LEU A 1 336 ? 13.816 -6.691 -28.477 1.00 97.00 336 LEU A CA 1
ATOM 2488 C C . LEU A 1 336 ? 14.385 -7.154 -27.142 1.00 97.00 336 LEU A C 1
ATOM 2490 O O . LEU A 1 336 ? 13.786 -6.944 -26.086 1.00 97.00 336 LEU A O 1
ATOM 2494 N N . ASP A 1 337 ? 15.550 -7.791 -27.182 1.00 96.69 337 ASP A N 1
ATOM 2495 C CA . ASP A 1 337 ? 16.288 -8.153 -25.978 1.00 96.69 337 ASP A CA 1
ATOM 2496 C C . ASP A 1 337 ? 16.941 -6.905 -25.364 1.00 96.69 337 ASP A C 1
ATOM 2498 O O . ASP A 1 337 ? 17.887 -6.339 -25.912 1.00 96.69 337 ASP A O 1
ATOM 2502 N N . MET A 1 338 ? 16.404 -6.461 -24.226 1.00 98.06 338 MET A N 1
ATOM 2503 C CA . MET A 1 338 ? 16.834 -5.240 -23.537 1.00 98.06 338 MET A CA 1
ATOM 2504 C C . MET A 1 338 ? 17.983 -5.488 -22.547 1.00 98.06 338 MET A C 1
ATOM 2506 O O . MET A 1 338 ? 18.478 -4.559 -21.907 1.00 98.06 338 MET A O 1
ATOM 2510 N N . SER A 1 339 ? 18.441 -6.735 -22.437 1.00 96.06 339 SER A N 1
ATOM 2511 C CA . SER A 1 339 ? 19.627 -7.095 -21.675 1.00 96.06 339 SER A CA 1
ATOM 2512 C C . SER A 1 339 ? 20.878 -6.533 -22.361 1.00 96.06 339 SER A C 1
ATOM 2514 O O . SER A 1 339 ? 20.896 -6.351 -23.585 1.00 96.06 339 SER A O 1
ATOM 2516 N N . PRO A 1 340 ? 21.949 -6.255 -21.603 1.00 95.69 340 PRO A N 1
ATOM 2517 C CA . PRO A 1 340 ? 22.086 -6.387 -20.147 1.00 95.69 340 PRO A CA 1
ATOM 2518 C C . PRO A 1 340 ? 21.761 -5.098 -19.374 1.00 95.69 340 PRO A C 1
ATOM 2520 O O . PRO A 1 340 ? 22.038 -5.024 -18.183 1.00 95.69 340 PRO A O 1
ATOM 2523 N N . VAL A 1 341 ? 21.223 -4.073 -20.041 1.00 96.94 341 VAL A N 1
ATOM 2524 C CA . VAL A 1 341 ? 20.946 -2.765 -19.423 1.00 96.94 341 VAL A CA 1
ATOM 2525 C C . VAL A 1 341 ? 19.662 -2.811 -18.589 1.00 96.94 341 VAL A C 1
ATOM 2527 O O . VAL A 1 341 ? 19.637 -2.299 -17.476 1.00 96.94 341 VAL A O 1
ATOM 2530 N N . PHE A 1 342 ? 18.606 -3.451 -19.102 1.00 98.12 342 PHE A N 1
ATOM 2531 C CA . PHE A 1 342 ? 17.319 -3.578 -18.415 1.00 98.12 342 PHE A CA 1
ATOM 2532 C C . PHE A 1 342 ? 17.220 -4.929 -17.711 1.00 98.12 342 PHE A C 1
ATOM 2534 O O . PHE A 1 342 ? 17.617 -5.956 -18.268 1.00 98.12 342 PHE A O 1
ATOM 2541 N N . HIS A 1 343 ? 16.591 -4.946 -16.533 1.00 97.56 343 HIS A N 1
ATOM 2542 C CA . HIS A 1 343 ? 16.114 -6.196 -15.939 1.00 97.56 343 HIS A CA 1
ATOM 2543 C C . HIS A 1 343 ? 15.083 -6.842 -16.866 1.00 97.56 343 HIS A C 1
ATOM 2545 O O . HIS A 1 343 ? 14.301 -6.145 -17.511 1.00 97.56 343 HIS A O 1
ATOM 2551 N N . GLN A 1 344 ? 15.043 -8.169 -16.928 1.00 96.19 344 GLN A N 1
ATOM 2552 C CA . GLN A 1 344 ? 14.002 -8.893 -17.655 1.00 96.19 344 GLN A CA 1
ATOM 2553 C C . GLN A 1 344 ? 13.480 -10.037 -16.800 1.00 96.19 344 GLN A C 1
ATOM 2555 O O . GLN A 1 344 ? 14.200 -10.996 -16.528 1.00 96.19 344 GLN A O 1
ATOM 2560 N N . SER A 1 345 ? 12.222 -9.911 -16.383 1.00 95.75 345 SER A N 1
ATOM 2561 C CA . SER A 1 345 ? 11.540 -10.881 -15.528 1.00 95.75 345 SER A CA 1
ATOM 2562 C C . SER A 1 345 ? 10.295 -11.419 -16.224 1.00 95.75 345 SER A C 1
ATOM 2564 O O . SER A 1 345 ? 9.566 -10.668 -16.867 1.00 95.75 345 SER A O 1
ATOM 2566 N N . GLY A 1 346 ? 10.008 -12.709 -16.057 1.00 92.81 346 GLY A N 1
ATOM 2567 C CA . GLY A 1 346 ? 8.845 -13.372 -16.652 1.00 92.81 346 GLY A CA 1
ATOM 2568 C C . GLY A 1 346 ? 9.220 -14.313 -17.796 1.00 92.81 346 GLY A C 1
ATOM 2569 O O . GLY A 1 346 ? 10.333 -14.828 -17.859 1.00 92.81 346 GLY A O 1
ATOM 2570 N N . SER A 1 347 ? 8.268 -14.584 -18.689 1.00 90.94 347 SER A N 1
ATOM 2571 C CA . SER A 1 347 ? 8.475 -15.494 -19.820 1.00 90.94 347 SER A CA 1
ATOM 2572 C C . SER A 1 347 ? 7.733 -15.014 -21.062 1.00 90.94 347 SER A C 1
ATOM 2574 O O . SER A 1 347 ? 6.737 -14.310 -20.956 1.00 90.94 347 SER A O 1
ATOM 2576 N N . GLY A 1 348 ? 8.207 -15.400 -22.245 1.00 92.75 348 GLY A N 1
ATOM 2577 C CA . GLY A 1 348 ? 7.633 -14.970 -23.519 1.00 92.75 348 GLY A CA 1
ATOM 2578 C C . GLY A 1 348 ? 8.499 -13.951 -24.257 1.00 92.75 348 GLY A C 1
ATOM 2579 O O . GLY A 1 348 ? 9.548 -13.509 -23.782 1.00 92.75 348 GLY A O 1
ATOM 2580 N N . ASN A 1 349 ? 8.081 -13.641 -25.481 1.00 91.25 349 ASN A N 1
ATOM 2581 C CA . ASN A 1 349 ? 8.854 -12.844 -26.431 1.00 91.25 349 ASN A CA 1
ATOM 2582 C C . ASN A 1 349 ? 8.472 -11.360 -26.445 1.00 91.25 349 ASN A C 1
ATOM 2584 O O . ASN A 1 349 ? 9.233 -10.563 -26.982 1.00 91.25 349 ASN A O 1
ATOM 2588 N N . MET A 1 350 ? 7.323 -10.992 -25.879 1.00 93.38 350 MET A N 1
ATOM 2589 C CA . MET A 1 350 ? 6.899 -9.602 -25.729 1.00 93.38 350 MET A CA 1
ATOM 2590 C C . MET A 1 350 ? 7.172 -9.139 -24.307 1.00 93.38 350 MET A C 1
ATOM 2592 O O . MET A 1 350 ? 7.138 -9.935 -23.368 1.00 93.38 350 MET A O 1
ATOM 2596 N N . LYS A 1 351 ? 7.448 -7.849 -24.141 1.00 95.75 351 LYS A N 1
ATOM 2597 C CA . LYS A 1 351 ? 7.697 -7.269 -22.827 1.00 95.75 351 LYS A CA 1
ATOM 2598 C C . LYS A 1 351 ? 7.275 -5.811 -22.760 1.00 95.75 351 LYS A C 1
ATOM 2600 O O . LYS A 1 351 ? 7.489 -5.057 -23.709 1.00 95.75 351 LYS A O 1
ATOM 2605 N N . PHE A 1 352 ? 6.687 -5.433 -21.630 1.00 97.62 352 PHE A N 1
ATOM 2606 C CA . PHE A 1 352 ? 6.542 -4.031 -21.254 1.00 97.62 352 PHE A CA 1
ATOM 2607 C C . PHE A 1 352 ? 7.788 -3.615 -20.492 1.00 97.62 352 PHE A C 1
ATOM 2609 O O . PHE A 1 352 ? 8.155 -4.283 -19.530 1.00 97.62 352 PHE A O 1
ATOM 2616 N N . CYS A 1 353 ? 8.411 -2.525 -20.915 1.00 98.06 353 CYS A N 1
ATOM 2617 C CA . CYS A 1 353 ? 9.617 -1.979 -20.319 1.00 98.06 353 CYS A CA 1
ATOM 2618 C C . CYS A 1 353 ? 9.373 -0.576 -19.774 1.00 98.06 353 CYS A C 1
ATOM 2620 O O . CYS A 1 353 ? 8.534 0.177 -20.278 1.00 98.06 353 CYS A O 1
ATOM 2622 N N . LEU A 1 354 ? 10.152 -0.236 -18.757 1.00 97.50 354 LEU A N 1
ATOM 2623 C CA . LEU A 1 354 ? 10.194 1.064 -18.112 1.00 97.50 354 LEU A CA 1
ATOM 2624 C C . LEU A 1 354 ? 11.649 1.501 -17.989 1.00 97.50 354 LEU A C 1
ATOM 2626 O O . LEU A 1 354 ? 12.519 0.704 -17.634 1.00 97.50 354 LEU A O 1
ATOM 2630 N N . GLU A 1 355 ? 11.898 2.770 -18.289 1.00 96.94 355 GLU A N 1
ATOM 2631 C CA . GLU A 1 355 ? 13.190 3.409 -18.043 1.00 96.94 355 GLU A CA 1
ATOM 2632 C C . GLU A 1 355 ? 13.387 3.613 -16.529 1.00 96.94 355 GLU A C 1
ATOM 2634 O O . GLU A 1 355 ? 12.458 3.427 -15.734 1.00 96.94 355 GLU A O 1
ATOM 2639 N N . ARG A 1 356 ? 14.599 3.979 -16.106 1.00 94.62 356 ARG A N 1
ATOM 2640 C CA . ARG A 1 356 ? 14.899 4.264 -14.698 1.00 94.62 356 ARG A CA 1
ATOM 2641 C C . ARG A 1 356 ? 13.928 5.291 -14.120 1.00 94.62 356 ARG A C 1
ATOM 2643 O O . AR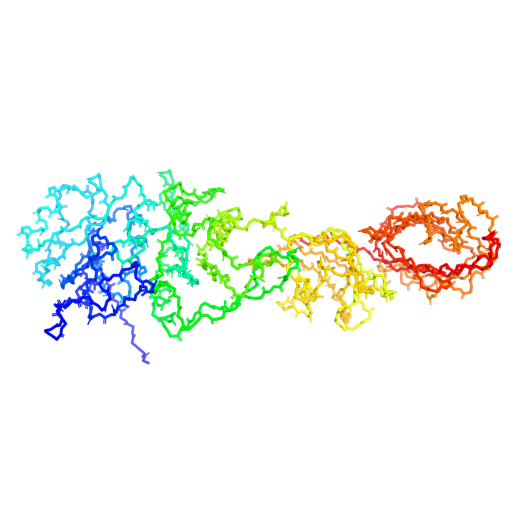G A 1 356 ? 13.646 6.309 -14.745 1.00 94.62 356 ARG A O 1
ATOM 2650 N N . GLY A 1 357 ? 13.401 5.025 -12.926 1.00 92.12 357 GLY A N 1
ATOM 2651 C CA . GLY A 1 357 ? 12.360 5.872 -12.329 1.00 92.12 357 GLY A CA 1
ATOM 2652 C C . GLY A 1 357 ? 10.989 5.768 -13.007 1.00 92.12 357 GLY A C 1
ATOM 2653 O O . GLY A 1 357 ? 10.093 6.557 -12.707 1.00 92.12 357 GLY A O 1
ATOM 2654 N N . GLY A 1 358 ? 10.798 4.793 -13.901 1.00 93.25 358 GLY A N 1
ATOM 2655 C CA . GLY A 1 358 ? 9.558 4.582 -14.641 1.00 93.25 358 GLY A CA 1
ATOM 2656 C C . GLY A 1 358 ? 8.380 4.106 -13.782 1.00 93.25 358 GLY A C 1
ATOM 2657 O O . GLY A 1 358 ? 7.229 4.271 -14.179 1.00 93.25 358 GLY A O 1
ATOM 2658 N N . SER A 1 359 ? 8.645 3.547 -12.599 1.00 91.88 359 SER A N 1
ATOM 2659 C CA . SER A 1 359 ? 7.626 3.052 -11.663 1.00 91.88 359 SER A CA 1
ATOM 2660 C C . SER A 1 359 ? 7.890 3.502 -10.222 1.00 91.88 359 SER A C 1
ATOM 2662 O O . SER A 1 359 ? 8.258 2.686 -9.362 1.00 91.88 359 SER A O 1
ATOM 2664 N N . PRO A 1 360 ? 7.745 4.804 -9.920 1.00 87.50 360 PRO A N 1
ATOM 2665 C CA . PRO A 1 360 ? 7.905 5.296 -8.560 1.00 87.50 360 PRO A CA 1
ATOM 2666 C C . PRO A 1 360 ? 6.826 4.698 -7.645 1.00 87.50 360 PRO A C 1
ATOM 2668 O O . PRO A 1 360 ? 5.736 4.335 -8.096 1.00 87.50 360 PRO A O 1
ATOM 2671 N N . ALA A 1 361 ? 7.152 4.567 -6.356 1.00 84.00 361 ALA A N 1
ATOM 2672 C CA . ALA A 1 361 ? 6.251 4.071 -5.307 1.00 84.00 361 ALA A CA 1
ATOM 2673 C C . ALA A 1 361 ? 5.564 2.716 -5.606 1.00 84.00 361 ALA A C 1
ATOM 2675 O O . ALA A 1 361 ? 4.489 2.413 -5.086 1.00 84.00 361 ALA A O 1
ATOM 2676 N N . SER A 1 362 ? 6.187 1.884 -6.442 1.00 90.50 362 SER A N 1
ATOM 2677 C CA . SER A 1 362 ? 5.603 0.641 -6.942 1.00 90.50 362 SER A CA 1
ATOM 2678 C C . SER A 1 362 ? 6.286 -0.556 -6.300 1.00 90.50 362 SER A C 1
ATOM 2680 O O . SER A 1 362 ? 7.501 -0.689 -6.330 1.00 90.50 362 SER A O 1
ATOM 2682 N N . ARG A 1 363 ? 5.519 -1.456 -5.696 1.00 92.25 363 ARG A N 1
ATOM 2683 C CA . ARG A 1 363 ? 6.065 -2.729 -5.228 1.00 92.25 363 ARG A CA 1
ATOM 2684 C C . ARG A 1 363 ? 6.058 -3.758 -6.342 1.00 92.25 363 ARG A C 1
ATOM 2686 O O . ARG A 1 363 ? 7.036 -4.474 -6.495 1.00 92.25 363 ARG A O 1
ATOM 2693 N N . TRP A 1 364 ? 4.988 -3.803 -7.129 1.00 94.94 364 TRP A N 1
ATOM 2694 C CA . TRP A 1 364 ? 4.882 -4.733 -8.243 1.00 94.94 364 TRP A CA 1
ATOM 2695 C C . TRP A 1 364 ? 4.634 -4.027 -9.565 1.00 94.94 364 TRP A C 1
ATOM 2697 O O . TRP A 1 364 ? 3.965 -2.994 -9.616 1.00 94.94 364 TRP A O 1
ATOM 2707 N N . LEU A 1 365 ? 5.103 -4.648 -10.642 1.00 96.81 365 LEU A N 1
ATOM 2708 C CA . LEU A 1 365 ? 4.511 -4.472 -11.965 1.00 96.81 365 LEU A CA 1
ATOM 2709 C C . LEU A 1 365 ? 3.693 -5.716 -12.275 1.00 96.81 365 LEU A C 1
ATOM 2711 O O . LEU A 1 365 ? 4.146 -6.833 -12.027 1.00 96.81 365 LEU A O 1
ATOM 2715 N N . ALA A 1 366 ? 2.498 -5.518 -12.814 1.00 96.31 366 ALA A N 1
ATOM 2716 C CA . ALA A 1 366 ? 1.586 -6.579 -13.205 1.00 96.31 366 ALA A CA 1
ATOM 2717 C C . ALA A 1 366 ? 1.212 -6.412 -14.676 1.00 96.31 366 ALA A C 1
ATOM 2719 O O . ALA A 1 366 ? 0.901 -5.304 -15.116 1.00 96.31 366 ALA A O 1
ATOM 2720 N N . VAL A 1 367 ? 1.216 -7.515 -15.418 1.00 96.19 367 VAL A N 1
ATOM 2721 C CA . VAL A 1 367 ? 0.755 -7.582 -16.804 1.00 96.19 367 VAL A CA 1
ATOM 2722 C C . VAL A 1 367 ? -0.476 -8.473 -16.896 1.00 96.19 367 VAL A C 1
ATOM 2724 O O . VAL A 1 367 ? -0.565 -9.503 -16.228 1.00 96.19 367 VAL A O 1
ATOM 2727 N N . GLY A 1 368 ? -1.433 -8.084 -17.727 1.00 95.25 368 GLY A N 1
ATOM 2728 C CA . GLY A 1 368 ? -2.607 -8.892 -18.034 1.00 95.25 368 GLY A CA 1
ATOM 2729 C C . GLY A 1 368 ? -3.186 -8.534 -19.394 1.00 95.25 368 GLY A C 1
ATOM 2730 O O . GLY A 1 368 ? -2.559 -7.827 -20.182 1.00 95.25 368 GLY A O 1
ATOM 2731 N N . PHE A 1 369 ? -4.385 -9.031 -19.676 1.00 94.69 369 PHE A N 1
ATOM 2732 C CA . PHE A 1 369 ? -5.040 -8.884 -20.974 1.00 94.69 369 PHE A CA 1
ATOM 2733 C C . PHE A 1 369 ? -6.414 -8.233 -20.835 1.00 94.69 369 PHE A C 1
ATOM 2735 O O . PHE A 1 369 ? -7.107 -8.417 -19.832 1.00 94.69 369 PHE A O 1
ATOM 2742 N N . GLN A 1 370 ? -6.801 -7.415 -21.816 1.00 90.81 370 GLN A N 1
ATOM 2743 C CA . GLN A 1 370 ? -8.119 -6.781 -21.811 1.00 90.81 370 GLN A CA 1
ATOM 2744 C C . GLN A 1 370 ? -9.247 -7.820 -21.795 1.00 90.81 370 GLN A C 1
ATOM 2746 O O . GLN A 1 370 ? -9.197 -8.823 -22.501 1.00 90.81 370 GLN A O 1
ATOM 2751 N N . GLY A 1 371 ? -10.292 -7.549 -21.008 1.00 86.38 371 GLY A N 1
ATOM 2752 C CA . GLY A 1 371 ? -11.447 -8.441 -20.866 1.00 86.38 371 GLY A CA 1
ATOM 2753 C C . GLY A 1 371 ? -11.224 -9.626 -19.922 1.00 86.38 371 GLY A C 1
ATOM 2754 O O . GLY A 1 371 ? -12.147 -10.411 -19.716 1.00 86.38 371 GLY A O 1
ATOM 2755 N N . GLU A 1 372 ? -10.042 -9.742 -19.316 1.00 86.69 372 GLU A N 1
ATOM 2756 C CA . GLU A 1 372 ? -9.712 -10.799 -18.363 1.00 86.69 372 GLU A CA 1
ATOM 2757 C C . GLU A 1 372 ? -9.579 -10.251 -16.942 1.00 86.69 372 GLU A C 1
ATOM 2759 O O . GLU A 1 372 ? -9.105 -9.138 -16.721 1.00 86.69 372 GLU A O 1
ATOM 2764 N N . THR A 1 373 ? -9.999 -11.044 -15.956 1.00 78.19 373 THR A N 1
ATOM 2765 C CA . THR A 1 373 ? -9.984 -10.649 -14.538 1.00 78.19 373 THR A CA 1
ATOM 2766 C C . THR A 1 373 ? -8.666 -10.973 -13.830 1.00 78.19 373 THR A C 1
ATOM 2768 O O . THR A 1 373 ? -8.494 -10.602 -12.672 1.00 78.19 373 THR A O 1
ATOM 2771 N N . GLY A 1 374 ? -7.763 -11.711 -14.482 1.00 83.31 374 GLY A N 1
ATOM 2772 C CA . GLY A 1 374 ? -6.510 -12.194 -13.903 1.00 83.31 374 GLY A CA 1
ATOM 2773 C C . GLY A 1 374 ? -5.284 -11.382 -14.322 1.00 83.31 374 GLY A C 1
ATOM 2774 O O . GLY A 1 374 ? -5.264 -10.749 -15.376 1.00 83.31 374 GLY A O 1
ATOM 2775 N N . VAL A 1 375 ? -4.244 -11.451 -13.490 1.00 90.19 375 VAL A N 1
ATOM 2776 C CA . VAL A 1 375 ? -2.875 -11.047 -13.835 1.00 90.19 375 VAL A CA 1
ATOM 2777 C C . VAL A 1 375 ? -2.184 -12.251 -14.479 1.00 90.19 375 VAL A C 1
ATOM 2779 O O . VAL A 1 375 ? -2.233 -13.348 -13.926 1.00 90.19 375 VAL A O 1
ATOM 2782 N N . ASP A 1 376 ? -1.567 -12.057 -15.643 1.00 91.19 376 ASP A N 1
ATOM 2783 C CA . ASP A 1 376 ? -0.840 -13.099 -16.385 1.00 91.19 376 ASP A CA 1
ATOM 2784 C C . ASP A 1 376 ? 0.605 -13.245 -15.883 1.00 91.19 376 ASP A C 1
ATOM 2786 O O . ASP A 1 376 ? 1.139 -14.348 -15.804 1.00 91.19 376 ASP A O 1
ATOM 2790 N N . GLY A 1 377 ? 1.214 -12.133 -15.463 1.00 92.88 377 GLY A N 1
ATOM 2791 C CA . GLY A 1 377 ? 2.541 -12.119 -14.855 1.00 92.88 377 GLY A CA 1
ATOM 2792 C C . GLY A 1 377 ? 2.747 -10.924 -13.931 1.00 92.88 377 GLY A C 1
ATOM 2793 O O . GLY A 1 377 ? 2.121 -9.875 -14.093 1.00 92.88 377 GLY A O 1
ATOM 2794 N N . SER A 1 378 ? 3.654 -11.065 -12.967 1.00 95.56 378 SER A N 1
ATOM 2795 C CA . SER A 1 378 ? 4.051 -9.972 -12.078 1.00 95.56 378 SER A CA 1
ATOM 2796 C C . SER A 1 378 ? 5.519 -10.064 -11.676 1.00 95.56 378 SER A C 1
ATOM 2798 O O . SER A 1 378 ? 6.068 -11.161 -11.608 1.00 95.56 378 SER A O 1
ATOM 2800 N N . VAL A 1 379 ? 6.122 -8.925 -11.342 1.00 95.94 379 VAL A N 1
ATOM 2801 C CA . VAL A 1 379 ? 7.474 -8.816 -10.766 1.00 95.94 379 VAL A CA 1
ATOM 2802 C C . VAL A 1 379 ? 7.411 -7.979 -9.487 1.00 95.94 379 VAL A C 1
ATOM 2804 O O . VAL A 1 379 ? 6.687 -6.984 -9.471 1.00 95.94 379 VAL A O 1
ATOM 2807 N N . ASP A 1 380 ? 8.110 -8.381 -8.419 1.00 94.50 380 ASP A N 1
ATOM 2808 C CA . ASP A 1 380 ? 8.206 -7.620 -7.158 1.00 94.50 380 ASP A CA 1
ATOM 2809 C C . ASP A 1 380 ? 9.499 -6.794 -7.179 1.00 94.50 380 ASP A C 1
ATOM 2811 O O . ASP A 1 380 ? 10.588 -7.284 -6.897 1.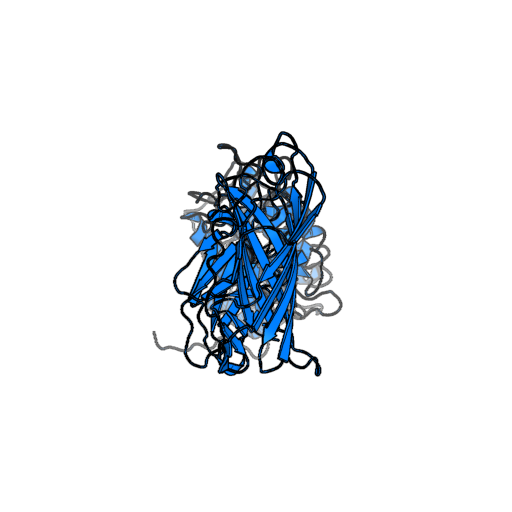00 94.50 380 ASP A O 1
ATOM 2815 N N . LEU A 1 381 ? 9.370 -5.515 -7.528 1.00 94.00 381 LEU A N 1
ATOM 2816 C CA . LEU A 1 381 ? 10.473 -4.567 -7.696 1.00 94.00 381 LEU A CA 1
ATOM 2817 C C . LEU A 1 381 ? 11.327 -4.419 -6.434 1.00 94.00 381 LEU A C 1
ATOM 2819 O O . LEU A 1 381 ? 12.525 -4.135 -6.510 1.00 94.00 381 LEU A O 1
ATOM 2823 N N . MET A 1 382 ? 10.703 -4.582 -5.267 1.00 91.00 382 MET A N 1
ATOM 2824 C CA . MET A 1 382 ? 11.369 -4.433 -3.984 1.00 91.00 382 MET A CA 1
ATOM 2825 C C . MET A 1 382 ? 12.189 -5.675 -3.649 1.00 91.00 382 MET A C 1
ATOM 2827 O O . MET A 1 382 ? 13.380 -5.555 -3.356 1.00 91.00 382 MET A O 1
ATOM 2831 N N . THR A 1 383 ? 11.575 -6.861 -3.676 1.00 90.25 383 THR A N 1
ATOM 2832 C CA . THR A 1 383 ? 12.278 -8.098 -3.299 1.00 90.25 383 THR A CA 1
ATOM 2833 C C . THR A 1 383 ? 13.249 -8.571 -4.369 1.00 90.25 383 THR A C 1
ATOM 2835 O O . THR A 1 383 ? 14.267 -9.169 -4.026 1.00 90.25 383 THR A O 1
ATOM 2838 N N . ASP A 1 384 ? 12.993 -8.241 -5.635 1.00 92.50 384 ASP A N 1
ATOM 2839 C CA . ASP A 1 384 ? 13.885 -8.569 -6.751 1.00 92.50 384 ASP A CA 1
ATOM 2840 C C . ASP A 1 384 ? 15.027 -7.543 -6.888 1.00 92.50 384 ASP A C 1
ATOM 2842 O O . ASP A 1 384 ? 15.898 -7.672 -7.746 1.00 92.50 384 ASP A O 1
ATOM 2846 N N . GLY A 1 385 ? 15.062 -6.524 -6.020 1.00 91.81 385 GLY A N 1
ATOM 2847 C CA . GLY A 1 385 ? 16.199 -5.619 -5.873 1.00 91.81 385 GLY A CA 1
ATOM 2848 C C . GLY A 1 385 ? 16.328 -4.553 -6.960 1.00 91.81 385 GLY A C 1
ATOM 2849 O O . GLY A 1 385 ? 17.401 -3.959 -7.079 1.00 91.81 385 GLY A O 1
ATOM 2850 N N . TRP A 1 386 ? 15.263 -4.247 -7.708 1.00 93.38 386 TRP A N 1
ATOM 2851 C CA . TRP A 1 386 ? 15.298 -3.234 -8.776 1.00 93.38 386 TRP A CA 1
ATOM 2852 C C . TRP A 1 386 ? 15.567 -1.827 -8.230 1.00 93.38 386 TRP A C 1
ATOM 2854 O O . TRP A 1 386 ? 16.113 -0.981 -8.928 1.00 93.38 386 TRP A O 1
ATOM 2864 N N . TYR A 1 387 ? 15.247 -1.562 -6.960 1.00 90.81 387 TYR A N 1
ATOM 2865 C CA . TYR A 1 387 ? 15.611 -0.307 -6.286 1.00 90.81 387 TYR A CA 1
ATOM 2866 C C . TYR A 1 387 ? 17.073 -0.238 -5.819 1.00 90.81 387 TYR A C 1
ATOM 2868 O O . TYR A 1 387 ? 17.539 0.841 -5.442 1.00 90.81 387 TYR A O 1
ATOM 2876 N N . LEU A 1 388 ? 17.790 -1.364 -5.823 1.00 90.62 388 LEU A N 1
ATOM 2877 C CA . LEU A 1 388 ? 19.150 -1.475 -5.293 1.00 90.62 388 LEU A CA 1
ATOM 2878 C C . LEU A 1 388 ? 20.207 -1.626 -6.379 1.00 90.62 388 LEU A C 1
ATOM 2880 O O . LEU A 1 388 ? 21.312 -1.102 -6.231 1.00 90.62 388 LEU A O 1
ATOM 2884 N N . ARG A 1 389 ? 19.904 -2.420 -7.408 1.00 92.12 389 ARG A N 1
ATOM 2885 C CA . ARG A 1 389 ? 20.872 -2.838 -8.416 1.00 92.12 389 ARG A CA 1
ATOM 2886 C C . ARG A 1 389 ? 20.261 -2.790 -9.802 1.00 92.12 389 ARG A C 1
ATOM 2888 O O . ARG A 1 389 ? 19.107 -3.164 -10.006 1.00 92.12 389 ARG A O 1
ATOM 2895 N N . ASP A 1 390 ? 21.088 -2.388 -10.748 1.00 94.00 390 ASP A N 1
ATOM 2896 C CA . ASP A 1 390 ? 20.834 -2.534 -12.169 1.00 94.00 390 ASP A CA 1
ATOM 2897 C C . ASP A 1 390 ? 20.962 -4.010 -12.577 1.00 94.00 390 ASP A C 1
ATOM 2899 O O . ASP A 1 390 ? 21.429 -4.856 -11.805 1.00 94.00 390 ASP A O 1
ATOM 2903 N N . ALA A 1 391 ? 20.558 -4.333 -13.804 1.00 95.12 391 ALA A N 1
ATOM 2904 C CA . ALA A 1 391 ? 20.572 -5.702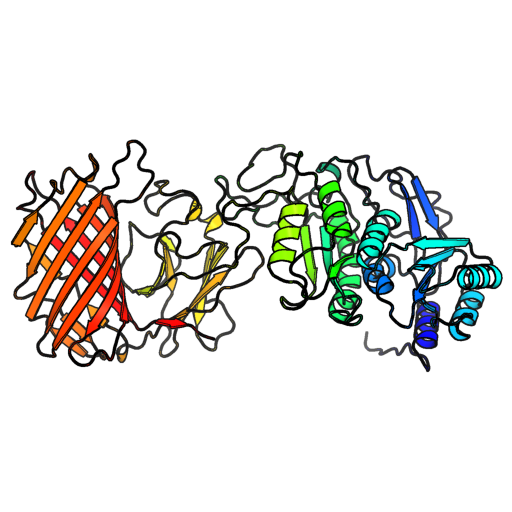 -14.318 1.00 95.12 391 ALA A CA 1
ATOM 2905 C C . ALA A 1 391 ? 21.978 -6.322 -14.410 1.00 95.12 391 ALA A C 1
ATOM 2907 O O . ALA A 1 391 ? 22.123 -7.542 -14.357 1.00 95.12 391 ALA A O 1
ATOM 2908 N N . ASP A 1 392 ? 23.023 -5.494 -14.481 1.00 92.62 392 ASP A N 1
ATOM 2909 C CA . ASP A 1 392 ? 24.425 -5.921 -14.430 1.00 92.62 392 ASP A CA 1
ATOM 2910 C C . ASP A 1 392 ? 24.962 -6.106 -12.994 1.00 92.62 392 ASP A C 1
ATOM 2912 O O . ASP A 1 392 ? 26.135 -6.423 -12.803 1.00 92.62 392 ASP A O 1
ATOM 2916 N N . GLY A 1 393 ? 24.121 -5.901 -11.975 1.00 91.19 393 GLY A N 1
ATOM 2917 C CA . GLY A 1 393 ? 24.456 -6.037 -10.556 1.00 91.19 393 GLY A CA 1
ATOM 2918 C C . GLY A 1 393 ? 25.076 -4.790 -9.916 1.00 91.19 393 GLY A C 1
ATOM 2919 O O . GLY A 1 393 ? 25.273 -4.769 -8.691 1.00 91.19 393 GLY A O 1
ATOM 2920 N N . SER A 1 394 ? 25.357 -3.744 -10.697 1.00 89.62 394 SER A N 1
ATOM 2921 C CA . SER A 1 394 ? 25.910 -2.479 -10.202 1.00 89.62 394 SER A CA 1
ATOM 2922 C C . SER A 1 394 ? 24.845 -1.657 -9.471 1.00 89.62 394 SER A C 1
ATOM 2924 O O . SER A 1 394 ? 23.674 -1.671 -9.835 1.00 89.62 394 SER A O 1
ATOM 2926 N N . ALA A 1 395 ? 25.241 -0.909 -8.441 1.00 88.69 395 ALA A N 1
ATOM 2927 C CA . ALA A 1 395 ? 24.336 -0.035 -7.694 1.00 88.69 395 ALA A CA 1
ATOM 2928 C C . ALA A 1 395 ? 24.418 1.401 -8.236 1.00 88.69 395 ALA A C 1
ATOM 2930 O O . ALA A 1 395 ? 25.168 2.220 -7.703 1.00 88.69 395 ALA A O 1
ATOM 2931 N N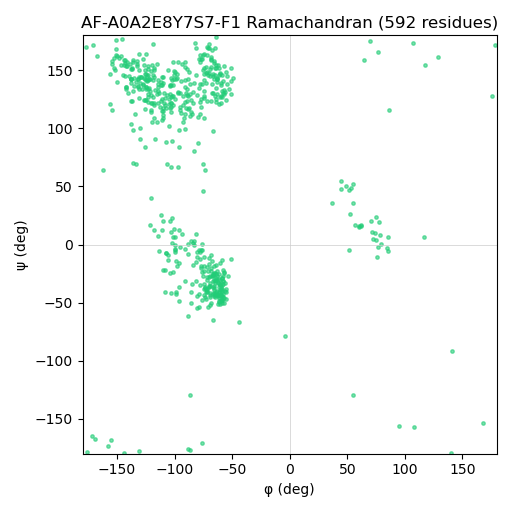 . ARG A 1 396 ? 23.674 1.699 -9.310 1.00 87.19 396 ARG A N 1
ATOM 2932 C CA . ARG A 1 396 ? 23.566 3.054 -9.877 1.00 87.19 396 ARG A CA 1
ATOM 2933 C C . ARG A 1 396 ? 22.252 3.696 -9.457 1.00 87.19 396 ARG A C 1
ATOM 2935 O O . ARG A 1 396 ? 21.222 3.032 -9.397 1.00 87.19 396 ARG A O 1
ATOM 2942 N N . SER A 1 397 ? 22.299 4.993 -9.172 1.00 77.88 397 SER A N 1
ATOM 2943 C CA . SER A 1 397 ? 21.155 5.849 -8.848 1.00 77.88 397 SER A CA 1
ATOM 2944 C C . SER A 1 397 ? 20.210 5.173 -7.858 1.00 77.88 397 SER A C 1
ATOM 2946 O O . SER A 1 397 ? 19.024 4.969 -8.135 1.00 77.88 397 SER A O 1
ATOM 2948 N N . GLY A 1 398 ? 20.790 4.762 -6.724 1.00 70.25 398 GLY A N 1
ATOM 2949 C CA . GLY A 1 398 ? 20.093 3.987 -5.708 1.00 70.25 398 GLY A CA 1
ATOM 2950 C C . GLY A 1 398 ? 18.751 4.621 -5.351 1.00 70.25 398 GLY A C 1
ATOM 2951 O O . GLY A 1 398 ? 18.627 5.843 -5.290 1.00 70.25 398 GLY A O 1
ATOM 2952 N N . GLN A 1 399 ? 17.755 3.775 -5.095 1.00 77.69 399 GLN A N 1
ATOM 2953 C CA . GLN A 1 399 ? 16.401 4.150 -4.678 1.00 77.69 399 GLN A CA 1
ATOM 2954 C C . GLN A 1 399 ? 15.464 4.712 -5.769 1.00 77.69 399 GLN A C 1
ATOM 2956 O O . GLN A 1 399 ? 14.262 4.788 -5.515 1.00 77.69 399 GLN A O 1
ATOM 2961 N N . ILE A 1 400 ? 15.942 5.050 -6.976 1.00 84.44 400 ILE A N 1
ATOM 2962 C CA . ILE A 1 400 ? 15.087 5.559 -8.076 1.00 84.44 400 ILE A CA 1
ATOM 2963 C C . ILE A 1 400 ? 14.423 4.412 -8.870 1.00 84.44 400 ILE A C 1
ATOM 2965 O O . ILE A 1 400 ? 13.387 4.608 -9.497 1.00 84.44 400 ILE A O 1
ATOM 2969 N N . GLY A 1 401 ? 14.933 3.183 -8.750 1.00 89.50 401 GLY A N 1
ATOM 2970 C CA . GLY A 1 401 ? 14.424 2.007 -9.465 1.00 89.50 401 GLY A CA 1
ATOM 2971 C C . GLY A 1 401 ? 15.061 1.895 -10.847 1.00 89.50 401 GLY A C 1
ATOM 2972 O O . GLY A 1 401 ? 14.892 2.782 -11.682 1.00 89.50 401 GLY A O 1
ATOM 2973 N N . ALA A 1 402 ? 15.821 0.826 -11.059 1.00 94.31 402 ALA A N 1
ATOM 2974 C CA . ALA A 1 402 ? 16.553 0.532 -12.282 1.00 94.31 402 ALA A CA 1
ATOM 2975 C C . ALA A 1 402 ? 15.609 0.273 -13.473 1.00 94.31 402 ALA A C 1
ATOM 2977 O O . ALA A 1 402 ? 14.453 -0.111 -13.265 1.00 94.31 402 ALA A O 1
ATOM 2978 N N . PRO A 1 403 ? 16.079 0.459 -14.720 1.00 96.81 403 PRO A N 1
ATOM 2979 C CA . PRO A 1 403 ? 15.282 0.127 -15.891 1.00 96.81 403 PRO A CA 1
ATOM 2980 C C . PRO A 1 403 ? 14.995 -1.378 -15.937 1.00 96.81 403 PRO A C 1
ATOM 2982 O O . PRO A 1 403 ? 15.840 -2.214 -15.601 1.00 96.81 403 PRO A O 1
ATOM 2985 N N . GLY A 1 404 ? 13.796 -1.745 -16.376 1.00 97.38 404 GLY A N 1
ATOM 2986 C CA . GLY A 1 404 ? 13.396 -3.145 -16.381 1.00 97.38 404 GLY A CA 1
ATOM 2987 C C . GLY A 1 404 ? 12.139 -3.435 -17.178 1.00 97.38 404 GLY A C 1
ATOM 2988 O O . GLY A 1 404 ? 11.368 -2.538 -17.521 1.00 97.38 404 GLY A O 1
ATOM 2989 N N . CYS A 1 405 ? 11.960 -4.712 -17.496 1.00 97.94 405 CYS A N 1
ATOM 2990 C CA . CYS A 1 405 ? 10.879 -5.211 -18.320 1.00 97.94 405 CYS A CA 1
ATOM 2991 C C . CYS A 1 405 ? 10.193 -6.426 -17.692 1.00 97.94 405 CYS A C 1
ATOM 2993 O O . CYS A 1 405 ? 10.847 -7.320 -17.149 1.00 97.94 405 CYS A O 1
ATOM 2995 N N . ILE A 1 406 ? 8.873 -6.491 -17.857 1.00 97.38 406 ILE A N 1
ATOM 2996 C CA . ILE A 1 406 ? 8.061 -7.672 -17.567 1.00 97.38 406 ILE A CA 1
ATOM 2997 C C . ILE A 1 406 ? 7.694 -8.382 -18.872 1.00 97.38 406 ILE A C 1
ATOM 2999 O O . ILE A 1 406 ? 7.099 -7.788 -19.773 1.00 97.38 406 ILE A O 1
ATOM 3003 N N . GLN A 1 407 ? 8.081 -9.650 -18.981 1.00 96.00 407 GLN A N 1
ATOM 3004 C CA . GLN A 1 407 ? 7.879 -10.498 -20.150 1.00 96.00 407 GLN A CA 1
ATOM 3005 C C . GLN A 1 407 ? 6.561 -11.263 -20.062 1.00 96.00 407 GLN A C 1
ATOM 3007 O O . GLN A 1 407 ? 6.188 -11.756 -18.995 1.00 96.00 407 GLN A O 1
ATOM 3012 N N . PHE A 1 408 ? 5.897 -11.398 -21.207 1.00 94.88 408 PHE A N 1
ATOM 3013 C CA . PHE A 1 408 ? 4.667 -12.168 -21.354 1.00 94.88 408 PHE A CA 1
ATOM 3014 C C . PHE A 1 408 ? 4.560 -12.798 -22.750 1.00 94.88 408 PHE A C 1
ATOM 3016 O O . PHE A 1 408 ? 5.200 -12.372 -23.722 1.00 94.88 408 PHE A O 1
ATOM 3023 N N . ALA A 1 409 ? 3.717 -13.824 -22.867 1.00 93.12 409 ALA A N 1
ATOM 3024 C CA . ALA A 1 409 ? 3.360 -14.419 -24.150 1.00 93.12 409 ALA A CA 1
ATOM 3025 C C . ALA A 1 409 ? 2.136 -13.690 -24.738 1.00 93.12 409 ALA A C 1
ATOM 3027 O O . ALA A 1 409 ? 1.101 -13.624 -24.077 1.00 93.12 409 ALA A O 1
ATOM 3028 N N . PRO A 1 410 ? 2.199 -13.133 -25.961 1.00 89.31 410 PRO A N 1
ATOM 3029 C CA . PRO A 1 410 ? 1.076 -12.396 -26.532 1.00 89.31 410 PRO A CA 1
ATOM 3030 C C . PRO A 1 410 ? -0.119 -13.316 -26.821 1.00 89.31 410 PRO A C 1
ATOM 3032 O O . PRO A 1 410 ? 0.049 -14.452 -27.269 1.00 89.31 410 PRO A O 1
ATOM 3035 N N . ARG A 1 411 ? -1.338 -12.796 -26.638 1.00 87.81 411 ARG A N 1
ATOM 3036 C CA . ARG A 1 411 ? -2.587 -13.473 -27.013 1.00 87.81 411 ARG A CA 1
ATOM 3037 C C . ARG A 1 411 ? -3.095 -12.960 -28.353 1.00 87.81 411 ARG A C 1
ATOM 3039 O O . ARG A 1 411 ? -2.986 -11.778 -28.676 1.00 87.81 411 ARG A O 1
ATOM 3046 N N . LEU A 1 412 ? -3.654 -13.863 -29.155 1.00 83.19 412 LEU A N 1
ATOM 3047 C CA . LEU A 1 412 ? -4.207 -13.500 -30.457 1.00 83.19 412 LEU A CA 1
ATOM 3048 C C . LEU A 1 412 ? -5.398 -12.556 -30.271 1.00 83.19 412 LEU A C 1
ATOM 3050 O O . LEU A 1 412 ? -6.376 -12.920 -29.630 1.00 83.19 412 LEU A O 1
ATOM 3054 N N . GLN A 1 413 ? -5.317 -11.375 -30.888 1.00 82.06 413 GLN A N 1
ATOM 3055 C CA . GLN A 1 413 ? -6.385 -10.366 -30.924 1.00 82.06 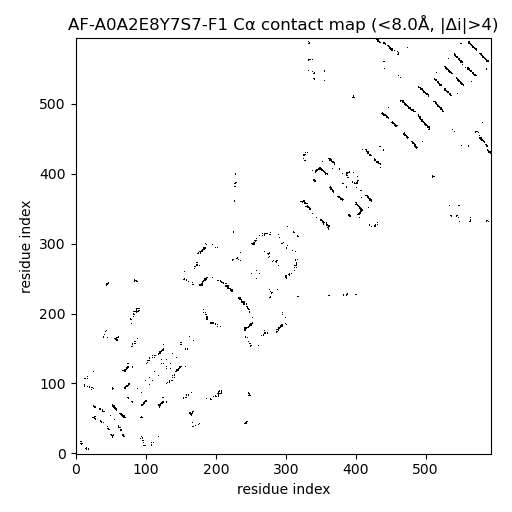413 GLN A CA 1
ATOM 3056 C C . GLN A 1 413 ? -6.808 -9.789 -29.562 1.00 82.06 413 GLN A C 1
ATOM 3058 O O . GLN A 1 413 ? -7.855 -9.151 -29.486 1.00 82.06 413 GLN A O 1
ATOM 3063 N N . VAL A 1 414 ? -6.000 -9.962 -28.513 1.00 90.00 414 VAL A N 1
ATOM 3064 C CA . VAL A 1 414 ? -6.254 -9.351 -27.203 1.00 90.00 414 VAL A CA 1
ATOM 3065 C C . VAL A 1 414 ? -5.084 -8.447 -26.842 1.00 90.00 414 VAL A C 1
ATOM 3067 O O . VAL A 1 414 ? -3.935 -8.892 -26.784 1.00 90.00 414 VAL A O 1
ATOM 3070 N N . ASP A 1 415 ? -5.385 -7.169 -26.617 1.00 92.50 415 ASP A N 1
ATOM 3071 C CA . ASP A 1 415 ? -4.377 -6.180 -26.255 1.00 92.50 415 ASP A CA 1
ATOM 3072 C C . ASP A 1 415 ? -3.952 -6.407 -24.784 1.00 92.50 415 ASP A C 1
ATOM 3074 O O . ASP A 1 415 ? -4.809 -6.508 -23.893 1.00 92.50 415 ASP A O 1
ATOM 3078 N N . PRO A 1 416 ? -2.643 -6.519 -24.503 1.00 95.00 416 PRO A N 1
ATOM 3079 C CA . PRO A 1 416 ? -2.128 -6.595 -23.148 1.00 95.00 416 PRO A CA 1
ATOM 3080 C C . PRO A 1 416 ? -2.147 -5.217 -22.475 1.00 95.00 416 PRO A C 1
ATOM 3082 O O . PRO A 1 416 ? -2.149 -4.171 -23.133 1.00 95.00 416 PRO A O 1
ATOM 3085 N N . TRP A 1 417 ? -2.109 -5.221 -21.149 1.00 95.50 417 TRP A N 1
ATOM 3086 C CA . TRP A 1 417 ? -1.962 -4.035 -20.315 1.00 95.50 417 TRP A CA 1
ATOM 3087 C C . TRP A 1 417 ? -0.904 -4.247 -19.238 1.00 95.50 417 TRP A C 1
ATOM 3089 O O . TRP A 1 417 ? -0.682 -5.372 -18.795 1.00 95.50 417 TRP A O 1
ATOM 3099 N N . ILE A 1 418 ? -0.293 -3.155 -18.786 1.00 96.75 418 ILE A N 1
ATOM 3100 C CA . ILE A 1 418 ? 0.575 -3.108 -17.606 1.00 96.75 418 ILE A CA 1
ATOM 3101 C C . ILE A 1 418 ? -0.018 -2.177 -16.542 1.00 96.75 418 ILE A C 1
ATOM 3103 O O . ILE A 1 418 ? -0.612 -1.146 -16.867 1.00 96.75 418 ILE A O 1
ATOM 3107 N N . LYS A 1 419 ? 0.149 -2.547 -15.269 1.00 95.75 419 LYS A N 1
ATOM 3108 C CA . LYS A 1 419 ? -0.146 -1.728 -14.087 1.00 95.75 419 LYS A CA 1
ATOM 3109 C C . LYS A 1 419 ? 1.029 -1.746 -13.120 1.00 95.75 419 LYS A C 1
ATOM 3111 O O . LYS A 1 419 ? 1.659 -2.784 -12.928 1.00 95.75 419 LYS A O 1
ATOM 3116 N N . ALA A 1 420 ? 1.269 -0.620 -12.465 1.00 94.50 420 ALA A N 1
ATOM 3117 C CA . ALA A 1 420 ? 2.064 -0.576 -11.250 1.00 94.50 420 ALA A CA 1
ATOM 3118 C C . ALA A 1 420 ? 1.160 -0.805 -10.032 1.00 94.50 420 ALA A C 1
ATOM 3120 O O . ALA A 1 420 ? 0.026 -0.330 -10.014 1.00 94.50 420 ALA A O 1
ATOM 3121 N N . VAL A 1 421 ? 1.648 -1.519 -9.018 1.00 91.88 421 VAL A N 1
ATOM 3122 C CA . VAL A 1 421 ? 0.914 -1.819 -7.780 1.00 91.88 421 VAL A CA 1
ATOM 3123 C C . VAL A 1 421 ? 1.757 -1.404 -6.581 1.00 91.88 421 VAL A C 1
ATOM 3125 O O . VAL A 1 421 ? 2.898 -1.840 -6.439 1.00 91.88 421 VAL A O 1
ATOM 3128 N N . GLY A 1 422 ? 1.209 -0.556 -5.717 1.00 86.12 422 GLY A N 1
ATOM 3129 C CA . GLY A 1 422 ? 1.863 -0.063 -4.507 1.00 86.12 422 GLY A CA 1
ATOM 3130 C C . GLY A 1 422 ? 1.745 -1.039 -3.336 1.00 86.12 422 GLY A C 1
ATOM 3131 O O . GLY A 1 422 ? 1.024 -2.035 -3.390 1.00 86.12 422 GLY A O 1
ATOM 3132 N N . ILE A 1 423 ? 2.422 -0.731 -2.228 1.00 80.25 423 ILE A N 1
ATOM 3133 C CA . ILE A 1 423 ? 2.421 -1.586 -1.028 1.00 80.25 423 ILE A CA 1
ATOM 3134 C C . ILE A 1 423 ? 1.041 -1.714 -0.361 1.00 80.25 423 ILE A C 1
ATOM 3136 O O . ILE A 1 423 ? 0.772 -2.716 0.295 1.00 80.25 423 ILE A O 1
ATOM 3140 N N . SER A 1 424 ? 0.169 -0.718 -0.546 1.00 72.62 424 SER A N 1
ATOM 3141 C CA . SER A 1 424 ? -1.215 -0.704 -0.057 1.00 72.62 424 SER A CA 1
ATOM 3142 C C . SER A 1 424 ? -2.172 -1.530 -0.926 1.00 72.62 424 SER A C 1
ATOM 3144 O O . SER A 1 424 ? -3.348 -1.644 -0.597 1.00 72.62 424 SER A O 1
ATOM 3146 N N . GLY A 1 425 ? -1.697 -2.086 -2.048 1.00 78.25 425 GLY A N 1
ATOM 3147 C CA . GLY A 1 425 ? -2.522 -2.790 -3.033 1.00 78.25 425 GLY A CA 1
ATOM 3148 C C . GLY A 1 425 ? -3.197 -1.877 -4.061 1.00 78.25 425 GLY A C 1
ATOM 3149 O O . GLY A 1 425 ? -3.831 -2.378 -4.988 1.00 78.25 425 GLY A O 1
ATOM 3150 N N . ARG A 1 426 ? -3.046 -0.549 -3.952 1.00 79.12 426 ARG A N 1
ATOM 3151 C CA . ARG A 1 426 ? -3.506 0.382 -4.993 1.00 79.12 426 ARG A CA 1
ATOM 3152 C C . ARG A 1 426 ? -2.730 0.189 -6.285 1.00 79.12 426 ARG A C 1
ATOM 3154 O O . ARG A 1 426 ? -1.561 -0.191 -6.252 1.00 79.12 426 ARG A O 1
ATOM 3161 N N . THR A 1 427 ? -3.365 0.502 -7.408 1.00 88.00 427 THR A N 1
ATOM 3162 C CA . THR A 1 427 ? -2.750 0.389 -8.730 1.00 88.00 427 THR A CA 1
ATOM 3163 C C . THR A 1 427 ? -2.697 1.731 -9.442 1.00 88.00 427 THR A C 1
ATOM 3165 O O . THR A 1 427 ? -3.543 2.589 -9.203 1.00 88.00 427 THR A O 1
ATOM 3168 N N . SER A 1 428 ? -1.744 1.885 -10.357 1.00 90.75 428 SER A N 1
ATOM 3169 C CA . SER A 1 428 ? -1.810 2.926 -11.381 1.00 90.75 428 SER A CA 1
ATOM 3170 C C . SER A 1 428 ? -2.993 2.679 -12.325 1.00 90.75 428 SER A C 1
ATOM 3172 O O . SER A 1 428 ? -3.556 1.574 -12.365 1.00 90.75 428 SER A O 1
ATOM 3174 N N . ASP A 1 429 ? -3.297 3.669 -13.165 1.00 90.19 429 ASP A N 1
ATOM 3175 C CA . ASP A 1 429 ? -4.062 3.430 -14.389 1.00 90.19 429 ASP A CA 1
ATOM 3176 C C . ASP A 1 429 ? -3.363 2.359 -15.238 1.00 90.19 429 ASP A C 1
ATOM 3178 O O . ASP A 1 429 ? -2.132 2.212 -15.205 1.00 90.19 429 ASP A O 1
ATOM 3182 N N . ALA A 1 430 ? -4.153 1.584 -15.982 1.00 92.62 430 ALA A N 1
ATOM 3183 C CA . ALA A 1 430 ? -3.602 0.578 -16.880 1.00 92.62 430 ALA A CA 1
ATOM 3184 C C . ALA A 1 430 ? -3.107 1.249 -18.162 1.00 92.62 430 ALA A C 1
ATOM 3186 O O . ALA A 1 430 ? -3.829 2.038 -18.775 1.00 92.62 430 ALA A O 1
ATOM 3187 N N . VAL A 1 431 ? -1.913 0.880 -18.621 1.00 94.69 431 VAL A N 1
ATOM 3188 C CA . VAL A 1 431 ? -1.443 1.264 -19.956 1.00 94.69 431 VAL A CA 1
ATOM 3189 C C . VAL A 1 431 ? -1.553 0.059 -20.877 1.00 94.69 431 VAL A C 1
ATOM 3191 O O . VAL A 1 431 ? -0.930 -0.972 -20.634 1.00 94.69 431 VAL A O 1
ATOM 3194 N N . GLY A 1 432 ? -2.383 0.182 -21.913 1.00 93.00 432 GLY A N 1
ATOM 3195 C CA . GLY A 1 432 ? -2.554 -0.821 -22.958 1.00 93.00 432 GLY A CA 1
ATOM 3196 C C . GLY A 1 432 ? -1.613 -0.597 -24.136 1.00 93.00 432 GLY A C 1
ATOM 3197 O O . GLY A 1 432 ? -1.177 0.528 -24.393 1.00 93.00 432 GLY A O 1
ATOM 3198 N N . ALA A 1 433 ? -1.338 -1.661 -24.886 1.00 90.75 433 ALA A N 1
ATOM 3199 C CA . ALA A 1 433 ? -0.587 -1.580 -26.134 1.00 90.75 433 ALA A CA 1
ATOM 3200 C C . ALA A 1 433 ? -1.209 -2.470 -27.212 1.00 90.75 433 ALA A C 1
ATOM 3202 O O . ALA A 1 433 ? -1.608 -3.600 -26.937 1.00 90.75 433 ALA A O 1
ATOM 3203 N N . ALA A 1 434 ? -1.273 -1.976 -28.448 1.00 86.75 434 ALA A N 1
ATOM 3204 C CA . ALA A 1 434 ? -1.789 -2.759 -29.566 1.00 86.75 434 ALA A CA 1
ATOM 3205 C C . ALA A 1 434 ? -0.738 -3.779 -30.038 1.00 86.75 434 ALA A C 1
ATOM 3207 O O . ALA A 1 434 ? 0.343 -3.406 -30.486 1.00 86.75 434 ALA A O 1
ATOM 3208 N N . THR A 1 435 ? -1.043 -5.078 -29.966 1.00 82.75 435 THR A N 1
ATOM 3209 C CA . THR A 1 435 ? -0.115 -6.161 -30.380 1.00 82.75 435 THR A CA 1
ATOM 3210 C C . THR A 1 435 ? -0.396 -6.717 -31.774 1.00 82.75 435 THR A C 1
ATOM 3212 O O . THR A 1 435 ? 0.297 -7.619 -32.252 1.00 82.75 435 THR A O 1
ATOM 3215 N N . ARG A 1 436 ? -1.422 -6.202 -32.453 1.00 83.00 436 ARG A N 1
ATOM 3216 C CA . ARG A 1 436 ? -1.801 -6.634 -33.801 1.00 83.00 436 ARG A CA 1
ATOM 3217 C C . ARG A 1 436 ? -0.712 -6.236 -34.797 1.00 83.00 436 ARG A C 1
ATOM 3219 O O . ARG A 1 436 ? -0.219 -5.116 -34.771 1.00 83.00 436 ARG A O 1
ATOM 3226 N N . LEU A 1 437 ? -0.390 -7.129 -35.736 1.00 76.19 437 LEU A N 1
ATOM 3227 C CA . LEU A 1 437 ? 0.674 -6.902 -36.729 1.00 76.19 437 LEU A CA 1
ATOM 3228 C C . LEU A 1 437 ? 0.485 -5.627 -37.564 1.00 76.19 437 LEU A C 1
ATOM 3230 O O . LEU A 1 437 ? 1.470 -4.998 -37.933 1.00 76.19 437 LEU A O 1
ATOM 3234 N N . LYS A 1 438 ? -0.765 -5.242 -37.842 1.00 80.50 438 LYS A N 1
ATOM 3235 C CA . LYS A 1 438 ? -1.087 -3.998 -38.556 1.00 80.50 438 LYS A CA 1
ATOM 3236 C C . LYS A 1 438 ? -0.729 -2.729 -37.770 1.00 80.50 438 LYS A C 1
ATOM 3238 O O . LYS A 1 438 ? -0.463 -1.700 -38.363 1.00 80.50 438 LYS A O 1
ATOM 3243 N N . ASP A 1 439 ? -0.681 -2.809 -36.445 1.00 82.12 439 ASP A N 1
ATOM 3244 C CA . ASP A 1 439 ? -0.436 -1.652 -35.586 1.00 82.12 439 ASP A CA 1
ATOM 3245 C C . ASP A 1 439 ? 1.059 -1.545 -35.215 1.00 82.12 439 ASP A C 1
ATOM 3247 O O . ASP A 1 439 ? 1.465 -0.618 -34.527 1.00 82.12 439 ASP A O 1
ATOM 3251 N N . ARG A 1 440 ? 1.900 -2.488 -35.662 1.00 84.94 440 ARG A N 1
ATOM 3252 C CA . ARG A 1 440 ? 3.299 -2.614 -35.240 1.00 84.94 440 ARG A CA 1
ATOM 3253 C C . ARG A 1 440 ? 4.270 -2.046 -36.272 1.00 84.94 440 ARG A C 1
ATOM 3255 O O . ARG A 1 440 ? 4.158 -2.341 -37.462 1.00 84.94 440 ARG A O 1
ATOM 3262 N N . ILE A 1 441 ? 5.273 -1.315 -35.784 1.00 89.62 441 ILE A N 1
ATOM 3263 C CA . ILE A 1 441 ? 6.449 -0.896 -36.547 1.00 89.62 441 ILE A CA 1
ATOM 3264 C C . ILE A 1 441 ? 7.668 -1.647 -36.019 1.00 89.62 441 ILE A C 1
ATOM 3266 O O . ILE A 1 441 ? 8.139 -1.369 -34.923 1.00 89.62 441 ILE A O 1
ATOM 3270 N N . SER A 1 442 ? 8.178 -2.618 -36.775 1.00 90.06 442 SER A N 1
ATOM 3271 C CA . SER A 1 442 ? 9.245 -3.505 -36.286 1.00 90.06 442 SER A CA 1
ATOM 3272 C C . SER A 1 442 ? 10.251 -3.844 -37.366 1.00 90.06 442 SER A C 1
ATOM 3274 O O . SER A 1 442 ? 9.873 -4.205 -38.478 1.00 90.06 442 SER A O 1
ATOM 3276 N N . MET A 1 443 ? 11.538 -3.766 -37.050 1.00 94.00 443 MET A N 1
ATOM 3277 C CA . MET A 1 443 ? 12.588 -4.185 -37.974 1.00 94.00 443 MET A CA 1
ATOM 3278 C C . MET A 1 443 ? 12.728 -5.710 -37.987 1.00 94.00 443 MET A C 1
ATOM 3280 O O . MET A 1 443 ? 12.737 -6.349 -36.936 1.00 94.00 443 MET A O 1
ATOM 3284 N N . THR A 1 444 ? 12.903 -6.303 -39.170 1.00 93.00 444 THR A N 1
ATOM 3285 C CA . THR A 1 444 ? 13.070 -7.762 -39.332 1.00 93.00 444 THR A CA 1
ATOM 3286 C C . THR A 1 444 ? 14.451 -8.269 -38.902 1.00 93.00 444 THR A C 1
ATOM 3288 O O . THR A 1 444 ? 14.668 -9.473 -38.823 1.00 93.00 444 THR A O 1
ATOM 3291 N N . GLY A 1 445 ? 15.388 -7.355 -38.660 1.00 94.12 445 GLY A N 1
ATOM 3292 C CA . GLY A 1 445 ? 16.763 -7.603 -38.237 1.00 94.12 445 GLY A CA 1
ATOM 3293 C C . GLY A 1 445 ? 17.524 -6.284 -38.107 1.00 94.12 445 GLY A C 1
ATOM 3294 O O . GLY A 1 445 ? 17.011 -5.234 -38.503 1.00 94.12 445 GLY A O 1
ATOM 3295 N N . SER A 1 446 ? 18.736 -6.325 -37.564 1.00 95.94 446 SER A N 1
ATOM 3296 C CA . SER A 1 446 ? 19.523 -5.121 -37.286 1.00 95.94 446 SER A CA 1
ATOM 3297 C C . SER A 1 446 ? 20.084 -4.460 -38.549 1.00 95.94 446 SER A C 1
ATOM 3299 O O . SER A 1 446 ? 20.443 -5.126 -39.523 1.00 95.94 446 SER A O 1
ATOM 3301 N N . VAL A 1 447 ? 20.207 -3.135 -38.517 1.00 96.44 447 VAL A N 1
ATOM 3302 C CA . VAL A 1 447 ? 21.032 -2.376 -39.461 1.00 96.44 447 VAL A CA 1
ATOM 3303 C C . VAL A 1 447 ? 22.456 -2.369 -38.917 1.00 96.44 447 VAL A C 1
ATOM 3305 O O . VAL A 1 447 ? 22.719 -1.760 -37.883 1.00 96.44 447 VAL A O 1
ATOM 3308 N N . ALA A 1 448 ? 23.362 -3.049 -39.616 1.00 94.94 448 ALA A N 1
ATOM 3309 C CA . ALA A 1 448 ? 24.789 -3.033 -39.317 1.00 94.94 448 ALA A CA 1
ATOM 3310 C C . ALA A 1 448 ? 25.509 -2.016 -40.213 1.00 94.94 448 ALA A C 1
ATOM 3312 O O . ALA A 1 448 ? 25.346 -2.031 -41.438 1.00 94.94 448 ALA A O 1
ATOM 3313 N N . VAL A 1 449 ? 26.317 -1.151 -39.604 1.00 93.56 449 VAL A N 1
ATOM 3314 C CA . VAL A 1 449 ? 27.153 -0.156 -40.285 1.00 93.56 449 VAL A CA 1
ATOM 3315 C C . VAL A 1 449 ? 28.598 -0.374 -39.871 1.00 93.56 449 VAL A C 1
ATOM 3317 O O . VAL A 1 449 ? 28.899 -0.458 -38.683 1.00 93.56 449 VAL A O 1
ATOM 3320 N N . GLN A 1 450 ? 29.474 -0.510 -40.863 1.00 88.31 450 GLN A N 1
ATOM 3321 C CA . GLN A 1 450 ? 30.915 -0.632 -40.671 1.00 88.31 450 GLN A CA 1
ATOM 3322 C C . GLN A 1 450 ? 31.554 0.731 -40.932 1.00 88.31 450 GLN A C 1
ATOM 3324 O O . GLN A 1 450 ? 31.355 1.288 -42.014 1.00 88.31 450 GLN A O 1
ATOM 3329 N N . GLY A 1 451 ? 32.317 1.234 -39.964 1.00 83.25 451 GLY A N 1
ATOM 3330 C CA . GLY A 1 451 ? 32.917 2.560 -40.021 1.00 83.25 451 GLY A CA 1
ATOM 3331 C C . GLY A 1 451 ? 31.925 3.688 -39.739 1.00 83.25 451 GLY A C 1
ATOM 3332 O O . GLY A 1 451 ? 30.700 3.521 -39.764 1.00 83.25 451 GLY A O 1
ATOM 3333 N N . ILE A 1 452 ? 32.490 4.864 -39.495 1.00 87.94 452 ILE A N 1
ATOM 3334 C CA . ILE A 1 452 ? 31.774 6.075 -39.106 1.00 87.94 452 ILE A CA 1
ATOM 3335 C C . ILE A 1 452 ? 31.837 7.119 -40.228 1.00 87.94 452 ILE A C 1
ATOM 3337 O O . ILE A 1 452 ? 32.868 7.288 -40.879 1.00 87.94 452 ILE A O 1
ATOM 3341 N N . SER A 1 453 ? 30.716 7.788 -40.509 1.00 90.56 453 SER A N 1
ATOM 3342 C CA . SER A 1 453 ? 30.653 8.832 -41.547 1.00 90.56 453 SER A CA 1
ATOM 3343 C C . SER A 1 453 ? 31.184 10.163 -41.027 1.00 90.56 453 SER A C 1
ATOM 3345 O O . SER A 1 453 ? 31.969 10.821 -41.704 1.00 90.56 453 SER A O 1
ATOM 3347 N N . GLU A 1 454 ? 30.777 10.534 -39.815 1.00 91.69 454 GLU A N 1
ATOM 3348 C CA . GLU A 1 454 ? 31.252 11.714 -39.096 1.00 91.69 454 GLU A CA 1
ATOM 3349 C C . GLU A 1 454 ? 31.375 11.355 -37.615 1.00 91.69 454 GLU A C 1
ATOM 3351 O O . GLU A 1 454 ? 30.485 10.701 -37.068 1.00 91.69 454 GLU A O 1
ATOM 3356 N N . VAL A 1 455 ? 32.473 11.764 -36.983 1.00 92.00 455 VAL A N 1
ATOM 3357 C CA . VAL A 1 455 ? 32.727 11.550 -35.555 1.00 92.00 455 VAL A CA 1
ATOM 3358 C C . VAL A 1 455 ? 33.219 12.844 -34.922 1.00 92.00 455 VAL A C 1
ATOM 3360 O O . VAL A 1 455 ? 34.010 13.577 -35.521 1.00 92.00 455 VAL A O 1
ATOM 3363 N N . SER A 1 456 ? 32.744 13.133 -33.718 1.00 92.75 456 SER A N 1
ATOM 3364 C CA . SER A 1 456 ? 33.211 14.256 -32.908 1.00 92.75 456 SER A CA 1
ATOM 3365 C C . SER A 1 456 ? 33.077 13.947 -31.420 1.00 92.75 456 SER A C 1
ATOM 3367 O O . SER A 1 456 ? 32.308 13.065 -31.046 1.00 92.75 456 SER A O 1
ATOM 3369 N N . GLY A 1 457 ? 33.780 14.711 -30.586 1.00 90.94 457 GLY A N 1
ATOM 3370 C CA . GLY A 1 457 ? 33.828 14.485 -29.143 1.00 90.94 457 GLY A CA 1
ATOM 3371 C C . GLY A 1 457 ? 35.034 13.641 -28.730 1.00 90.94 457 GLY A C 1
ATOM 3372 O O . GLY A 1 457 ? 36.054 13.622 -29.425 1.00 90.94 457 GLY A O 1
ATOM 3373 N N . ASP A 1 458 ? 34.909 12.995 -27.580 1.00 90.31 458 ASP A N 1
ATOM 3374 C CA . ASP A 1 458 ? 35.903 12.125 -26.966 1.00 90.31 458 ASP A CA 1
ATOM 3375 C C . ASP A 1 458 ? 35.949 10.740 -27.623 1.00 90.31 458 ASP A C 1
ATOM 3377 O O . ASP A 1 458 ? 35.030 10.313 -28.327 1.00 90.31 458 ASP A O 1
ATOM 3381 N N . ASP A 1 459 ? 37.043 10.021 -27.375 1.00 87.94 459 ASP A N 1
ATOM 3382 C CA . ASP A 1 459 ? 37.250 8.684 -27.923 1.00 87.94 459 ASP A CA 1
ATOM 3383 C C . ASP A 1 459 ? 36.329 7.659 -27.250 1.00 87.94 459 ASP A C 1
ATOM 3385 O O . ASP A 1 459 ? 36.380 7.461 -26.030 1.00 87.94 459 ASP A O 1
ATOM 3389 N N . SER A 1 460 ? 35.523 6.957 -28.048 1.00 84.75 460 SER A N 1
ATOM 3390 C CA . SER A 1 460 ? 34.549 5.959 -27.598 1.00 84.75 460 SER A CA 1
ATOM 3391 C C . SER A 1 460 ? 35.159 4.820 -26.769 1.00 84.75 460 SER A C 1
ATOM 3393 O O . SER A 1 460 ? 34.456 4.209 -25.948 1.00 84.75 460 SER A O 1
ATOM 3395 N N . THR A 1 461 ? 36.460 4.549 -26.936 1.00 85.81 461 THR A N 1
ATOM 3396 C CA . THR A 1 461 ? 37.211 3.552 -26.159 1.00 85.81 461 THR A CA 1
ATOM 3397 C C . THR A 1 461 ? 37.558 4.011 -24.745 1.00 85.81 461 THR A C 1
ATOM 3399 O O . THR A 1 461 ? 37.804 3.159 -23.901 1.00 85.81 461 THR A O 1
ATOM 3402 N N . LEU A 1 462 ? 37.614 5.323 -24.496 1.00 84.44 462 LEU A N 1
ATOM 3403 C CA . LEU A 1 462 ? 38.039 5.918 -23.219 1.00 84.44 462 LEU A CA 1
ATOM 3404 C C . LEU A 1 462 ? 36.873 6.515 -22.419 1.00 84.44 462 LEU A C 1
ATOM 3406 O O . LEU A 1 462 ? 37.042 6.908 -21.267 1.00 84.44 462 LEU A O 1
ATOM 3410 N N . LEU A 1 463 ? 35.673 6.564 -23.002 1.00 84.25 463 LEU A N 1
ATOM 3411 C CA . LEU A 1 463 ? 34.491 7.141 -22.359 1.00 84.25 463 LEU A CA 1
ATOM 3412 C C . LEU A 1 463 ? 34.129 6.488 -21.020 1.00 84.25 463 LEU A C 1
ATOM 3414 O O . LEU A 1 463 ? 33.519 7.142 -20.188 1.00 84.25 463 LEU A O 1
ATOM 3418 N N . ASP A 1 464 ? 34.451 5.221 -20.756 1.00 79.19 464 ASP A N 1
ATOM 3419 C CA . ASP A 1 464 ? 34.162 4.608 -19.449 1.00 79.19 464 ASP A CA 1
ATOM 3420 C C . ASP A 1 464 ? 35.251 4.856 -18.387 1.00 79.19 464 ASP A C 1
ATOM 3422 O O . ASP A 1 464 ? 35.116 4.374 -17.252 1.00 79.19 464 ASP A O 1
ATOM 3426 N N . GLU A 1 465 ? 36.285 5.628 -18.743 1.00 79.69 465 GLU A N 1
ATOM 3427 C CA . GLU A 1 465 ? 37.396 6.059 -17.887 1.00 79.69 465 GLU A CA 1
ATOM 3428 C C . GLU A 1 465 ? 37.340 7.551 -17.517 1.00 79.69 465 GLU A C 1
ATOM 3430 O O . GLU A 1 465 ? 37.942 7.953 -16.521 1.00 79.69 465 GLU A O 1
ATOM 3435 N N . THR A 1 466 ? 36.635 8.382 -18.291 1.00 76.06 466 THR A N 1
ATOM 3436 C CA . THR A 1 466 ? 36.501 9.828 -18.049 1.00 76.06 466 THR A CA 1
ATOM 3437 C C . THR A 1 466 ? 35.099 10.330 -18.371 1.00 76.06 466 THR A C 1
ATOM 3439 O O . THR A 1 466 ? 34.392 9.750 -19.187 1.00 76.06 466 THR A O 1
ATOM 3442 N N . GLU A 1 467 ? 34.681 11.422 -17.725 1.00 82.81 467 GLU A N 1
ATOM 3443 C CA . GLU A 1 467 ? 33.454 12.116 -18.117 1.00 82.81 467 GLU A CA 1
ATOM 3444 C C . GLU A 1 467 ? 33.693 12.730 -19.493 1.00 82.81 467 GLU A C 1
ATOM 3446 O O . GLU A 1 467 ? 34.739 13.342 -19.720 1.00 82.81 467 GLU A O 1
ATOM 3451 N N . GLY A 1 468 ? 32.764 12.502 -20.413 1.00 86.94 468 GLY A N 1
ATOM 3452 C CA . GLY A 1 468 ? 32.973 12.838 -21.809 1.00 86.94 468 GLY A CA 1
ATOM 3453 C C . GLY A 1 468 ? 31.759 12.556 -22.671 1.00 86.94 468 GLY A C 1
ATOM 3454 O O . GLY A 1 468 ? 30.788 11.917 -22.247 1.00 86.94 468 GLY A O 1
ATOM 3455 N N . GLU A 1 469 ? 31.839 13.045 -23.897 1.00 92.62 469 GLU A N 1
ATOM 3456 C CA . GLU A 1 469 ? 30.761 13.000 -24.873 1.00 92.62 469 GLU A CA 1
ATOM 3457 C C . GLU A 1 469 ? 31.288 12.474 -26.203 1.00 92.62 469 GLU A C 1
ATOM 3459 O O . GLU A 1 469 ? 32.304 12.943 -26.702 1.00 92.62 469 GLU A O 1
ATOM 3464 N N . TYR A 1 470 ? 30.563 11.542 -26.813 1.00 93.38 470 TYR A N 1
ATOM 3465 C CA . TYR A 1 470 ? 30.846 11.024 -28.147 1.00 93.38 470 TYR A CA 1
ATOM 3466 C C . TYR A 1 470 ? 29.653 11.219 -29.063 1.00 93.38 470 TYR A C 1
ATOM 3468 O O . TYR A 1 470 ? 28.525 10.880 -28.706 1.00 93.38 470 TYR A O 1
ATOM 3476 N N . VAL A 1 471 ? 29.914 11.697 -30.275 1.00 95.94 471 VAL A N 1
ATOM 3477 C CA . VAL A 1 471 ? 28.909 11.831 -31.325 1.00 95.94 471 VAL A CA 1
ATOM 3478 C C . VAL A 1 471 ? 29.375 11.094 -32.569 1.00 95.94 471 VAL A C 1
ATOM 3480 O O . VAL A 1 471 ? 30.442 11.393 -33.107 1.00 95.94 471 VAL A O 1
ATOM 3483 N N . GLY A 1 472 ? 28.548 10.170 -33.056 1.00 95.25 472 GLY A N 1
ATOM 3484 C CA . GLY A 1 472 ? 28.818 9.399 -34.262 1.00 95.25 472 GLY A CA 1
ATOM 3485 C C . GLY A 1 472 ? 27.644 9.359 -35.233 1.00 95.25 472 GLY A C 1
ATOM 3486 O O . GLY A 1 472 ? 26.497 9.136 -34.842 1.00 95.25 472 GLY A O 1
ATOM 3487 N N . VAL A 1 473 ? 27.942 9.552 -36.518 1.00 96.69 473 VAL A N 1
ATOM 3488 C CA . VAL A 1 473 ? 26.983 9.472 -37.626 1.00 96.69 473 VAL A CA 1
ATOM 3489 C C . VAL A 1 473 ? 27.254 8.219 -38.451 1.00 96.69 473 VAL A C 1
ATOM 3491 O O . VAL A 1 473 ? 28.332 8.043 -39.019 1.00 96.69 473 VAL A O 1
ATOM 3494 N N . PHE A 1 474 ? 26.244 7.361 -38.565 1.00 96.25 474 PHE A N 1
ATOM 3495 C CA . PHE A 1 474 ? 26.315 6.065 -39.229 1.00 96.25 474 PHE A CA 1
ATOM 3496 C C . PHE A 1 474 ? 25.316 6.001 -40.384 1.00 96.25 474 PHE A C 1
ATOM 3498 O O . PHE A 1 474 ? 24.107 6.137 -40.185 1.00 96.25 474 PHE A O 1
ATOM 3505 N N . LEU A 1 475 ? 25.818 5.758 -41.597 1.00 95.75 475 LEU A N 1
ATOM 3506 C CA . LEU A 1 475 ? 25.017 5.700 -42.820 1.00 95.75 475 LEU A CA 1
ATOM 3507 C C . LEU A 1 475 ? 25.144 4.324 -43.487 1.00 95.75 475 LEU A C 1
ATOM 3509 O O . LEU A 1 475 ? 26.241 3.847 -43.761 1.00 95.75 475 LEU A O 1
ATOM 3513 N N . SER A 1 476 ? 24.009 3.698 -43.801 1.00 94.00 476 SER A N 1
ATOM 3514 C CA . SER A 1 476 ? 23.927 2.441 -44.553 1.00 94.00 476 SER A CA 1
ATOM 3515 C C . SER A 1 476 ? 23.153 2.649 -45.846 1.00 94.00 476 SER A C 1
ATOM 3517 O O . SER A 1 476 ? 22.023 3.133 -45.822 1.00 94.00 476 SER A O 1
ATOM 3519 N N . THR A 1 477 ? 23.730 2.262 -46.985 1.00 87.88 477 THR A N 1
ATOM 3520 C CA . THR A 1 477 ? 23.136 2.516 -48.309 1.00 87.88 477 THR A CA 1
ATOM 3521 C C . THR A 1 477 ? 22.393 1.332 -48.922 1.00 87.88 477 THR A C 1
ATOM 3523 O O . THR A 1 477 ? 21.817 1.531 -49.985 1.00 87.88 477 THR A O 1
ATOM 3526 N N . ARG A 1 478 ? 22.406 0.138 -48.296 1.00 85.31 478 ARG A N 1
ATOM 3527 C CA . ARG A 1 478 ? 21.585 -1.056 -48.632 1.00 85.31 478 ARG A CA 1
ATOM 3528 C C . ARG A 1 478 ? 21.545 -2.067 -47.472 1.00 85.31 478 ARG A C 1
ATOM 3530 O O . ARG A 1 478 ? 22.084 -3.176 -47.607 1.00 85.31 478 ARG A O 1
ATOM 3537 N N . PRO A 1 479 ? 20.971 -1.713 -46.315 1.00 83.25 479 PRO A N 1
ATOM 3538 C CA . PRO A 1 479 ? 20.878 -2.659 -45.213 1.00 83.25 479 PRO A CA 1
ATOM 3539 C C . PRO A 1 479 ? 20.060 -3.883 -45.657 1.00 83.25 479 PRO A C 1
ATOM 3541 O O . PRO A 1 479 ? 18.955 -3.753 -46.173 1.00 83.25 479 PRO A O 1
ATOM 3544 N N . GLN A 1 480 ? 20.610 -5.091 -45.497 1.00 88.69 480 GLN A N 1
ATOM 3545 C CA . GLN A 1 480 ? 19.956 -6.358 -45.875 1.00 88.69 480 GLN A CA 1
ATOM 3546 C C . GLN A 1 480 ? 18.856 -6.744 -44.866 1.00 88.69 480 GLN A C 1
ATOM 3548 O O . GLN A 1 480 ? 18.796 -7.871 -44.382 1.00 88.69 480 GLN A O 1
ATOM 3553 N N . THR A 1 481 ? 18.013 -5.780 -44.500 1.00 93.38 481 THR A N 1
ATOM 3554 C CA . THR A 1 481 ? 16.942 -5.902 -43.514 1.00 93.38 481 THR A CA 1
ATOM 3555 C C . THR A 1 481 ? 15.732 -5.078 -43.953 1.00 93.38 481 THR A C 1
ATOM 3557 O O . THR A 1 481 ? 15.832 -4.172 -44.785 1.00 93.38 481 THR A O 1
ATOM 3560 N N . GLY A 1 482 ? 14.564 -5.424 -43.427 1.00 92.44 482 GLY A N 1
ATOM 3561 C CA . GLY A 1 482 ? 13.310 -4.743 -43.691 1.00 92.44 482 GLY A CA 1
ATOM 3562 C C . GLY A 1 482 ? 12.689 -4.158 -42.431 1.00 92.44 482 GLY A C 1
ATOM 3563 O O . GLY A 1 482 ? 13.118 -4.413 -41.305 1.00 92.44 482 GLY A O 1
ATOM 3564 N N . VAL A 1 483 ? 11.626 -3.396 -42.639 1.00 91.62 483 VAL A N 1
ATOM 3565 C CA . VAL A 1 483 ? 10.749 -2.873 -41.597 1.00 91.62 483 VAL A CA 1
ATOM 3566 C C . VAL A 1 483 ? 9.313 -3.282 -41.901 1.00 91.62 483 VAL A C 1
ATOM 3568 O O . VAL A 1 483 ? 8.856 -3.228 -43.044 1.00 91.62 483 VAL A O 1
ATOM 3571 N N . ILE A 1 484 ? 8.611 -3.742 -40.876 1.00 89.31 484 ILE A N 1
ATOM 3572 C CA . ILE A 1 484 ? 7.182 -4.021 -40.898 1.00 89.31 484 ILE A CA 1
ATOM 3573 C C . ILE A 1 484 ? 6.468 -2.713 -40.586 1.00 89.31 484 ILE A C 1
ATOM 3575 O O . ILE A 1 484 ? 6.754 -2.114 -39.556 1.00 89.31 484 ILE A O 1
ATOM 3579 N N . VAL A 1 485 ? 5.559 -2.285 -41.459 1.00 86.06 485 VAL A N 1
ATOM 3580 C CA . VAL A 1 485 ? 4.675 -1.128 -41.259 1.00 86.06 485 VAL A CA 1
ATOM 3581 C C . VAL A 1 485 ? 3.306 -1.495 -41.813 1.00 86.06 485 VAL A C 1
ATOM 3583 O O . VAL A 1 485 ? 3.215 -2.002 -42.934 1.00 86.06 485 VAL A O 1
ATOM 3586 N N . ASP A 1 486 ? 2.248 -1.274 -41.032 1.00 81.44 486 ASP A N 1
ATOM 3587 C CA . ASP A 1 486 ? 0.871 -1.635 -41.407 1.00 81.44 486 ASP A CA 1
ATOM 3588 C C . ASP A 1 486 ? 0.724 -3.124 -41.794 1.00 81.44 486 ASP A C 1
ATOM 3590 O O . ASP A 1 486 ? 0.023 -3.502 -42.728 1.00 81.44 486 ASP A O 1
ATOM 3594 N N . GLY A 1 487 ? 1.467 -4.005 -41.111 1.00 82.69 487 GLY A N 1
ATOM 3595 C CA . GLY A 1 487 ? 1.461 -5.449 -41.369 1.00 82.69 487 GLY A CA 1
ATOM 3596 C C . GLY A 1 487 ? 2.207 -5.894 -42.634 1.00 82.69 487 GLY A C 1
ATOM 3597 O O . GLY A 1 487 ? 2.223 -7.087 -42.938 1.00 82.69 487 GLY A O 1
ATOM 3598 N N . PHE A 1 488 ? 2.861 -4.980 -43.353 1.00 83.50 488 PHE A N 1
ATOM 3599 C CA . PHE A 1 488 ? 3.643 -5.293 -44.547 1.00 83.50 488 PHE A CA 1
ATOM 3600 C C . PHE A 1 488 ? 5.138 -5.103 -44.315 1.00 83.50 488 PHE A C 1
ATOM 3602 O O . PHE A 1 488 ? 5.568 -4.086 -43.778 1.00 83.50 488 PHE A O 1
ATOM 3609 N N . VAL A 1 489 ? 5.939 -6.042 -44.814 1.00 88.56 489 VAL A N 1
ATOM 3610 C CA . VAL A 1 489 ? 7.402 -5.924 -44.831 1.00 88.56 489 VAL A CA 1
ATOM 3611 C C . VAL A 1 489 ? 7.833 -5.052 -46.014 1.00 88.56 489 VAL A C 1
ATOM 3613 O O . VAL A 1 489 ? 7.456 -5.326 -47.154 1.00 88.56 489 VAL A O 1
ATOM 3616 N N . SER A 1 490 ? 8.653 -4.035 -45.753 1.00 90.12 490 SER A N 1
ATOM 3617 C CA . SER A 1 490 ? 9.339 -3.222 -46.765 1.00 90.12 490 SER A CA 1
ATOM 3618 C C . SER A 1 490 ? 10.844 -3.310 -46.555 1.00 90.12 490 SER A C 1
ATOM 3620 O O . SER A 1 490 ? 11.310 -3.153 -45.430 1.00 90.12 490 SER A O 1
ATOM 3622 N N . LEU A 1 491 ? 11.607 -3.558 -47.620 1.00 92.94 491 LEU A N 1
ATOM 3623 C CA . LEU A 1 491 ? 13.067 -3.473 -47.549 1.00 92.94 491 LEU A CA 1
ATOM 3624 C C . LEU A 1 491 ? 13.487 -2.028 -47.267 1.00 92.94 491 LEU A C 1
ATOM 3626 O O . LEU A 1 491 ? 12.827 -1.086 -47.712 1.00 92.94 491 LEU A O 1
ATOM 3630 N N . ILE A 1 492 ? 14.568 -1.871 -46.510 1.00 94.81 492 ILE A N 1
ATOM 3631 C CA . ILE A 1 492 ? 15.137 -0.564 -46.203 1.00 94.81 492 ILE A CA 1
ATOM 3632 C C . ILE A 1 492 ? 16.166 -0.237 -47.292 1.00 94.81 492 ILE A C 1
ATOM 3634 O O . ILE A 1 492 ? 17.158 -0.946 -47.454 1.00 94.81 492 ILE A O 1
ATOM 3638 N N . ASP A 1 493 ? 15.923 0.838 -48.040 1.00 94.81 493 ASP A N 1
ATOM 3639 C CA . ASP A 1 493 ? 16.805 1.297 -49.116 1.00 94.81 493 ASP A CA 1
ATOM 3640 C C . ASP A 1 493 ? 18.063 1.948 -48.542 1.00 94.81 493 ASP A C 1
ATOM 3642 O O . ASP A 1 493 ? 19.172 1.671 -48.986 1.00 94.81 493 ASP A O 1
ATOM 3646 N N . SER A 1 494 ? 17.903 2.785 -47.517 1.00 95.44 494 SER A N 1
ATOM 3647 C CA . SER A 1 494 ? 19.015 3.376 -46.776 1.00 95.44 494 SER A CA 1
ATOM 3648 C C . SER A 1 494 ? 18.610 3.687 -45.342 1.00 95.44 494 SER A C 1
ATOM 3650 O O . SER A 1 494 ? 17.455 4.029 -45.085 1.00 95.44 494 SER A O 1
ATOM 3652 N N . ALA A 1 495 ? 19.569 3.645 -44.426 1.00 96.69 495 ALA A N 1
ATOM 3653 C CA . ALA A 1 495 ? 19.365 3.952 -43.019 1.00 96.69 495 ALA A CA 1
ATOM 3654 C C . ALA A 1 495 ? 20.420 4.946 -42.524 1.00 96.69 495 ALA A C 1
ATOM 3656 O O . ALA A 1 495 ? 21.592 4.826 -42.880 1.00 96.69 495 ALA A O 1
ATOM 3657 N N . GLY A 1 496 ? 20.000 5.904 -41.704 1.00 96.56 496 GLY A N 1
ATOM 3658 C CA . GLY A 1 496 ? 20.877 6.839 -41.008 1.00 96.56 496 GLY A CA 1
ATOM 3659 C C . GLY A 1 496 ? 20.633 6.784 -39.507 1.00 96.56 496 GLY A C 1
ATOM 3660 O O . GLY A 1 496 ? 19.485 6.655 -39.081 1.00 96.56 496 GLY A O 1
ATOM 3661 N N . LEU A 1 497 ? 21.704 6.874 -38.725 1.00 97.94 497 LEU A N 1
ATOM 3662 C CA . LEU A 1 497 ? 21.676 6.968 -37.271 1.00 97.94 497 LEU A CA 1
ATOM 3663 C C . LEU A 1 497 ? 22.712 8.002 -36.828 1.00 97.94 497 LEU A C 1
ATOM 3665 O O . LEU A 1 497 ? 23.894 7.843 -37.118 1.00 97.94 497 LEU A O 1
ATOM 3669 N N . THR A 1 498 ? 22.272 9.016 -36.097 1.00 97.94 498 THR A N 1
ATOM 3670 C CA . THR A 1 498 ? 23.147 9.913 -35.341 1.00 97.94 498 THR A CA 1
ATOM 3671 C C . THR A 1 498 ? 23.019 9.543 -33.876 1.00 97.94 498 THR A C 1
ATOM 3673 O O . THR A 1 498 ? 21.914 9.586 -33.336 1.00 97.94 498 THR A O 1
ATOM 3676 N N . LEU A 1 499 ? 24.128 9.165 -33.251 1.00 97.75 499 LEU A N 1
ATOM 3677 C CA . LEU A 1 499 ? 24.214 8.753 -31.856 1.00 97.75 499 LEU A CA 1
ATOM 3678 C C . LEU A 1 499 ? 25.038 9.773 -31.074 1.00 97.75 499 LEU A C 1
ATOM 3680 O O . LEU A 1 499 ? 26.151 10.085 -31.478 1.00 97.75 499 LEU A O 1
ATOM 3684 N N . GLN A 1 500 ? 24.509 10.220 -29.944 1.00 97.06 500 GLN A N 1
ATOM 3685 C CA . GLN A 1 500 ? 25.205 10.980 -28.915 1.00 97.06 500 GLN A CA 1
ATOM 3686 C C . GLN A 1 500 ? 25.254 10.116 -27.650 1.00 97.06 500 GLN A C 1
ATOM 3688 O O . GLN A 1 500 ? 24.213 9.679 -27.158 1.00 97.06 500 GLN A O 1
ATOM 3693 N N . LEU A 1 501 ? 26.453 9.836 -27.152 1.00 95.31 501 LEU A N 1
ATOM 3694 C CA . LEU A 1 501 ? 26.717 9.034 -25.962 1.00 95.31 501 LEU A CA 1
ATOM 3695 C C . LEU A 1 501 ? 27.409 9.914 -24.923 1.00 95.31 501 LEU A C 1
ATOM 3697 O O . LEU A 1 501 ? 28.492 10.436 -25.175 1.00 95.31 501 LEU A O 1
ATOM 3701 N N . GLU A 1 502 ? 26.798 10.035 -23.753 1.00 92.44 502 GLU A N 1
ATOM 3702 C CA . GLU A 1 502 ? 27.327 10.798 -22.626 1.00 92.44 502 GLU A CA 1
ATOM 3703 C C . GLU A 1 502 ? 27.715 9.836 -21.506 1.00 92.44 502 GLU A C 1
ATOM 3705 O O . GLU A 1 502 ? 26.901 9.032 -21.030 1.00 92.44 502 GLU A O 1
ATOM 3710 N N . SER A 1 503 ? 28.975 9.903 -21.079 1.00 85.81 503 SER A N 1
ATOM 3711 C CA . SER A 1 503 ? 29.478 9.054 -20.007 1.00 85.81 503 SER A CA 1
ATOM 3712 C C . SER A 1 503 ? 29.559 9.785 -18.678 1.00 85.81 503 SER A C 1
ATOM 3714 O O . SER A 1 503 ? 30.212 10.817 -18.555 1.00 85.81 503 SER A O 1
ATOM 3716 N N . ASN A 1 504 ? 28.959 9.189 -17.647 1.00 71.94 504 ASN A N 1
ATOM 3717 C CA . ASN A 1 504 ? 28.969 9.710 -16.285 1.00 71.94 504 ASN A CA 1
ATOM 3718 C C . ASN A 1 504 ? 30.072 9.041 -15.451 1.00 71.94 504 ASN A C 1
ATOM 3720 O O . ASN A 1 504 ? 29.805 8.289 -14.505 1.00 71.94 504 ASN A O 1
ATOM 3724 N N . PHE A 1 505 ? 31.337 9.301 -15.787 1.00 65.12 505 PHE A N 1
ATOM 3725 C CA . PHE A 1 505 ? 32.459 8.847 -14.966 1.00 65.12 505 PHE A CA 1
ATOM 3726 C C . PHE A 1 505 ? 32.660 9.778 -13.762 1.00 65.12 505 PHE A C 1
ATOM 3728 O O . PHE A 1 505 ? 33.465 10.702 -13.770 1.00 65.12 505 PHE A O 1
ATOM 3735 N N . GLN A 1 506 ? 31.951 9.508 -12.668 1.00 57.31 506 GLN A N 1
ATOM 3736 C CA . GLN A 1 506 ? 32.443 9.888 -11.343 1.00 57.31 506 GLN A CA 1
ATOM 3737 C C . GLN A 1 506 ? 33.113 8.672 -10.710 1.00 57.31 506 GLN A C 1
ATOM 3739 O O . GLN A 1 506 ? 32.665 7.546 -10.923 1.00 57.31 506 GLN A O 1
ATOM 3744 N N . SER A 1 507 ? 34.156 8.881 -9.905 1.00 53.31 507 SER A N 1
ATOM 3745 C CA . SER A 1 507 ? 35.012 7.839 -9.300 1.00 53.31 507 SER A CA 1
ATOM 3746 C C . SER A 1 507 ? 34.277 6.705 -8.558 1.00 53.31 507 SER A C 1
ATOM 3748 O O . SER A 1 507 ? 34.882 5.671 -8.290 1.00 53.31 507 SER A O 1
ATOM 3750 N N . ASN A 1 508 ? 32.976 6.860 -8.282 1.00 54.81 508 ASN A N 1
ATOM 3751 C CA . ASN A 1 508 ? 32.106 5.870 -7.645 1.00 54.81 508 ASN A CA 1
ATOM 3752 C C . ASN A 1 508 ? 30.968 5.307 -8.541 1.00 54.81 508 ASN A C 1
ATOM 3754 O O . ASN A 1 508 ? 30.115 4.598 -8.015 1.00 54.81 508 ASN A O 1
ATOM 3758 N N . ARG A 1 509 ? 30.915 5.610 -9.855 1.00 63.88 509 ARG A N 1
ATOM 3759 C CA . ARG A 1 509 ? 29.892 5.139 -10.833 1.00 63.88 509 ARG A CA 1
ATOM 3760 C C . ARG A 1 509 ? 28.440 5.220 -10.318 1.00 63.88 509 ARG A C 1
ATOM 3762 O O . ARG A 1 509 ? 27.670 4.269 -10.419 1.00 63.88 509 ARG A O 1
ATOM 3769 N N . ILE A 1 510 ? 28.070 6.366 -9.745 1.00 69.38 510 ILE A N 1
ATOM 3770 C CA . ILE A 1 510 ? 26.766 6.561 -9.083 1.00 69.38 510 ILE A CA 1
ATOM 3771 C C . ILE A 1 510 ? 25.625 6.756 -10.099 1.00 69.38 510 ILE A C 1
ATOM 3773 O O . ILE A 1 510 ? 24.473 6.512 -9.757 1.00 69.38 510 ILE A O 1
ATOM 3777 N N . TYR A 1 511 ? 25.907 7.142 -11.345 1.00 82.00 511 TYR A N 1
ATOM 3778 C CA . TYR A 1 511 ? 24.899 7.365 -12.389 1.00 82.00 511 TYR A CA 1
ATOM 3779 C C . TYR A 1 511 ? 25.204 6.527 -13.639 1.00 82.00 511 TYR A C 1
ATOM 3781 O O . TYR A 1 511 ? 26.379 6.272 -13.915 1.00 82.00 511 TYR A O 1
ATOM 3789 N N . PRO A 1 512 ? 24.180 6.061 -14.377 1.00 87.94 512 PRO A N 1
ATOM 3790 C CA . PRO A 1 512 ? 24.392 5.377 -15.649 1.00 87.94 512 PRO A CA 1
ATOM 3791 C C . PRO A 1 512 ? 24.901 6.356 -16.713 1.00 87.94 512 PRO A C 1
ATOM 3793 O O . PRO A 1 512 ? 24.572 7.543 -16.679 1.00 87.94 512 PRO A O 1
ATOM 3796 N N . SER A 1 513 ? 25.675 5.854 -17.674 1.00 92.31 513 SER A N 1
ATOM 3797 C CA . SER A 1 513 ? 25.905 6.565 -18.935 1.00 92.31 513 SER A CA 1
ATOM 3798 C C . SER A 1 513 ? 24.614 6.546 -19.754 1.00 92.31 513 SER A C 1
ATOM 3800 O O . SER A 1 513 ? 23.832 5.592 -19.671 1.00 92.31 513 SER A O 1
ATOM 3802 N N . VAL A 1 514 ? 24.372 7.593 -20.533 1.00 94.94 514 VAL A N 1
ATOM 3803 C CA . VAL A 1 514 ? 23.112 7.788 -21.261 1.00 94.94 514 VAL A CA 1
ATOM 3804 C C . VAL A 1 514 ? 23.380 8.050 -22.730 1.00 94.94 514 VAL A C 1
ATOM 3806 O O . VAL A 1 514 ? 24.482 8.431 -23.116 1.00 94.94 514 VAL A O 1
ATOM 3809 N N . PHE A 1 515 ? 22.371 7.834 -23.565 1.00 97.44 515 PHE A N 1
ATOM 3810 C CA . PHE A 1 515 ? 22.465 8.179 -24.974 1.00 97.44 515 PHE A CA 1
ATOM 3811 C C . PHE A 1 515 ? 21.200 8.848 -25.478 1.00 97.44 515 PHE A C 1
ATOM 3813 O O . PHE A 1 515 ? 20.097 8.550 -25.018 1.00 97.44 515 PHE A O 1
ATOM 3820 N N . ASN A 1 516 ? 21.390 9.681 -26.493 1.00 98.25 516 ASN A N 1
ATOM 3821 C CA . ASN A 1 516 ? 20.345 10.191 -27.360 1.00 98.25 516 ASN A CA 1
ATOM 3822 C C . ASN A 1 516 ? 20.685 9.802 -28.796 1.00 98.25 516 ASN A C 1
ATOM 3824 O O . ASN A 1 516 ? 21.844 9.798 -29.202 1.00 98.25 516 ASN A O 1
ATOM 3828 N N . ALA A 1 517 ? 19.678 9.466 -29.586 1.00 98.00 517 ALA A N 1
ATOM 3829 C CA . ALA A 1 517 ? 19.861 9.118 -30.977 1.00 98.00 517 ALA A CA 1
ATOM 3830 C C . ALA A 1 517 ? 18.717 9.642 -31.835 1.00 98.00 517 ALA A C 1
ATOM 3832 O O . ALA A 1 517 ? 17.556 9.632 -31.432 1.00 98.00 517 ALA A O 1
ATOM 3833 N N . THR A 1 518 ? 19.046 10.039 -33.057 1.00 97.88 518 THR A N 1
ATOM 3834 C CA . THR A 1 518 ? 18.066 10.300 -34.113 1.00 97.88 518 THR A CA 1
ATOM 3835 C C . THR A 1 518 ? 18.336 9.354 -35.265 1.00 97.88 518 THR A C 1
ATOM 3837 O O . THR A 1 518 ? 19.486 9.040 -35.570 1.00 97.88 518 THR A O 1
ATOM 3840 N N . TRP A 1 519 ? 17.282 8.848 -35.892 1.00 96.75 519 TRP A N 1
ATOM 3841 C CA . TRP A 1 519 ? 17.426 7.865 -36.956 1.00 96.75 519 TRP A CA 1
ATOM 3842 C C . TRP A 1 519 ? 16.422 8.101 -38.078 1.00 96.75 519 TRP A C 1
ATOM 3844 O O . TRP A 1 519 ? 15.379 8.735 -37.910 1.00 96.75 519 TRP A O 1
ATOM 3854 N N . THR A 1 520 ? 16.756 7.605 -39.265 1.00 95.62 520 THR A N 1
ATOM 3855 C CA . THR A 1 520 ? 15.911 7.675 -40.459 1.00 95.62 520 THR A CA 1
ATOM 3856 C C . THR A 1 520 ? 16.032 6.382 -41.252 1.00 95.62 520 THR A C 1
ATOM 3858 O O . THR A 1 520 ? 17.133 5.881 -41.469 1.00 95.62 520 THR A O 1
ATOM 3861 N N . LEU A 1 521 ? 14.901 5.849 -41.708 1.00 94.75 521 LEU A N 1
ATOM 3862 C CA . LEU A 1 521 ? 14.800 4.691 -42.588 1.00 94.75 521 LEU A CA 1
ATOM 3863 C C . LEU A 1 521 ? 14.073 5.106 -43.867 1.00 94.75 521 LEU A C 1
ATOM 3865 O O . LEU A 1 521 ? 12.886 5.434 -43.842 1.00 94.75 521 LEU A O 1
ATOM 3869 N N . ASN A 1 522 ? 14.774 5.051 -44.995 1.00 93.75 522 ASN A N 1
ATOM 3870 C CA . ASN A 1 522 ? 14.166 5.232 -46.306 1.00 93.75 522 ASN A CA 1
ATOM 3871 C C . ASN A 1 522 ? 13.703 3.875 -46.826 1.00 93.75 522 ASN A C 1
ATOM 3873 O O . ASN A 1 522 ? 14.475 2.916 -46.848 1.00 93.75 522 ASN A O 1
ATOM 3877 N N . THR A 1 523 ? 12.448 3.801 -47.249 1.00 91.00 523 THR A N 1
ATOM 3878 C CA . THR A 1 523 ? 11.862 2.606 -47.858 1.00 91.00 523 THR A CA 1
ATOM 3879 C C . THR A 1 523 ? 11.150 2.986 -49.156 1.00 91.00 523 THR A C 1
ATOM 3881 O O . THR A 1 523 ? 10.744 4.146 -49.310 1.00 91.00 523 THR A O 1
ATOM 3884 N N . PRO A 1 524 ? 10.836 2.015 -50.031 1.00 88.00 524 PRO A N 1
ATOM 3885 C CA . PRO A 1 524 ? 10.042 2.278 -51.231 1.00 88.00 524 PRO A CA 1
ATOM 3886 C C . PRO A 1 524 ? 8.632 2.814 -50.940 1.00 88.00 524 PRO A C 1
ATOM 3888 O O . PRO A 1 524 ? 7.956 3.308 -51.841 1.00 88.00 524 PRO A O 1
ATOM 3891 N N . ARG A 1 525 ? 8.157 2.680 -49.694 1.00 83.25 525 ARG A N 1
ATOM 3892 C CA . ARG A 1 525 ? 6.822 3.103 -49.251 1.00 83.25 525 ARG A CA 1
ATOM 3893 C C . ARG A 1 525 ? 6.804 4.440 -48.518 1.00 83.25 525 ARG A C 1
ATOM 3895 O O . ARG A 1 525 ? 5.721 4.934 -48.218 1.00 83.25 525 ARG A O 1
ATOM 3902 N N . GLY A 1 526 ? 7.965 5.025 -48.242 1.00 87.12 526 GLY A N 1
ATOM 3903 C CA . GLY A 1 526 ? 8.079 6.277 -47.508 1.00 87.12 526 GLY A CA 1
ATOM 3904 C C . GLY A 1 526 ? 9.238 6.281 -46.521 1.00 87.12 526 GLY A C 1
ATOM 3905 O O . GLY A 1 526 ? 9.994 5.313 -46.399 1.00 87.12 526 GLY A O 1
ATOM 3906 N N . ILE A 1 527 ? 9.360 7.405 -45.823 1.00 89.62 527 ILE A N 1
ATOM 3907 C CA . ILE A 1 527 ? 10.425 7.662 -44.858 1.00 89.62 527 ILE A CA 1
ATOM 3908 C C . ILE A 1 527 ? 9.859 7.485 -43.452 1.00 89.62 527 ILE A C 1
ATOM 3910 O O . ILE A 1 527 ? 8.854 8.111 -43.099 1.00 89.62 527 ILE A O 1
ATOM 3914 N N . LEU A 1 528 ? 10.524 6.650 -42.659 1.00 91.25 528 LEU A N 1
ATOM 3915 C CA . LEU A 1 528 ? 10.338 6.600 -41.216 1.00 91.25 528 LEU A CA 1
ATOM 3916 C C . LEU A 1 528 ? 11.475 7.359 -40.556 1.00 91.25 528 LEU A C 1
ATOM 3918 O O . LEU A 1 528 ? 12.621 7.271 -40.992 1.00 91.25 528 LEU A O 1
ATOM 3922 N N . TYR A 1 529 ? 11.168 8.070 -39.488 1.00 92.69 529 TYR A N 1
ATOM 3923 C CA . TYR A 1 529 ? 12.170 8.751 -38.691 1.00 92.69 529 TYR A CA 1
ATOM 3924 C C . TYR A 1 529 ? 11.747 8.745 -37.234 1.00 92.69 529 TYR A C 1
ATOM 3926 O O . TYR A 1 529 ? 10.579 8.520 -36.899 1.00 92.69 529 TYR A O 1
ATOM 3934 N N . GLY A 1 530 ? 12.706 8.991 -36.361 1.00 94.19 530 GLY A N 1
ATOM 3935 C CA . GLY A 1 530 ? 12.424 9.019 -34.948 1.00 94.19 530 GLY A CA 1
ATOM 3936 C C . GLY A 1 530 ? 13.620 9.396 -34.112 1.00 94.19 530 GLY A C 1
ATOM 3937 O O . GLY A 1 530 ? 14.718 9.665 -34.600 1.00 94.19 530 GLY A O 1
ATOM 3938 N N . GLU A 1 531 ? 13.351 9.393 -32.822 1.00 95.88 531 GLU A N 1
ATOM 3939 C CA . GLU A 1 531 ? 14.298 9.687 -31.764 1.00 95.88 531 GLU A CA 1
ATOM 3940 C C . GLU A 1 531 ? 14.298 8.521 -30.779 1.00 95.88 531 GLU A C 1
ATOM 3942 O O . GLU A 1 531 ? 13.280 7.842 -30.591 1.00 95.88 531 GLU A O 1
ATOM 3947 N N . ALA A 1 532 ? 15.454 8.245 -30.194 1.00 97.69 532 ALA A N 1
ATOM 3948 C CA . ALA A 1 532 ? 15.632 7.245 -29.162 1.00 97.69 532 ALA A CA 1
ATOM 3949 C C . ALA A 1 532 ? 16.495 7.814 -28.043 1.00 97.69 532 ALA A C 1
ATOM 3951 O O . ALA A 1 532 ? 17.434 8.559 -28.303 1.00 97.69 532 ALA A O 1
ATOM 3952 N N . ALA A 1 533 ? 16.185 7.446 -26.810 1.00 98.06 533 ALA A N 1
ATOM 3953 C CA . ALA A 1 533 ? 16.988 7.796 -25.652 1.00 98.06 533 ALA A CA 1
ATOM 3954 C C . ALA A 1 533 ? 16.986 6.631 -24.667 1.00 98.06 533 ALA A C 1
ATOM 3956 O O . ALA A 1 533 ? 16.082 5.792 -24.700 1.00 98.06 533 ALA A O 1
ATOM 3957 N N . GLY A 1 534 ? 18.002 6.558 -23.816 1.00 97.31 534 GLY A N 1
ATOM 3958 C CA . GLY A 1 534 ? 18.076 5.533 -22.786 1.00 97.31 534 GLY A CA 1
ATOM 3959 C C . GLY A 1 534 ? 19.438 5.449 -22.123 1.00 97.31 534 GLY A C 1
ATOM 3960 O O . GLY A 1 534 ? 20.191 6.421 -22.071 1.00 97.31 534 GLY A O 1
ATOM 3961 N N . GLU A 1 535 ? 19.752 4.259 -21.621 1.00 96.38 535 GLU A N 1
ATOM 3962 C CA . GLU A 1 535 ? 20.983 3.989 -20.885 1.00 96.38 535 GLU A CA 1
ATOM 3963 C C . GLU A 1 535 ? 21.983 3.193 -21.726 1.00 96.38 535 GLU A C 1
ATOM 3965 O O . GLU A 1 535 ? 21.619 2.389 -22.594 1.00 96.38 535 GLU A O 1
ATOM 3970 N N . ALA A 1 536 ? 23.263 3.420 -21.445 1.00 95.00 536 ALA A N 1
ATOM 3971 C CA . ALA A 1 536 ? 24.386 2.783 -22.106 1.00 95.00 536 ALA A CA 1
ATOM 3972 C C . ALA A 1 536 ? 25.285 2.074 -21.086 1.00 95.00 536 ALA A C 1
ATOM 3974 O O . ALA A 1 536 ? 25.655 2.633 -20.053 1.00 95.00 536 ALA A O 1
ATOM 3975 N N . LEU A 1 537 ? 25.666 0.835 -21.397 1.00 93.56 537 LEU A N 1
ATOM 3976 C CA . LEU A 1 537 ? 26.548 0.021 -20.567 1.00 93.56 537 LEU A CA 1
ATOM 3977 C C . LEU A 1 537 ? 27.748 -0.476 -21.369 1.00 93.56 537 LEU A C 1
ATOM 3979 O O . LEU A 1 537 ? 27.587 -1.166 -22.377 1.00 93.56 537 LEU A O 1
ATOM 3983 N N . LYS A 1 538 ? 28.955 -0.189 -20.882 1.00 91.75 538 LYS A N 1
ATOM 3984 C CA . LYS A 1 538 ? 30.198 -0.729 -21.436 1.00 91.75 538 LYS A CA 1
ATOM 3985 C C . LYS A 1 538 ? 30.411 -2.181 -20.993 1.00 91.75 538 LYS A C 1
ATOM 3987 O O . LYS A 1 538 ? 30.417 -2.475 -19.798 1.00 91.75 538 LYS A O 1
ATOM 3992 N N . GLN A 1 539 ? 30.595 -3.091 -21.949 1.00 90.81 539 GLN A N 1
ATOM 3993 C CA . GLN A 1 539 ? 30.932 -4.500 -21.730 1.00 90.81 539 GLN A CA 1
ATOM 3994 C C . GLN A 1 539 ? 31.996 -4.961 -22.727 1.00 90.81 539 GLN A C 1
ATOM 3996 O O . GLN A 1 539 ? 31.695 -5.227 -23.894 1.00 90.81 539 GLN A O 1
ATOM 4001 N N . GLY A 1 540 ? 33.240 -5.077 -22.255 1.00 90.38 540 GLY A N 1
ATOM 4002 C CA . GLY A 1 540 ? 34.387 -5.300 -23.136 1.00 90.38 540 GLY A CA 1
ATOM 4003 C C . GLY A 1 540 ? 34.441 -4.210 -24.206 1.00 90.38 540 GLY A C 1
ATOM 4004 O O . GLY A 1 540 ? 34.261 -3.032 -23.902 1.00 90.38 540 GLY A O 1
ATOM 4005 N N . ASP A 1 541 ? 34.566 -4.611 -25.465 1.00 93.44 541 ASP A N 1
ATOM 4006 C CA . ASP A 1 541 ? 34.680 -3.681 -26.594 1.00 93.44 541 ASP A CA 1
ATOM 4007 C C . ASP A 1 541 ? 33.326 -3.126 -27.076 1.00 93.44 541 ASP A C 1
ATOM 4009 O O . ASP A 1 541 ? 33.256 -2.450 -28.095 1.00 93.44 541 ASP A O 1
ATOM 4013 N N . TYR A 1 542 ? 32.228 -3.375 -26.355 1.00 95.12 542 TYR A N 1
ATOM 4014 C CA . TYR A 1 542 ? 30.891 -2.943 -26.765 1.00 95.12 542 TYR A CA 1
ATOM 4015 C C . TYR A 1 542 ? 30.269 -1.956 -25.788 1.00 95.12 542 TYR A C 1
ATOM 4017 O O . TYR A 1 542 ? 30.190 -2.219 -24.589 1.00 95.12 542 TYR A O 1
ATOM 4025 N N . TRP A 1 543 ? 29.718 -0.872 -26.318 1.00 95.88 543 TRP A N 1
ATOM 4026 C CA . TRP A 1 543 ? 28.670 -0.114 -25.649 1.00 95.88 543 TRP A CA 1
ATOM 4027 C C . TRP A 1 543 ? 27.314 -0.726 -26.007 1.00 95.88 543 TRP A C 1
ATOM 4029 O O . TRP A 1 543 ? 26.927 -0.777 -27.174 1.00 95.88 543 TRP A O 1
ATOM 4039 N N . ARG A 1 544 ? 26.602 -1.228 -24.995 1.00 97.44 544 ARG A N 1
ATOM 4040 C CA . ARG A 1 544 ? 25.237 -1.755 -25.093 1.00 97.44 544 ARG A CA 1
ATOM 4041 C C . ARG A 1 544 ? 24.270 -0.624 -24.780 1.00 97.44 544 ARG A C 1
ATOM 4043 O O . ARG A 1 544 ? 24.140 -0.240 -23.622 1.00 97.44 544 ARG A O 1
ATOM 4050 N N . LEU A 1 545 ? 23.608 -0.093 -25.798 1.00 98.12 545 LEU A N 1
ATOM 4051 C CA . LEU A 1 545 ? 22.666 1.016 -25.681 1.00 98.12 545 LEU A CA 1
ATOM 4052 C C . LEU A 1 545 ? 21.245 0.466 -25.751 1.00 98.12 545 LEU A C 1
ATOM 4054 O O . LEU A 1 545 ? 20.894 -0.225 -26.713 1.00 98.12 545 LEU A O 1
ATOM 4058 N N . ARG A 1 546 ? 20.440 0.706 -24.718 1.00 98.44 546 ARG A N 1
ATOM 4059 C CA . ARG A 1 546 ? 19.065 0.203 -24.618 1.00 98.44 546 ARG A CA 1
ATOM 4060 C C . ARG A 1 546 ? 18.165 1.315 -24.122 1.00 98.44 546 ARG A C 1
ATOM 4062 O O . ARG A 1 546 ? 18.475 1.981 -23.138 1.00 98.44 546 ARG A O 1
ATOM 4069 N N . GLY A 1 547 ? 17.039 1.499 -24.787 1.00 97.94 547 GLY A N 1
ATOM 4070 C CA . GLY A 1 547 ? 16.148 2.586 -24.437 1.00 97.94 547 GLY A CA 1
ATOM 4071 C C . GLY A 1 547 ? 14.829 2.538 -25.168 1.00 97.94 547 GLY A C 1
ATOM 4072 O O . GLY A 1 547 ? 14.450 1.529 -25.772 1.00 97.94 547 GLY A O 1
ATOM 4073 N N . ARG A 1 548 ? 14.136 3.661 -25.106 1.00 97.19 548 ARG A N 1
ATOM 4074 C CA . ARG A 1 548 ? 12.854 3.861 -25.755 1.00 97.19 548 ARG A CA 1
ATOM 4075 C C . ARG A 1 548 ? 13.034 4.692 -27.016 1.00 97.19 548 ARG A C 1
ATOM 4077 O O . ARG A 1 548 ? 13.808 5.642 -27.033 1.00 97.19 548 ARG A O 1
ATOM 4084 N N . SER A 1 549 ? 12.273 4.376 -28.059 1.00 95.94 549 SER A N 1
ATOM 4085 C CA . SER A 1 549 ? 12.191 5.191 -29.267 1.00 95.94 549 SER A CA 1
ATOM 4086 C C . SER A 1 549 ? 10.763 5.577 -29.609 1.00 95.94 549 SER A C 1
ATOM 4088 O O . SER A 1 549 ? 9.835 4.776 -29.469 1.00 95.94 549 SER A O 1
ATOM 4090 N N . ARG A 1 550 ? 10.612 6.818 -30.072 1.00 93.44 550 ARG A N 1
ATOM 4091 C CA . ARG A 1 550 ? 9.408 7.330 -30.720 1.00 93.44 550 ARG A CA 1
ATOM 4092 C C . ARG A 1 550 ? 9.593 7.253 -32.224 1.00 93.44 550 ARG A C 1
ATOM 4094 O O . ARG A 1 550 ? 10.613 7.692 -32.750 1.00 93.44 550 ARG A O 1
ATOM 4101 N N . VAL A 1 551 ? 8.595 6.702 -32.898 1.00 90.50 551 VAL A N 1
ATOM 4102 C CA . VAL A 1 551 ? 8.586 6.490 -34.341 1.00 90.50 551 VAL A CA 1
ATOM 4103 C C . VAL A 1 551 ? 7.496 7.347 -34.966 1.00 90.50 551 VAL A C 1
ATOM 4105 O O . VAL A 1 551 ? 6.336 7.262 -34.559 1.00 90.50 551 VAL A O 1
ATOM 4108 N N . ALA A 1 552 ? 7.866 8.099 -35.999 1.00 85.19 552 ALA A N 1
ATOM 4109 C CA . ALA A 1 552 ? 6.950 8.807 -36.878 1.00 85.19 552 ALA A CA 1
ATOM 4110 C C . ALA A 1 552 ? 7.120 8.343 -38.336 1.00 85.19 552 ALA A C 1
ATOM 4112 O O . ALA A 1 552 ? 8.208 7.969 -38.785 1.00 85.19 552 ALA A O 1
ATOM 4113 N N . VAL A 1 553 ? 6.020 8.382 -39.091 1.00 76.19 553 VAL A N 1
ATOM 4114 C CA . VAL A 1 553 ? 5.972 8.034 -40.520 1.00 76.19 553 VAL A CA 1
ATOM 4115 C C . VAL A 1 553 ? 5.536 9.271 -41.316 1.00 76.19 553 VAL A C 1
ATOM 4117 O O . VAL A 1 553 ? 4.448 9.803 -41.088 1.00 76.19 553 VAL A O 1
ATOM 4120 N N . GLY A 1 554 ? 6.366 9.754 -42.249 1.00 69.88 554 GLY A N 1
ATOM 4121 C CA . GLY A 1 554 ? 6.019 10.914 -43.094 1.00 69.88 554 GLY A CA 1
ATOM 4122 C C . GLY A 1 554 ? 4.986 10.578 -44.191 1.00 69.88 554 GLY A C 1
ATOM 4123 O O . GLY A 1 554 ? 4.799 9.399 -44.487 1.00 69.88 554 GLY A O 1
ATOM 4124 N N . PRO A 1 555 ? 4.310 11.550 -44.854 1.00 52.38 555 PRO A N 1
ATOM 4125 C CA . PRO A 1 555 ? 4.137 12.981 -44.577 1.00 52.38 555 PRO A CA 1
ATOM 4126 C C . PRO A 1 555 ? 2.754 13.320 -43.958 1.00 52.38 555 PRO A C 1
ATOM 4128 O O . PRO A 1 555 ? 2.281 14.446 -44.084 1.00 52.38 555 PRO A O 1
ATOM 4131 N N . LEU A 1 556 ? 2.069 12.359 -43.322 1.00 45.38 556 LEU A N 1
ATOM 4132 C CA . LEU A 1 556 ? 0.705 12.542 -42.790 1.00 45.38 556 LEU A CA 1
ATOM 4133 C C . LEU A 1 556 ? 0.557 12.302 -41.274 1.00 45.38 556 LEU A C 1
ATOM 4135 O O . LEU A 1 556 ? -0.576 12.127 -40.844 1.00 45.38 556 LEU A O 1
ATOM 4139 N N . ASN A 1 557 ? 1.639 12.294 -40.475 1.00 52.84 557 ASN A N 1
ATOM 4140 C CA . ASN A 1 557 ? 1.635 12.270 -38.990 1.00 52.84 557 ASN A CA 1
ATOM 4141 C C . ASN A 1 557 ? 0.514 11.429 -38.331 1.00 52.84 557 ASN A C 1
ATOM 4143 O O . ASN A 1 557 ? -0.052 11.830 -37.318 1.00 52.84 557 ASN A O 1
ATOM 4147 N N . SER A 1 558 ? 0.126 10.295 -38.921 1.00 54.94 558 SER A N 1
ATOM 4148 C CA . SER A 1 558 ? -1.100 9.597 -38.499 1.00 54.94 558 SER A CA 1
ATOM 4149 C C . SER A 1 558 ? -0.828 8.446 -37.539 1.00 54.94 558 SER A C 1
ATOM 4151 O O . SER A 1 558 ? -1.736 8.030 -36.823 1.00 54.94 558 SER A O 1
ATOM 4153 N N . LEU A 1 559 ? 0.417 7.962 -37.489 1.00 59.44 559 LEU A N 1
ATOM 4154 C CA . LEU A 1 559 ? 0.838 6.900 -36.587 1.00 59.44 559 LEU A CA 1
ATOM 4155 C C . LEU A 1 559 ? 2.106 7.332 -35.844 1.00 59.44 559 LEU A C 1
ATOM 4157 O O . LEU A 1 559 ? 3.206 7.283 -36.392 1.00 59.44 559 LEU A O 1
ATOM 4161 N N . GLU A 1 560 ? 1.929 7.770 -34.600 1.00 78.56 560 GLU A N 1
ATOM 4162 C CA . GLU A 1 560 ? 3.010 7.856 -33.621 1.00 78.56 560 GLU A CA 1
ATOM 4163 C C . GLU A 1 560 ? 3.019 6.548 -32.827 1.00 78.56 560 GLU A C 1
ATOM 4165 O O . GLU A 1 560 ? 2.026 6.174 -32.199 1.00 78.56 560 GLU A O 1
ATOM 4170 N N . ALA A 1 561 ? 4.133 5.824 -32.889 1.00 88.62 561 ALA A N 1
ATOM 4171 C CA . ALA A 1 561 ? 4.338 4.594 -32.131 1.00 88.62 561 ALA A CA 1
ATOM 4172 C C . ALA A 1 561 ? 5.519 4.770 -31.177 1.00 88.62 561 ALA A C 1
ATOM 4174 O O . ALA A 1 561 ? 6.456 5.515 -31.458 1.00 88.62 561 ALA A O 1
ATOM 4175 N N . THR A 1 562 ? 5.482 4.079 -30.041 1.00 92.56 562 THR A N 1
ATOM 4176 C CA . THR A 1 562 ? 6.578 4.080 -29.068 1.00 92.56 562 THR A CA 1
ATOM 4177 C C . THR A 1 562 ? 6.995 2.648 -28.772 1.00 92.56 562 THR A C 1
ATOM 4179 O O . THR A 1 562 ? 6.167 1.739 -28.730 1.00 92.56 562 THR A O 1
ATOM 4182 N N . GLY A 1 563 ? 8.290 2.425 -28.594 1.00 95.31 563 GLY A N 1
ATOM 4183 C CA . GLY A 1 563 ? 8.810 1.082 -28.413 1.00 95.31 563 GLY A CA 1
ATOM 4184 C C . GLY A 1 563 ? 10.250 1.022 -27.968 1.00 95.31 563 GLY A C 1
ATOM 4185 O O . GLY A 1 563 ? 10.821 2.024 -27.552 1.00 95.31 563 GLY A O 1
ATOM 4186 N N . GLY A 1 564 ? 10.820 -0.173 -28.052 1.00 97.31 564 GLY A N 1
ATOM 4187 C CA . GLY A 1 564 ? 12.209 -0.418 -27.692 1.00 97.31 564 GLY A CA 1
ATOM 4188 C C . GLY A 1 564 ? 13.163 -0.034 -28.815 1.00 97.31 564 GLY A C 1
ATOM 4189 O O . GLY A 1 564 ? 12.865 -0.223 -29.997 1.00 97.31 564 GLY A O 1
ATOM 4190 N N . PHE A 1 565 ? 14.330 0.454 -28.420 1.00 98.19 565 PHE A N 1
ATOM 4191 C CA . PHE A 1 565 ? 15.484 0.683 -29.273 1.00 98.19 565 PHE A CA 1
ATOM 4192 C C . PHE A 1 565 ? 16.704 0.013 -28.658 1.00 98.19 565 PHE A C 1
ATOM 4194 O O . PHE A 1 565 ? 16.961 0.143 -27.457 1.00 98.19 565 PHE A O 1
ATOM 4201 N N . ILE A 1 566 ? 17.455 -0.691 -29.498 1.00 98.50 566 ILE A N 1
ATOM 4202 C CA . ILE A 1 566 ? 18.734 -1.282 -29.130 1.00 98.50 566 ILE A CA 1
ATOM 4203 C C . ILE A 1 566 ? 19.793 -0.842 -30.132 1.00 98.50 566 ILE A C 1
ATOM 4205 O O . ILE A 1 566 ? 19.556 -0.846 -31.340 1.00 98.50 566 ILE A O 1
ATOM 4209 N N . ALA A 1 567 ? 20.974 -0.511 -29.629 1.00 98.25 567 ALA A N 1
ATOM 4210 C CA . ALA A 1 567 ? 22.172 -0.379 -30.435 1.00 98.25 567 ALA A CA 1
ATOM 4211 C C . ALA A 1 567 ? 23.359 -1.004 -29.701 1.00 98.25 567 ALA A C 1
ATOM 4213 O O . ALA A 1 567 ? 23.466 -0.917 -28.480 1.00 98.25 567 ALA A O 1
ATOM 4214 N N . ASP A 1 568 ? 24.234 -1.653 -30.452 1.00 98.06 568 ASP A N 1
ATOM 4215 C CA . ASP A 1 568 ? 25.501 -2.184 -29.977 1.00 98.06 568 ASP A CA 1
ATOM 4216 C C . ASP A 1 568 ? 26.608 -1.508 -30.779 1.00 98.06 568 ASP A C 1
ATOM 4218 O O . ASP A 1 568 ? 26.786 -1.794 -31.965 1.00 98.06 568 ASP A O 1
ATOM 4222 N N . LEU A 1 569 ? 27.309 -0.581 -30.129 1.00 96.94 569 LEU A N 1
ATOM 4223 C CA . LEU A 1 569 ? 28.460 0.121 -30.685 1.00 96.94 569 LEU A CA 1
ATOM 4224 C C . LEU A 1 569 ? 29.718 -0.663 -30.305 1.00 96.94 569 LEU A C 1
ATOM 4226 O O . LEU A 1 569 ? 30.091 -0.712 -29.133 1.00 96.94 569 LEU A O 1
ATOM 4230 N N . TYR A 1 570 ? 30.333 -1.307 -31.290 1.00 96.12 570 TYR A N 1
ATOM 4231 C CA . TYR A 1 570 ? 31.670 -1.869 -31.170 1.00 96.12 570 TYR A CA 1
ATOM 4232 C C . TYR A 1 570 ? 32.679 -0.737 -31.300 1.00 96.12 570 TYR A C 1
ATOM 4234 O O . TYR A 1 570 ? 32.680 -0.044 -32.320 1.00 96.12 570 TYR A O 1
ATOM 4242 N N . VAL A 1 571 ? 33.520 -0.582 -30.283 1.00 91.38 571 VAL A N 1
ATOM 4243 C CA . VAL A 1 571 ? 34.637 0.357 -30.330 1.00 91.38 571 VAL A CA 1
ATOM 4244 C C . VAL A 1 571 ? 35.882 -0.396 -30.759 1.00 91.38 571 VAL A C 1
ATOM 4246 O O . VAL A 1 571 ? 36.163 -1.482 -30.246 1.00 91.38 571 VAL A O 1
ATOM 4249 N N . GLY A 1 572 ? 36.580 0.144 -31.748 1.00 85.88 572 GLY A N 1
ATOM 4250 C CA . GLY A 1 572 ? 37.773 -0.484 -32.284 1.00 85.88 572 GLY A CA 1
ATOM 4251 C C . GLY A 1 572 ? 39.021 -0.098 -31.497 1.00 85.88 572 GLY A C 1
ATOM 4252 O O . GLY A 1 572 ? 39.103 -0.225 -30.274 1.00 85.88 572 GLY A O 1
ATOM 4253 N N . SER A 1 573 ? 40.036 0.329 -32.229 1.00 86.75 573 SER A N 1
ATOM 4254 C CA . SER A 1 573 ? 41.261 0.887 -31.676 1.00 86.75 573 SER A CA 1
ATOM 4255 C C . SER A 1 573 ? 41.087 2.365 -31.312 1.00 86.75 573 SER A C 1
ATOM 4257 O O . SER A 1 573 ? 40.098 3.001 -31.665 1.00 86.75 573 SER A O 1
ATOM 4259 N N . LEU A 1 574 ? 42.067 2.922 -30.592 1.00 84.62 574 LEU A N 1
ATOM 4260 C CA . LEU A 1 574 ? 42.084 4.352 -30.269 1.00 84.62 574 LEU A CA 1
ATOM 4261 C C . LEU A 1 574 ? 41.882 5.197 -31.538 1.00 84.62 574 LEU A C 1
ATOM 4263 O O . LEU A 1 574 ? 42.611 5.031 -32.522 1.00 84.62 574 LEU A O 1
ATOM 4267 N N . GLY A 1 575 ? 40.943 6.137 -31.478 1.00 76.31 575 GLY A N 1
ATOM 4268 C CA . GLY A 1 575 ? 40.646 7.093 -32.539 1.00 76.31 575 GLY A CA 1
ATOM 4269 C C . GLY A 1 575 ? 39.250 6.998 -33.154 1.00 76.31 575 GLY A C 1
ATOM 4270 O O . GLY A 1 575 ? 39.021 7.716 -34.125 1.00 76.31 575 GLY A O 1
ATOM 4271 N N . SER A 1 576 ? 38.341 6.162 -32.630 1.00 83.88 576 SER A N 1
ATOM 4272 C CA . SER A 1 576 ? 36.901 6.035 -32.974 1.00 83.88 576 SER A CA 1
ATOM 4273 C C . SER A 1 576 ? 36.516 5.866 -34.465 1.00 83.88 576 SER A C 1
ATOM 4275 O O . SER A 1 576 ? 35.347 5.695 -34.806 1.00 83.88 576 SER A O 1
ATOM 4277 N N . GLY A 1 577 ? 37.469 5.935 -35.397 1.00 82.25 577 GLY A N 1
ATOM 4278 C CA . GLY A 1 577 ? 37.235 5.904 -36.843 1.00 82.25 577 GLY A CA 1
ATOM 4279 C C . GLY A 1 577 ? 36.947 4.506 -37.391 1.00 82.25 577 GLY A C 1
ATOM 4280 O O . GLY A 1 577 ? 36.419 4.373 -38.496 1.00 82.25 577 GLY A O 1
ATOM 4281 N N . ASP A 1 578 ? 37.300 3.471 -36.631 1.00 87.00 578 ASP A N 1
ATOM 4282 C CA . ASP A 1 578 ? 37.038 2.060 -36.917 1.00 87.00 578 ASP A CA 1
ATOM 4283 C C . ASP A 1 578 ? 35.829 1.504 -36.145 1.00 87.00 578 ASP A C 1
ATOM 4285 O O . ASP A 1 578 ? 35.526 0.311 -36.251 1.00 87.00 578 ASP A O 1
ATOM 4289 N N . ASP A 1 579 ? 35.100 2.368 -35.434 1.00 93.44 579 ASP A N 1
ATOM 4290 C CA . ASP A 1 579 ? 33.872 2.008 -34.743 1.00 93.44 579 ASP A CA 1
ATOM 4291 C C . ASP A 1 579 ? 32.825 1.462 -35.720 1.00 93.44 579 ASP A C 1
ATOM 4293 O O . ASP A 1 579 ? 32.692 1.879 -36.879 1.00 93.44 579 ASP A O 1
ATOM 4297 N N . SER A 1 580 ? 32.031 0.513 -35.237 1.00 94.62 580 SER A N 1
ATOM 4298 C CA . SER A 1 580 ? 30.914 -0.044 -35.996 1.00 94.62 580 SER A CA 1
ATOM 4299 C C . SER A 1 580 ? 29.699 -0.219 -35.104 1.00 94.62 580 SER A C 1
ATOM 4301 O O . SER A 1 580 ? 29.819 -0.429 -33.900 1.00 94.62 580 SER A O 1
ATOM 4303 N N . ILE A 1 581 ? 28.508 -0.136 -35.691 1.00 96.81 581 ILE A N 1
ATOM 4304 C CA . ILE A 1 581 ? 27.262 -0.180 -34.929 1.00 96.81 581 ILE A CA 1
ATOM 4305 C C . ILE A 1 581 ? 26.270 -1.154 -35.546 1.00 96.81 581 ILE A C 1
ATOM 4307 O O . ILE A 1 581 ? 26.137 -1.254 -36.768 1.00 96.81 581 ILE A O 1
ATOM 4311 N N . SER A 1 582 ? 25.545 -1.860 -34.686 1.00 97.38 582 SER A N 1
ATOM 4312 C CA . SER A 1 582 ? 24.383 -2.664 -35.052 1.00 97.38 582 SER A CA 1
ATOM 4313 C C . SER A 1 582 ? 23.186 -2.190 -34.247 1.00 97.38 582 SER A C 1
ATOM 4315 O O . SER A 1 582 ? 23.250 -2.183 -33.021 1.00 97.38 582 SER A O 1
ATOM 4317 N N . TRP A 1 583 ? 22.101 -1.784 -34.904 1.00 97.81 583 TRP A N 1
ATOM 4318 C CA . TRP A 1 583 ? 20.937 -1.230 -34.209 1.00 97.81 583 TRP A CA 1
ATOM 4319 C C . TRP A 1 583 ? 19.605 -1.721 -34.768 1.00 97.81 583 TRP A C 1
ATOM 4321 O O . TRP A 1 583 ? 19.502 -2.150 -35.921 1.00 97.81 583 TRP A O 1
ATOM 4331 N N . GLN A 1 584 ? 18.581 -1.697 -33.917 1.00 97.19 584 GLN A N 1
ATOM 4332 C CA . GLN A 1 584 ? 17.239 -2.179 -34.223 1.00 97.19 584 GLN A CA 1
ATOM 4333 C C . GLN A 1 584 ? 16.190 -1.450 -33.375 1.00 97.19 584 GLN A C 1
ATOM 4335 O O . GLN A 1 584 ? 16.464 -1.039 -32.247 1.00 97.19 584 GLN A O 1
ATOM 4340 N N . LEU A 1 585 ? 14.968 -1.340 -33.898 1.00 95.69 585 LEU A N 1
ATOM 4341 C CA . LEU A 1 585 ? 13.809 -0.825 -33.172 1.00 95.69 585 LEU A CA 1
ATOM 4342 C C . LEU A 1 585 ? 12.578 -1.718 -33.330 1.00 95.69 585 LEU A C 1
ATOM 4344 O O . LEU A 1 585 ? 12.442 -2.472 -34.300 1.00 95.69 585 LEU A O 1
ATOM 4348 N N . ASP A 1 586 ? 11.670 -1.587 -32.368 1.00 95.00 586 ASP A N 1
ATOM 4349 C CA . ASP A 1 586 ? 10.381 -2.265 -32.345 1.00 95.00 586 ASP A CA 1
ATOM 4350 C C . ASP A 1 586 ? 9.367 -1.465 -31.528 1.00 95.00 586 ASP A C 1
ATOM 4352 O O . ASP A 1 586 ? 9.550 -1.321 -30.320 1.00 95.00 586 ASP A O 1
ATOM 4356 N N .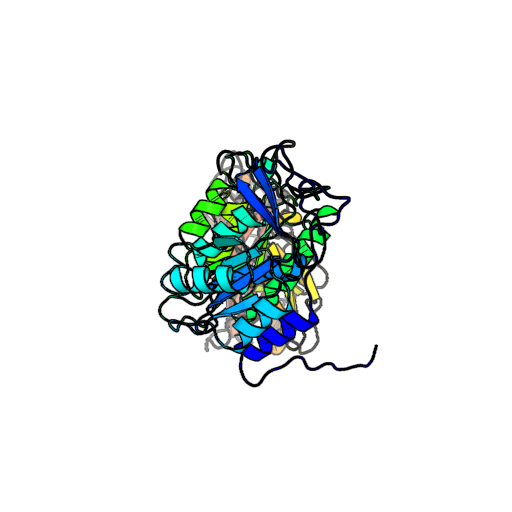 ALA A 1 587 ? 8.314 -0.970 -32.177 1.00 92.88 587 ALA A N 1
ATOM 4357 C CA . ALA A 1 587 ? 7.358 -0.022 -31.625 1.00 92.88 587 ALA A CA 1
ATOM 4358 C C . ALA A 1 587 ? 5.902 -0.340 -31.963 1.00 92.88 587 ALA A C 1
ATOM 4360 O O . ALA A 1 587 ? 5.578 -0.905 -33.009 1.00 92.88 587 ALA A O 1
ATOM 4361 N N . VAL A 1 588 ? 5.014 0.075 -31.059 1.00 90.25 588 VAL A N 1
ATOM 4362 C CA . VAL A 1 588 ? 3.557 -0.037 -31.189 1.00 90.25 588 VAL A CA 1
ATOM 4363 C C . VAL A 1 588 ? 2.873 1.201 -30.588 1.00 90.25 588 VAL A C 1
ATOM 4365 O O . VAL A 1 588 ? 3.458 1.893 -29.752 1.00 90.25 588 VAL A O 1
ATOM 4368 N N . PRO A 1 589 ? 1.625 1.503 -30.965 1.00 83.00 589 PRO A N 1
ATOM 4369 C CA . PRO A 1 589 ? 0.805 2.477 -30.260 1.00 83.00 589 PRO A CA 1
ATOM 4370 C C . PRO A 1 589 ? 0.511 2.031 -28.819 1.00 83.00 589 PRO A C 1
ATOM 4372 O O . PRO A 1 589 ? 0.028 0.918 -28.583 1.00 83.00 589 PRO A O 1
ATOM 4375 N N . THR A 1 590 ? 0.756 2.925 -27.860 1.00 79.88 590 THR A N 1
ATOM 4376 C CA . THR A 1 590 ? 0.397 2.767 -26.440 1.00 79.88 590 THR A CA 1
ATOM 4377 C C . THR A 1 590 ? -0.704 3.749 -26.057 1.00 79.88 590 THR A C 1
ATOM 4379 O O . THR A 1 590 ? -0.694 4.890 -26.517 1.00 79.88 590 THR A O 1
ATOM 4382 N N . TYR A 1 591 ? -1.627 3.344 -25.186 1.00 80.75 591 TYR A N 1
ATOM 4383 C CA . TYR A 1 591 ? -2.742 4.188 -24.753 1.00 80.75 591 TYR A CA 1
ATOM 4384 C C . TYR A 1 591 ? -3.105 3.954 -23.283 1.00 80.75 591 TYR A C 1
ATOM 4386 O O . TYR A 1 591 ? -3.022 2.835 -22.777 1.00 80.75 591 TYR A O 1
ATOM 4394 N N . SER A 1 592 ? -3.529 5.016 -22.594 1.00 77.75 592 SER A N 1
ATOM 4395 C CA . SER A 1 592 ? -4.089 4.894 -21.244 1.00 77.75 592 SER A CA 1
ATOM 4396 C C . SER A 1 592 ? -5.501 4.313 -21.322 1.00 77.75 592 SER A C 1
ATOM 4398 O O . SER A 1 592 ? -6.315 4.755 -22.140 1.00 77.75 592 SER A O 1
ATOM 4400 N N . GLN A 1 593 ? -5.781 3.307 -20.498 1.00 64.50 593 GLN A N 1
ATOM 4401 C CA . GLN A 1 593 ? -7.126 2.776 -20.307 1.00 64.50 593 GLN A CA 1
ATOM 4402 C C . GLN A 1 593 ? -7.771 3.527 -19.142 1.00 64.50 593 GLN A C 1
ATOM 4404 O O . GLN A 1 593 ? -7.211 3.549 -18.048 1.00 64.50 593 GLN A O 1
ATOM 4409 N N . LYS A 1 594 ? -8.924 4.149 -19.398 1.00 51.88 594 LYS A N 1
ATOM 4410 C CA . LYS A 1 594 ? -9.752 4.759 -18.353 1.00 51.88 594 LYS A CA 1
ATOM 4411 C C . LYS A 1 594 ? -10.659 3.737 -17.695 1.00 51.88 594 LYS A C 1
ATOM 4413 O O . LYS A 1 594 ? -11.186 2.879 -18.442 1.00 51.88 594 LYS A O 1
#

Foldseek 3Di:
DDDDDDQDDPDPQLSLLSLDVVLAWFFQPPVDDAFPAQALPPFAAAGDQRAAQWAWFDPARRGTDTAGQEAEEEAPPLCLLVLQCLQQCLQNVHGYGHAPQDLERDPSSLVSLQVRLHAEYEYGEDCNRPNPNRVVVSCVSRVHDYDYQYDPDSQLSLLSCCCGRFVLHQPQDQSLQFLPEEEEFEAEDPVGRHPRSVQSNVVRNVQNVQLVVQQQKGDDWAWFDDLQAQATDIFDIDRHGSTSHHGYRYAHFQDLEGDPSNLVSLCSNLPLVAQFDGSHRHDPPHGHFYYYHYTDDCRGQNPNNVQSSSCSSRSNPADPLGLDAWEAADKFKDQDDQPDQAAEDEDARIKIKAAQLRTGQFQKKFKDWPPDPDTQDMDGQRVVCQQQAGSVRDGAQHRSGGIYIYHDHDDPPIWMWMWGAHSVRGIYFIKTFDPDLQQKKWKPFWFKFWFFPDKDKDAPVCLQVDFIKIKTKGKDQFGPIWIRHRNDTWGFRMKIKIKMWTHDDDPRNRHFTKIKMKMWTDTPVFIKIWIWIHGWDDDPQKIWHKTKIWIATDDPRPRIWMHIKIKIWGRDDTPRRRIMMIIIIMTGDMDGDD

Radius of gyration: 32.49 Å; Cα contacts (8 Å, |Δi|>4): 1617; chains: 1; bounding box: 84×44×92 Å